Protein AF-A0A8B6EBL1-F1 (afdb_monomer_lite)

Structure (mmCIF, N/CA/C/O backbone):
data_AF-A0A8B6EBL1-F1
#
_entry.id   AF-A0A8B6EBL1-F1
#
loop_
_atom_site.group_PDB
_atom_site.id
_atom_site.type_symbol
_atom_site.label_atom_id
_atom_site.label_alt_id
_atom_site.label_comp_id
_atom_site.label_asym_id
_atom_site.label_entity_id
_atom_site.label_seq_id
_atom_site.pdbx_PDB_ins_code
_atom_site.Cartn_x
_atom_site.Cartn_y
_atom_site.Cartn_z
_atom_site.occupancy
_atom_site.B_iso_or_equiv
_atom_site.auth_seq_id
_atom_site.auth_comp_id
_atom_site.auth_asym_id
_atom_site.auth_atom_id
_atom_site.pdbx_PDB_model_num
ATOM 1 N N . MET A 1 1 ? 23.888 -31.558 3.709 1.00 37.94 1 MET A N 1
ATOM 2 C CA . MET A 1 1 ? 23.393 -31.417 5.093 1.00 37.94 1 MET A CA 1
ATOM 3 C C . MET A 1 1 ? 24.005 -30.156 5.662 1.00 37.94 1 MET A C 1
ATOM 5 O O . MET A 1 1 ? 25.189 -29.948 5.429 1.00 37.94 1 MET A O 1
ATOM 9 N N . VAL A 1 2 ? 23.184 -29.393 6.384 1.00 26.83 2 VAL A N 1
ATOM 10 C CA . VAL A 1 2 ? 23.348 -28.008 6.863 1.00 26.83 2 VAL A CA 1
ATOM 11 C C . VAL A 1 2 ? 22.799 -26.976 5.872 1.00 26.83 2 VAL A C 1
ATOM 13 O O . VAL A 1 2 ? 23.435 -26.617 4.885 1.00 26.83 2 VAL A O 1
ATOM 16 N N . ASP A 1 3 ? 21.554 -26.606 6.165 1.00 26.11 3 ASP A N 1
ATOM 17 C CA . ASP A 1 3 ? 20.715 -25.587 5.545 1.00 26.11 3 ASP A CA 1
ATOM 18 C C . ASP A 1 3 ? 21.094 -24.193 6.077 1.00 26.11 3 ASP A C 1
ATOM 20 O O . ASP A 1 3 ? 21.234 -24.013 7.286 1.00 26.11 3 ASP A O 1
ATOM 24 N N . ASP A 1 4 ? 21.238 -23.217 5.175 1.00 26.72 4 ASP A N 1
ATOM 25 C CA . ASP A 1 4 ? 21.502 -21.801 5.473 1.00 26.72 4 ASP A CA 1
ATOM 26 C C . ASP A 1 4 ? 20.269 -20.960 5.087 1.00 26.72 4 ASP A C 1
ATOM 28 O O . ASP A 1 4 ? 20.143 -20.487 3.955 1.00 26.72 4 ASP A O 1
ATOM 32 N N . ASP A 1 5 ? 19.362 -20.756 6.045 1.00 26.30 5 ASP A N 1
ATOM 33 C CA . ASP A 1 5 ? 18.284 -19.762 5.985 1.00 26.30 5 ASP A CA 1
ATOM 34 C C . ASP A 1 5 ? 18.608 -18.618 6.954 1.00 26.30 5 ASP A C 1
ATOM 36 O O . ASP A 1 5 ? 18.551 -18.777 8.174 1.00 26.30 5 ASP A O 1
ATOM 40 N N . GLY A 1 6 ? 18.947 -17.433 6.433 1.00 27.31 6 GLY A N 1
ATOM 41 C CA . GLY A 1 6 ? 19.261 -16.304 7.311 1.00 27.31 6 GLY A CA 1
ATOM 42 C C . GLY A 1 6 ? 19.694 -15.005 6.643 1.00 27.31 6 GLY A C 1
ATOM 43 O O . GLY A 1 6 ? 20.758 -14.496 6.973 1.00 27.31 6 GLY A O 1
ATOM 44 N N . VAL A 1 7 ? 18.889 -14.407 5.753 1.00 27.42 7 VAL A N 1
ATOM 45 C CA . VAL A 1 7 ? 19.087 -12.991 5.363 1.00 27.42 7 VAL A CA 1
ATOM 46 C C . VAL A 1 7 ? 17.751 -12.297 5.071 1.00 27.42 7 VAL A C 1
ATOM 48 O O . VAL A 1 7 ? 17.291 -12.282 3.932 1.00 27.42 7 VAL A O 1
ATOM 51 N N . LEU A 1 8 ? 17.142 -11.657 6.079 1.00 26.38 8 LEU A N 1
ATOM 52 C CA . LEU A 1 8 ? 16.087 -10.651 5.864 1.00 26.38 8 LEU A CA 1
ATOM 53 C C . LEU A 1 8 ? 15.911 -9.691 7.058 1.00 26.38 8 LEU A C 1
ATOM 55 O O . LEU A 1 8 ? 14.808 -9.484 7.549 1.00 26.38 8 LEU A O 1
ATOM 59 N N . THR A 1 9 ? 16.992 -9.039 7.502 1.00 27.67 9 THR A N 1
ATOM 60 C CA . THR A 1 9 ? 16.885 -7.960 8.507 1.00 27.67 9 THR A CA 1
ATOM 61 C C . THR A 1 9 ? 18.011 -6.931 8.371 1.00 27.67 9 THR A C 1
ATOM 63 O O . THR A 1 9 ? 18.994 -6.982 9.098 1.00 27.67 9 THR A O 1
ATOM 66 N N . SER A 1 10 ? 17.905 -5.975 7.437 1.00 25.36 10 SER A N 1
ATOM 67 C CA . SER A 1 10 ? 18.730 -4.745 7.477 1.00 25.36 10 SER A CA 1
ATOM 68 C C . SER A 1 10 ? 18.298 -3.654 6.482 1.00 25.36 10 SER A C 1
ATOM 70 O O . SER A 1 10 ? 19.047 -3.318 5.575 1.00 25.36 10 SER A O 1
ATOM 72 N N . MET A 1 11 ? 17.124 -3.023 6.637 1.00 25.44 11 MET A N 1
ATOM 73 C CA . MET A 1 11 ? 16.854 -1.720 5.978 1.00 25.44 11 MET A CA 1
ATOM 74 C C . MET A 1 11 ? 15.956 -0.774 6.793 1.00 25.44 11 MET A C 1
ATOM 76 O O . MET A 1 11 ? 15.082 -0.115 6.241 1.00 25.44 11 MET A O 1
ATOM 80 N N . LEU A 1 12 ? 16.209 -0.638 8.098 1.00 26.09 12 LEU A N 1
ATOM 81 C CA . LEU A 1 12 ? 15.683 0.474 8.907 1.00 26.09 12 LEU A CA 1
ATOM 82 C C . LEU A 1 12 ? 16.758 1.008 9.865 1.00 26.09 12 LEU A C 1
ATOM 84 O O . LEU A 1 12 ? 16.642 0.913 11.077 1.00 26.09 12 LEU A O 1
ATOM 88 N N . SER A 1 13 ? 17.841 1.561 9.319 1.00 26.39 13 SER A N 1
ATOM 89 C CA . SER A 1 13 ? 18.749 2.422 10.087 1.00 26.39 13 SER A CA 1
ATOM 90 C C . SER A 1 13 ? 19.555 3.298 9.140 1.00 26.39 13 SER A C 1
ATOM 92 O O . SER A 1 13 ? 20.527 2.840 8.549 1.00 26.39 13 SER A O 1
ATOM 94 N N . THR A 1 14 ? 19.094 4.533 8.924 1.00 24.28 14 THR A N 1
ATOM 95 C CA . THR A 1 14 ? 19.913 5.763 8.870 1.00 24.28 14 THR A CA 1
ATOM 96 C C . THR A 1 14 ? 19.057 6.930 8.386 1.00 24.28 14 THR A C 1
ATOM 98 O O . THR A 1 14 ? 18.872 7.141 7.189 1.00 24.28 14 THR A O 1
ATOM 101 N N . ARG A 1 15 ? 18.570 7.735 9.334 1.00 24.92 15 ARG A N 1
ATOM 102 C CA . ARG A 1 15 ? 18.394 9.185 9.164 1.00 24.92 15 ARG A CA 1
ATOM 103 C C . ARG A 1 15 ? 18.235 9.844 10.533 1.00 24.92 15 ARG A C 1
ATOM 105 O O . ARG A 1 15 ? 17.174 10.328 10.898 1.00 24.92 15 ARG A O 1
ATOM 112 N N . SER A 1 16 ? 19.344 9.890 11.266 1.00 23.70 16 SER A N 1
ATOM 113 C CA . SER A 1 16 ? 19.555 10.913 12.286 1.00 23.70 16 SER A CA 1
ATOM 114 C C . SER A 1 16 ? 19.883 12.222 11.574 1.00 23.70 16 SER A C 1
ATOM 116 O O . SER A 1 16 ? 20.947 12.364 10.972 1.00 23.70 16 SER A O 1
ATOM 118 N N . ARG A 1 17 ? 18.960 13.180 11.620 1.00 24.48 17 ARG A N 1
ATOM 119 C CA . ARG A 1 17 ? 19.306 14.601 11.634 1.00 24.48 17 ARG A CA 1
ATOM 120 C C . ARG A 1 17 ? 18.527 15.251 12.762 1.00 24.48 17 ARG A C 1
ATOM 122 O O . ARG A 1 17 ? 17.302 15.270 12.764 1.00 24.48 17 ARG A O 1
ATOM 129 N N . THR A 1 18 ? 19.318 15.716 13.711 1.00 26.34 18 THR A N 1
ATOM 130 C CA . THR A 1 18 ? 19.029 16.645 14.789 1.00 26.34 18 THR A CA 1
ATOM 131 C C . THR A 1 18 ? 18.097 17.768 14.339 1.00 26.34 18 THR A C 1
ATOM 133 O O . THR A 1 18 ? 18.472 18.620 13.536 1.00 26.34 18 THR A O 1
ATOM 136 N N . LEU A 1 19 ? 16.889 17.772 14.897 1.00 24.67 19 LEU A N 1
ATOM 137 C CA . LEU A 1 19 ? 16.083 18.972 15.070 1.00 24.67 19 LEU A CA 1
ATOM 138 C C . LEU A 1 19 ? 15.938 19.190 16.573 1.00 24.67 19 LEU A C 1
ATOM 140 O O . LEU A 1 19 ? 15.421 18.357 17.314 1.00 24.67 19 LEU A O 1
ATOM 144 N N . SER A 1 20 ? 16.527 20.297 16.987 1.00 22.66 20 SER A N 1
ATOM 145 C CA . SER A 1 20 ? 16.559 20.877 18.315 1.00 22.66 20 SER A CA 1
ATOM 146 C C . SER A 1 20 ? 15.162 21.134 18.883 1.00 22.66 20 SER A C 1
ATOM 148 O O . SER A 1 20 ? 14.322 21.737 18.223 1.00 22.66 20 SER A O 1
ATOM 150 N N . SER A 1 21 ? 14.986 20.703 20.134 1.00 28.84 21 SER A N 1
ATOM 151 C CA . SER A 1 21 ? 14.214 21.345 21.206 1.00 28.84 21 SER A CA 1
ATOM 152 C C . SER A 1 21 ? 12.889 22.027 20.836 1.00 28.84 21 SER A C 1
ATOM 154 O O . SER A 1 21 ? 12.864 23.208 20.505 1.00 28.84 21 SER A O 1
ATOM 156 N N . GLN A 1 22 ? 11.789 21.303 21.047 1.00 24.19 22 GLN A N 1
ATOM 157 C CA . GLN A 1 22 ? 10.636 21.742 21.849 1.00 24.19 22 GLN A CA 1
ATOM 158 C C . GLN A 1 22 ? 9.696 20.539 22.017 1.00 24.19 22 GLN A C 1
ATOM 160 O O . GLN A 1 22 ? 8.677 20.396 21.347 1.00 24.19 22 GLN A O 1
ATOM 165 N N . ALA A 1 23 ? 10.084 19.621 22.904 1.00 24.42 23 ALA A N 1
ATOM 166 C CA . ALA A 1 23 ? 9.181 18.599 23.409 1.00 24.42 23 ALA A CA 1
ATOM 167 C C . ALA A 1 23 ? 8.252 19.269 24.430 1.00 24.42 23 ALA A C 1
ATOM 169 O O . ALA A 1 23 ? 8.632 19.494 25.574 1.00 24.42 23 ALA A O 1
ATOM 170 N N . SER A 1 24 ? 7.041 19.622 24.001 1.00 25.12 24 SER A N 1
ATOM 171 C CA . SER A 1 24 ? 5.927 19.801 24.928 1.00 25.12 24 SER A CA 1
ATOM 172 C C . SER A 1 24 ? 5.400 18.408 25.262 1.00 25.12 24 SER A C 1
ATOM 174 O O . SER A 1 24 ? 4.589 17.830 24.544 1.00 25.12 24 SER A O 1
ATOM 176 N N . SER A 1 25 ? 5.930 17.829 26.335 1.00 30.84 25 SER A N 1
ATOM 177 C CA . SER A 1 25 ? 5.355 16.654 26.978 1.00 30.84 25 SER A CA 1
ATOM 178 C C . SER A 1 25 ? 3.986 17.037 27.542 1.00 30.84 25 SER A C 1
ATOM 180 O O . SER A 1 25 ? 3.883 17.580 28.639 1.00 30.84 25 SER A O 1
ATOM 182 N N . GLN A 1 26 ? 2.926 16.798 26.773 1.00 26.62 26 GLN A N 1
ATOM 183 C CA . GLN A 1 26 ? 1.563 16.793 27.295 1.00 26.62 26 GLN A CA 1
ATOM 184 C C . GLN A 1 26 ? 1.340 15.462 28.014 1.00 26.62 26 GLN A C 1
ATOM 186 O O . GLN A 1 26 ? 0.856 14.493 27.439 1.00 26.62 26 GLN A O 1
ATOM 191 N N . THR A 1 27 ? 1.762 15.400 29.272 1.00 28.92 27 THR A N 1
ATOM 192 C CA . THR A 1 27 ? 1.292 14.395 30.226 1.00 28.92 27 THR A CA 1
ATOM 193 C C . THR A 1 27 ? -0.113 14.784 30.664 1.00 28.92 27 THR A C 1
ATOM 195 O O . THR A 1 27 ? -0.289 15.723 31.437 1.00 28.92 27 THR A O 1
ATOM 198 N N . SER A 1 28 ? -1.115 14.079 30.146 1.00 31.42 28 SER A N 1
ATOM 199 C CA . SER A 1 28 ? -2.476 14.103 30.678 1.00 31.42 28 SER A CA 1
ATOM 200 C C . SER A 1 28 ? -2.452 13.439 32.059 1.00 31.42 28 SER A C 1
ATOM 202 O O . SER A 1 28 ? -2.238 12.233 32.154 1.00 31.42 28 SER A O 1
ATOM 204 N N . CYS A 1 29 ? -2.612 14.218 33.130 1.00 29.70 29 CYS A N 1
ATOM 205 C CA . CYS A 1 29 ? -2.747 13.691 34.488 1.00 29.70 29 CYS A CA 1
ATOM 206 C C . CYS A 1 29 ? -4.229 13.418 34.769 1.00 29.70 29 CYS A C 1
ATOM 208 O O . CYS A 1 29 ? -5.060 14.313 34.616 1.00 29.70 29 CYS A O 1
ATOM 210 N N . VAL A 1 30 ? -4.558 12.191 35.176 1.00 36.91 30 VAL A N 1
ATOM 211 C CA . VAL A 1 30 ? -5.881 11.839 35.707 1.00 36.91 30 VAL A CA 1
ATOM 212 C C . VAL A 1 30 ? -5.778 11.888 37.223 1.00 36.91 30 VAL A C 1
ATOM 214 O O . VAL A 1 30 ? -5.059 11.082 37.810 1.00 36.91 30 VAL A O 1
ATOM 217 N N . THR A 1 31 ? -6.467 12.831 37.858 1.00 31.95 31 THR A N 1
ATOM 218 C CA . THR A 1 31 ? -6.550 12.887 39.321 1.00 31.95 31 THR A CA 1
ATOM 219 C C . THR A 1 31 ? -7.880 12.277 39.740 1.00 31.95 31 THR A C 1
ATOM 221 O O . THR A 1 31 ? -8.944 12.783 39.379 1.00 31.95 31 THR A O 1
ATOM 224 N N . ILE A 1 32 ? -7.820 11.160 40.464 1.00 37.16 32 ILE A N 1
ATOM 225 C CA . ILE A 1 32 ? -8.998 10.451 40.964 1.00 37.16 32 ILE A CA 1
ATOM 226 C C . ILE A 1 32 ? -9.219 10.876 42.417 1.00 37.16 32 ILE A C 1
ATOM 228 O O . ILE A 1 32 ? -8.373 10.597 43.264 1.00 37.16 32 ILE A O 1
ATOM 232 N N . PHE A 1 33 ? -10.323 11.572 42.700 1.00 35.56 33 PHE A N 1
ATOM 233 C CA . PHE A 1 33 ? -10.758 11.863 44.067 1.00 35.56 33 PHE A CA 1
ATOM 234 C C . PHE A 1 33 ? -11.863 10.889 44.481 1.00 35.56 33 PHE A C 1
ATOM 236 O O . PHE A 1 33 ? -12.600 10.372 43.640 1.00 35.56 33 PHE A O 1
ATOM 243 N N . SER A 1 34 ? -12.011 10.683 45.789 1.00 31.97 34 SER A N 1
ATOM 244 C CA . SER A 1 34 ? -13.079 9.878 46.400 1.00 31.97 34 SER A CA 1
ATOM 245 C C . SER A 1 34 ? -14.499 10.370 46.073 1.00 31.97 34 SER A C 1
ATOM 247 O O . SER A 1 34 ? -15.442 9.598 46.205 1.00 31.97 34 SER A O 1
ATOM 249 N N . ASP A 1 35 ? -14.636 11.609 45.583 1.00 30.27 35 ASP A N 1
ATOM 250 C CA . ASP A 1 35 ? -15.909 12.245 45.215 1.00 30.27 35 ASP A CA 1
ATOM 251 C C . ASP A 1 35 ? -16.066 12.481 43.695 1.00 30.27 35 ASP A C 1
ATOM 253 O O . ASP A 1 35 ? -16.985 13.176 43.263 1.00 30.27 35 ASP A O 1
ATOM 257 N N . GLY A 1 36 ? -15.180 11.914 42.864 1.00 37.41 36 GLY A N 1
ATOM 258 C CA . GLY A 1 36 ? -15.255 11.998 41.401 1.00 37.41 36 GLY A CA 1
ATOM 259 C C . GLY A 1 36 ? -13.909 12.233 40.708 1.00 37.41 36 GLY A C 1
ATOM 260 O O . GLY A 1 36 ? -12.932 12.687 41.304 1.00 37.41 36 GLY A O 1
ATOM 261 N N . VAL A 1 37 ? -13.855 11.924 39.409 1.00 40.97 37 VAL A N 1
ATOM 262 C CA . VAL A 1 37 ? -12.663 12.100 38.564 1.00 40.97 37 VAL A CA 1
ATOM 263 C C . VAL A 1 37 ? -12.783 13.388 37.760 1.00 40.97 37 VAL A C 1
ATOM 265 O O . VAL A 1 37 ? -13.635 13.503 36.882 1.00 40.97 37 VAL A O 1
ATOM 268 N N . GLN A 1 38 ? -11.903 14.357 38.023 1.00 40.28 38 GLN A N 1
ATOM 269 C CA . GLN A 1 38 ? -11.749 15.529 37.162 1.00 40.28 38 GLN A CA 1
ATOM 270 C C . GLN A 1 38 ? -10.599 15.300 36.184 1.00 40.28 38 GLN A C 1
ATOM 272 O O . GLN A 1 38 ? -9.424 15.293 36.551 1.00 40.28 38 GLN A O 1
ATOM 277 N N . LEU A 1 39 ? -10.948 15.137 34.911 1.00 40.47 39 LEU A N 1
ATOM 278 C CA . LEU A 1 39 ? -9.988 15.111 33.814 1.00 40.47 39 LEU A CA 1
ATOM 279 C C . LEU A 1 39 ? -9.749 16.523 33.291 1.00 40.47 39 LEU A C 1
ATOM 281 O O . LEU A 1 39 ? -10.609 17.113 32.631 1.00 40.47 39 LEU A O 1
ATOM 285 N N . PHE A 1 40 ? -8.552 17.042 33.557 1.00 35.03 40 PHE A N 1
ATOM 286 C CA . PHE A 1 40 ? -8.037 18.242 32.911 1.00 35.03 40 PHE A CA 1
ATOM 287 C C . PHE A 1 40 ? -7.383 17.858 31.577 1.00 35.03 40 PHE A C 1
ATOM 289 O O . PHE A 1 40 ? -6.188 17.585 31.511 1.00 35.03 40 PHE A O 1
ATOM 296 N N . ASP A 1 41 ? -8.168 17.858 30.497 1.00 36.59 41 ASP A N 1
ATOM 297 C CA . ASP A 1 41 ? -7.632 17.982 29.137 1.00 36.59 41 ASP A CA 1
ATOM 298 C C . ASP A 1 41 ? -8.131 19.298 28.526 1.00 36.59 41 ASP A C 1
ATOM 300 O O . ASP A 1 41 ? -9.310 19.475 28.213 1.00 36.59 41 ASP A O 1
ATOM 304 N N . HIS A 1 42 ? -7.228 20.269 28.397 1.00 33.31 42 HIS A N 1
ATOM 305 C CA . HIS A 1 42 ? -7.560 21.671 28.137 1.00 33.31 42 HIS A CA 1
ATOM 306 C C . HIS A 1 42 ? -8.026 21.995 26.703 1.00 33.31 42 HIS A C 1
ATOM 308 O O . HIS A 1 42 ? -8.095 23.175 26.359 1.00 33.31 42 HIS A O 1
ATOM 314 N N . LYS A 1 43 ? -8.352 21.022 25.834 1.00 32.66 43 LYS A N 1
ATOM 315 C CA . LYS A 1 43 ? -8.707 21.333 24.428 1.00 32.66 43 LYS A CA 1
ATOM 316 C C . LYS A 1 43 ? -9.829 20.526 23.760 1.00 32.66 43 LYS A C 1
ATOM 318 O O . LYS A 1 43 ? -9.960 20.633 22.540 1.00 32.66 43 LYS A O 1
ATOM 323 N N . ARG A 1 44 ? -10.677 19.768 24.470 1.00 40.47 44 ARG A N 1
ATOM 324 C CA . ARG A 1 44 ? -11.826 19.087 23.819 1.00 40.47 44 ARG A CA 1
ATOM 325 C C . ARG A 1 44 ? -13.124 19.127 24.642 1.00 40.47 44 ARG A C 1
ATOM 327 O O . ARG A 1 44 ? -13.349 18.227 25.445 1.00 40.47 44 ARG A O 1
ATOM 334 N N . PRO A 1 45 ? -14.037 20.082 24.376 1.00 33.19 45 PRO A N 1
ATOM 335 C CA . PRO A 1 45 ? -15.302 20.220 25.112 1.00 33.19 45 PRO A CA 1
ATOM 336 C C . PRO A 1 45 ? -16.324 19.078 24.906 1.00 33.19 45 PRO A C 1
ATOM 338 O O . PRO A 1 45 ? -17.390 19.115 25.504 1.00 33.19 45 PRO A O 1
ATOM 341 N N . GLY A 1 46 ? -16.026 18.050 24.097 1.00 37.78 46 GLY A N 1
ATOM 342 C CA . GLY A 1 46 ? -16.917 16.895 23.885 1.00 37.78 46 GLY A CA 1
ATOM 343 C C . GLY A 1 46 ? -16.598 15.643 24.715 1.00 37.78 46 GLY A C 1
ATOM 344 O O . GLY A 1 46 ? -17.451 14.774 24.839 1.00 37.78 46 GLY A O 1
ATOM 345 N N . TYR A 1 47 ? -15.389 15.523 25.278 1.00 40.78 47 TYR A N 1
ATOM 346 C CA . TYR A 1 47 ? -14.960 14.295 25.975 1.00 40.78 47 TYR A CA 1
ATOM 347 C C . TYR A 1 47 ? -15.422 14.251 27.440 1.00 40.78 47 TYR A C 1
ATOM 349 O O . TYR A 1 47 ? -15.717 13.182 27.965 1.00 40.78 47 TYR A O 1
ATOM 357 N N . GLN A 1 48 ? -15.539 15.416 28.087 1.00 39.47 48 GLN A N 1
ATOM 358 C CA . GLN A 1 48 ? -16.032 15.521 29.464 1.00 39.47 48 GLN A CA 1
ATOM 359 C C . GLN A 1 48 ? -17.516 15.147 29.580 1.00 39.47 48 GLN A C 1
ATOM 361 O O . GLN A 1 48 ? -17.884 14.493 30.545 1.00 39.47 48 GLN A O 1
ATOM 366 N N . SER A 1 49 ? -18.361 15.478 28.595 1.00 43.53 49 SER A N 1
ATOM 367 C CA . SER A 1 49 ? -19.802 15.193 28.681 1.00 43.53 49 SER A CA 1
ATOM 368 C C . SER A 1 49 ? -20.132 13.706 28.529 1.00 43.53 49 SER A C 1
ATOM 370 O O . SER A 1 49 ? -20.948 13.187 29.286 1.00 43.53 49 SER A O 1
ATOM 372 N N . VAL A 1 50 ? -19.480 13.003 27.595 1.00 45.00 50 VAL A N 1
ATOM 373 C CA . VAL A 1 50 ? -19.711 11.564 27.380 1.00 45.00 50 VAL A CA 1
ATOM 374 C C . VAL A 1 50 ? -19.192 10.767 28.567 1.00 45.00 50 VAL A C 1
ATOM 376 O O . VAL A 1 50 ? -19.909 9.914 29.084 1.00 45.00 50 VAL A O 1
ATOM 379 N N . MET A 1 51 ? -17.992 11.093 29.054 1.00 48.28 51 MET A N 1
ATOM 380 C CA . MET A 1 51 ? -17.437 10.383 30.196 1.00 48.28 51 MET A CA 1
ATOM 381 C C . MET A 1 51 ? -18.249 10.668 31.466 1.00 48.28 51 MET A C 1
ATOM 383 O O . MET A 1 51 ? -18.694 9.719 32.092 1.00 48.28 51 MET A O 1
ATOM 387 N N . SER A 1 52 ? -18.599 11.920 31.781 1.00 51.25 52 SER A N 1
ATOM 388 C CA . SER A 1 52 ? -19.489 12.213 32.921 1.00 51.25 52 SER A CA 1
ATOM 389 C C . SER A 1 52 ? -20.828 11.467 32.851 1.00 51.25 52 SER A C 1
ATOM 391 O O . SER A 1 52 ? -21.225 10.873 33.846 1.00 51.25 52 SER A O 1
ATOM 393 N N . SER A 1 53 ? -21.471 11.385 31.678 1.00 57.47 53 SER A N 1
ATOM 394 C CA . SER A 1 53 ? -22.754 10.670 31.538 1.00 57.47 53 SER A CA 1
ATOM 395 C C . SER A 1 53 ? -22.667 9.158 31.783 1.00 57.47 53 SER A C 1
ATOM 397 O O . SER A 1 53 ? -23.644 8.533 32.182 1.00 57.47 53 SER A O 1
ATOM 399 N N . MET A 1 54 ? -21.502 8.552 31.538 1.00 58.06 54 MET A N 1
ATOM 400 C CA . MET A 1 54 ? -21.291 7.113 31.719 1.00 58.06 54 MET A CA 1
ATOM 401 C C . MET A 1 54 ? -20.900 6.767 33.151 1.00 58.06 54 MET A C 1
ATOM 403 O O . MET A 1 54 ? -21.270 5.714 33.661 1.00 58.06 54 MET A O 1
ATOM 407 N N . TRP A 1 55 ? -20.177 7.670 33.807 1.00 60.94 55 TRP A N 1
ATOM 408 C CA . TRP A 1 55 ? -19.807 7.529 35.211 1.00 60.94 55 TRP A CA 1
ATOM 409 C C . TRP A 1 55 ? -21.029 7.632 36.127 1.00 60.94 55 TRP A C 1
ATOM 411 O O . TRP A 1 55 ? -21.045 7.007 37.177 1.00 60.94 55 TRP A O 1
ATOM 421 N N . GLU A 1 56 ? -22.069 8.353 35.703 1.00 63.38 56 GLU A N 1
ATOM 422 C CA . GLU A 1 56 ? -23.356 8.435 36.407 1.00 63.38 56 GLU A CA 1
ATOM 423 C C . GLU A 1 56 ? -24.157 7.120 36.395 1.00 63.38 56 GLU A C 1
ATOM 425 O O . GLU A 1 56 ? -25.055 6.951 37.217 1.00 63.38 56 GLU A O 1
ATOM 430 N N . GLN A 1 57 ? -23.855 6.186 35.483 1.00 71.50 57 GLN A N 1
ATOM 431 C CA . GLN A 1 57 ? -24.567 4.904 35.366 1.00 71.50 57 GLN A CA 1
ATOM 432 C C . GLN A 1 57 ? -23.925 3.766 36.167 1.00 71.50 57 GLN A C 1
ATOM 434 O O . GLN A 1 57 ? -24.553 2.721 36.329 1.00 71.50 57 GLN A O 1
ATOM 439 N N . LEU A 1 58 ? -22.689 3.952 36.636 1.00 81.12 58 LEU A N 1
ATOM 440 C CA . LEU A 1 58 ? -21.973 2.979 37.456 1.00 81.12 58 LEU A CA 1
ATOM 441 C C . LEU A 1 58 ? -22.223 3.272 38.933 1.00 81.12 58 LEU A C 1
ATOM 443 O O . LEU A 1 58 ? -22.188 4.429 39.360 1.00 81.12 58 LEU A O 1
ATOM 447 N N . ASP A 1 59 ? -22.454 2.229 39.726 1.00 84.31 59 ASP A N 1
ATOM 448 C CA . ASP A 1 59 ? -22.539 2.403 41.171 1.00 84.31 59 ASP A CA 1
ATOM 449 C C . ASP A 1 59 ? -21.149 2.652 41.795 1.00 84.31 59 ASP A C 1
ATOM 451 O O . ASP A 1 59 ? -20.093 2.521 41.162 1.00 84.31 59 ASP A O 1
ATOM 455 N N . LYS A 1 60 ? -21.142 3.072 43.064 1.00 83.94 60 LYS A N 1
ATOM 456 C CA . LYS A 1 60 ? -19.901 3.409 43.776 1.00 83.94 60 LYS A CA 1
ATOM 457 C C . LYS A 1 60 ? -18.971 2.205 43.930 1.00 83.94 60 LYS A C 1
ATOM 459 O O . LYS A 1 60 ? -17.753 2.389 43.914 1.00 83.94 60 LYS A O 1
ATOM 464 N N . ASP A 1 61 ? -19.526 1.005 44.054 1.00 86.69 61 ASP A N 1
ATOM 465 C CA . ASP A 1 61 ? -18.759 -0.214 44.285 1.00 86.69 61 ASP A CA 1
ATOM 466 C C . ASP A 1 61 ? -18.057 -0.639 42.986 1.00 86.69 61 ASP A C 1
ATOM 468 O O . ASP A 1 61 ? -16.847 -0.873 42.988 1.00 86.69 61 ASP A O 1
ATOM 472 N N . GLN A 1 62 ? -18.755 -0.584 41.850 1.00 86.75 62 GLN A N 1
ATOM 473 C CA . GLN A 1 62 ? -18.220 -0.789 40.501 1.00 86.75 62 GLN A CA 1
ATOM 474 C C . GLN A 1 62 ? -17.108 0.206 40.166 1.00 86.75 62 GLN A C 1
ATOM 476 O O . GLN A 1 62 ? -16.051 -0.179 39.659 1.00 86.75 62 GLN A O 1
ATOM 481 N N . LEU A 1 63 ? -17.310 1.489 40.478 1.00 86.31 63 LEU A N 1
ATOM 482 C CA . LEU A 1 63 ? -16.281 2.512 40.290 1.00 86.31 63 LEU A CA 1
ATOM 483 C C . LEU A 1 63 ? -15.053 2.234 41.158 1.00 86.31 63 LEU A C 1
ATOM 485 O O . LEU A 1 63 ? -13.926 2.320 40.664 1.00 86.31 63 LEU A O 1
ATOM 489 N N . SER A 1 64 ? -15.255 1.859 42.424 1.00 87.38 64 SER A N 1
ATOM 490 C CA . SER A 1 64 ? -14.154 1.500 43.321 1.00 87.38 64 SER A CA 1
ATOM 491 C C . SER A 1 64 ? -13.362 0.301 42.788 1.00 87.38 64 SER A C 1
ATOM 493 O O . SER A 1 64 ? -12.130 0.329 42.787 1.00 87.38 64 SER A O 1
ATOM 495 N N . LEU A 1 65 ? -14.055 -0.696 42.225 1.00 88.06 65 LEU A N 1
ATOM 496 C CA . LEU A 1 65 ? -13.449 -1.880 41.629 1.00 88.06 65 LEU A CA 1
ATOM 497 C C . LEU A 1 65 ? -12.603 -1.519 40.401 1.00 88.06 65 LEU A C 1
ATOM 499 O O . LEU A 1 65 ? -11.460 -1.961 40.298 1.00 88.06 65 LEU A O 1
ATOM 503 N N . ILE A 1 66 ? -13.109 -0.665 39.505 1.00 89.38 66 ILE A N 1
ATOM 504 C CA . ILE A 1 66 ? -12.365 -0.210 38.319 1.00 89.38 66 ILE A CA 1
ATOM 505 C C . ILE A 1 66 ? -11.129 0.597 38.726 1.00 89.38 66 ILE A C 1
ATOM 507 O O . ILE A 1 66 ? -10.037 0.329 38.230 1.00 89.38 66 ILE A O 1
ATOM 511 N N . VAL A 1 67 ? -11.282 1.565 39.634 1.00 89.25 67 VAL A N 1
ATOM 512 C CA . VAL A 1 67 ? -10.197 2.459 40.075 1.00 89.25 67 VAL A CA 1
ATOM 513 C C . VAL A 1 67 ? -9.120 1.714 40.864 1.00 89.25 67 VAL A C 1
ATOM 515 O O . VAL A 1 67 ? -7.952 2.094 40.802 1.00 89.25 67 VAL A O 1
ATOM 518 N N . SER A 1 68 ? -9.482 0.640 41.571 1.00 89.44 68 SER A N 1
ATOM 519 C CA . SER A 1 68 ? -8.523 -0.185 42.316 1.00 89.44 68 SER A CA 1
ATOM 520 C C . SER A 1 68 ? -7.512 -0.913 41.419 1.00 89.44 68 SER A C 1
ATOM 522 O O . SER A 1 68 ? -6.459 -1.341 41.897 1.00 89.44 68 SER A O 1
ATOM 524 N N . ARG A 1 69 ? -7.795 -1.042 40.114 1.00 88.88 69 ARG A N 1
ATOM 525 C CA . ARG A 1 69 ? -6.922 -1.754 39.177 1.00 88.88 69 ARG A CA 1
ATOM 526 C C . ARG A 1 69 ? -5.667 -0.938 38.852 1.00 88.88 69 ARG A C 1
ATOM 528 O O . ARG A 1 69 ? -5.778 0.245 38.525 1.00 88.88 69 ARG A O 1
ATOM 535 N N . PRO A 1 70 ? -4.472 -1.560 38.802 1.00 87.69 70 PRO A N 1
ATOM 536 C CA . PRO A 1 70 ? -3.224 -0.857 38.481 1.00 87.69 70 PRO A CA 1
ATOM 537 C C . PRO A 1 70 ? -3.274 -0.068 37.161 1.00 87.69 70 PRO A C 1
ATOM 539 O O . PRO A 1 70 ? -2.697 1.017 37.041 1.00 87.69 70 PRO A O 1
ATOM 542 N N . CYS A 1 71 ? -4.003 -0.587 36.168 1.00 88.12 71 CYS A N 1
ATOM 543 C CA . CYS A 1 71 ? -4.144 0.027 34.848 1.00 88.12 71 CYS A CA 1
ATOM 544 C C . CYS A 1 71 ? -5.132 1.192 34.777 1.00 88.12 71 CYS A C 1
ATOM 546 O O . CYS A 1 71 ? -5.142 1.883 33.759 1.00 88.12 71 CYS A O 1
ATOM 548 N N . ALA A 1 72 ? -5.902 1.470 35.833 1.00 89.31 72 ALA A N 1
ATOM 549 C CA . ALA A 1 72 ? -6.833 2.599 35.866 1.00 89.31 72 ALA A CA 1
ATOM 550 C C . ALA A 1 72 ? -6.126 3.957 35.719 1.00 89.31 72 ALA A C 1
ATOM 552 O O . ALA A 1 72 ? -6.724 4.933 35.271 1.00 89.31 72 ALA A O 1
ATOM 553 N N . THR A 1 73 ? -4.826 4.007 36.027 1.00 88.81 73 THR A N 1
ATOM 554 C CA . THR A 1 73 ? -3.963 5.175 35.797 1.00 88.81 73 THR A CA 1
ATOM 555 C C . THR A 1 73 ? -3.727 5.474 34.313 1.00 88.81 73 THR A C 1
ATOM 557 O O . THR A 1 73 ? -3.338 6.590 33.972 1.00 88.81 73 THR A O 1
ATOM 560 N N . ASN A 1 74 ? -3.962 4.508 33.417 1.00 88.88 74 ASN A N 1
ATOM 561 C CA . ASN A 1 74 ? -3.803 4.676 31.980 1.00 88.88 74 ASN A CA 1
ATOM 562 C C . ASN A 1 74 ? -5.117 5.179 31.343 1.00 88.88 74 ASN A C 1
ATOM 564 O O . ASN A 1 74 ? -6.090 4.421 31.268 1.00 88.88 74 ASN A O 1
ATOM 568 N N . PRO A 1 75 ? -5.151 6.413 30.796 1.00 90.44 75 PRO A N 1
ATOM 569 C CA . PRO A 1 75 ? -6.368 6.983 30.218 1.00 90.44 75 PRO A CA 1
ATOM 570 C C . PRO A 1 75 ? -6.936 6.171 29.051 1.00 90.44 75 PRO A C 1
ATOM 572 O O . PRO A 1 75 ? -8.151 6.135 28.863 1.00 90.44 75 PRO A O 1
ATOM 575 N N . LEU A 1 76 ? -6.078 5.519 28.256 1.00 90.50 76 LEU A N 1
ATOM 576 C CA . LEU A 1 76 ? -6.518 4.695 27.133 1.00 90.50 76 LEU A CA 1
ATOM 577 C C . LEU A 1 76 ? -7.230 3.441 27.630 1.00 90.50 76 LEU A C 1
ATOM 579 O O . LEU A 1 76 ? -8.310 3.139 27.135 1.00 90.50 76 LEU A O 1
ATOM 583 N N . TRP A 1 77 ? -6.642 2.739 28.604 1.00 93.56 77 TRP A N 1
ATOM 584 C CA . TRP A 1 77 ? -7.261 1.553 29.199 1.00 93.56 77 TRP A CA 1
ATOM 585 C C . TRP A 1 77 ? -8.632 1.904 29.773 1.00 93.56 77 TRP A C 1
ATOM 587 O O . TRP A 1 77 ? -9.617 1.264 29.424 1.00 93.56 77 TRP A O 1
ATOM 597 N N . LEU A 1 78 ? -8.708 2.985 30.555 1.00 91.69 78 LEU A N 1
ATOM 598 C CA . LEU A 1 78 ? -9.953 3.425 31.177 1.00 91.69 78 LEU A CA 1
ATOM 599 C C . LEU A 1 78 ? -11.009 3.808 30.133 1.00 91.69 78 LEU A C 1
ATOM 601 O O . LEU A 1 78 ? -12.149 3.369 30.224 1.00 91.69 78 LEU A O 1
ATOM 605 N N . THR A 1 79 ? -10.627 4.570 29.104 1.00 90.50 79 THR A N 1
ATOM 606 C CA . THR A 1 79 ? -11.549 4.957 28.023 1.00 90.50 79 THR A CA 1
ATOM 607 C C . THR A 1 79 ? -12.079 3.730 27.279 1.00 90.50 79 THR A C 1
ATOM 609 O O . THR A 1 79 ? -13.277 3.631 27.038 1.00 90.50 79 THR A O 1
ATOM 612 N N . MET A 1 80 ? -11.204 2.787 26.918 1.00 91.81 80 MET A N 1
ATOM 613 C CA . MET A 1 80 ? -11.598 1.582 26.180 1.00 91.81 80 MET A CA 1
ATOM 614 C C . MET A 1 80 ? -12.447 0.642 27.029 1.00 91.81 80 MET A C 1
ATOM 616 O O . MET A 1 80 ? -13.412 0.084 26.519 1.00 91.81 80 MET A O 1
ATOM 620 N N . LEU A 1 81 ? -12.134 0.512 28.320 1.00 91.69 81 LEU A N 1
ATOM 62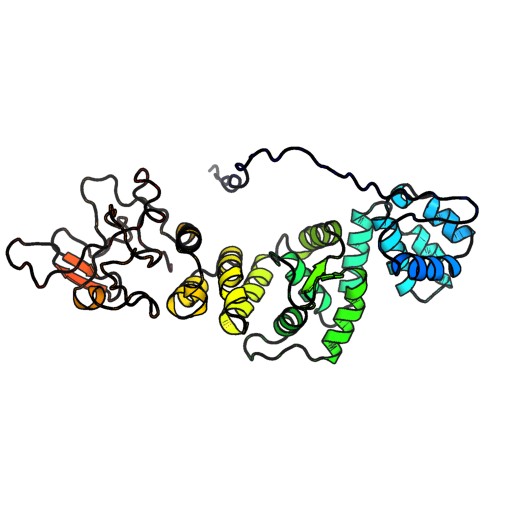1 C CA . LEU A 1 81 ? -12.943 -0.256 29.254 1.00 91.69 81 LEU A CA 1
ATOM 622 C C . LEU A 1 81 ? -14.349 0.332 29.367 1.00 91.69 81 LEU A C 1
ATOM 624 O O . LEU A 1 81 ? -15.326 -0.393 29.244 1.00 91.69 81 LEU A O 1
ATOM 628 N N . LEU A 1 82 ? -14.465 1.640 29.585 1.00 88.88 82 LEU A N 1
ATOM 629 C CA . LEU A 1 82 ? -15.769 2.286 29.719 1.00 88.88 82 LEU A CA 1
ATOM 630 C C . LEU A 1 82 ? -16.600 2.145 28.438 1.00 88.88 82 LEU A C 1
ATOM 632 O O . LEU A 1 82 ? -17.779 1.801 28.512 1.00 88.88 82 LEU A O 1
ATOM 636 N N . GLU A 1 83 ? -15.989 2.350 27.267 1.00 88.50 83 GLU A N 1
ATOM 637 C CA . GLU A 1 83 ? -16.644 2.113 25.973 1.00 88.50 83 GLU A CA 1
ATOM 638 C C . GLU A 1 83 ? -17.133 0.669 25.828 1.00 88.50 83 GLU A C 1
ATOM 640 O O . GLU A 1 83 ? -18.237 0.433 25.343 1.00 88.50 83 GLU A O 1
ATOM 645 N N . GLU A 1 84 ? -16.344 -0.293 26.295 1.00 88.81 84 GLU A N 1
ATOM 646 C CA . GLU A 1 84 ? -16.689 -1.708 26.271 1.00 88.81 84 GLU A CA 1
ATOM 647 C C . GLU A 1 84 ? -17.851 -2.034 27.227 1.00 88.81 84 GLU A C 1
ATOM 649 O O . GLU A 1 84 ? -18.816 -2.689 26.833 1.00 88.81 84 GLU A O 1
ATOM 654 N N . LEU A 1 85 ? -17.828 -1.502 28.454 1.00 88.19 85 LEU A N 1
ATOM 655 C CA . LEU A 1 85 ? -18.916 -1.652 29.428 1.00 88.19 85 LEU A CA 1
ATOM 656 C C . LEU A 1 85 ? -20.238 -1.082 28.896 1.00 88.19 85 LEU A C 1
ATOM 658 O O . LEU A 1 85 ? -21.292 -1.694 29.081 1.00 88.19 85 LEU A O 1
ATOM 662 N N . ARG A 1 86 ? -20.184 0.032 28.154 1.00 83.81 86 ARG A N 1
ATOM 663 C CA . ARG A 1 86 ? -21.362 0.646 27.519 1.00 83.81 86 ARG A CA 1
ATOM 664 C C . ARG A 1 86 ? -22.072 -0.281 26.543 1.00 83.81 86 ARG A C 1
ATOM 666 O O . ARG A 1 86 ? -23.291 -0.211 26.403 1.00 83.81 86 ARG A O 1
ATOM 673 N N . MET A 1 87 ? -21.318 -1.115 25.834 1.00 81.75 87 MET A N 1
ATOM 674 C CA . MET A 1 87 ? -21.868 -1.977 24.789 1.00 81.75 87 MET A CA 1
ATOM 675 C C . MET A 1 87 ? -22.698 -3.130 25.356 1.00 81.75 87 MET A C 1
ATOM 677 O O . MET A 1 87 ? -23.516 -3.697 24.635 1.00 81.75 87 MET A O 1
ATOM 681 N N . PHE A 1 88 ? -22.524 -3.475 26.634 1.00 77.50 88 PHE A N 1
ATOM 682 C CA . PHE A 1 88 ? -23.095 -4.699 27.178 1.00 77.50 88 PHE A CA 1
ATOM 683 C C . PHE A 1 88 ? -24.566 -4.630 27.577 1.00 77.50 88 PHE A C 1
ATOM 685 O O . PHE A 1 88 ? -25.167 -5.697 27.659 1.00 77.50 88 PHE A O 1
ATOM 692 N N . GLY A 1 89 ? -25.155 -3.447 27.778 1.00 69.62 89 GLY A N 1
ATOM 693 C CA . GLY A 1 89 ? -26.605 -3.215 27.944 1.00 69.62 89 GLY A CA 1
ATOM 694 C C . GLY A 1 89 ? -27.320 -3.905 29.124 1.00 69.62 89 GLY A C 1
ATOM 695 O O . GLY A 1 89 ? -28.387 -3.455 29.531 1.00 69.62 89 GLY A O 1
ATOM 696 N N . ASP A 1 90 ? -26.752 -4.971 29.686 1.00 78.38 90 ASP A N 1
ATOM 697 C CA . ASP A 1 90 ? -27.269 -5.754 30.799 1.00 78.38 90 ASP A CA 1
ATOM 698 C C . ASP A 1 90 ? -26.463 -5.465 32.066 1.00 78.38 90 ASP A C 1
ATOM 700 O O . ASP A 1 90 ? -25.371 -5.995 32.285 1.00 78.38 90 ASP A O 1
ATOM 704 N N . PHE A 1 91 ? -27.048 -4.630 32.918 1.00 74.19 91 PHE A N 1
ATOM 705 C CA . PHE A 1 91 ? -26.470 -4.226 34.195 1.00 74.19 91 PHE A CA 1
ATOM 706 C C . PHE A 1 91 ? -26.296 -5.396 35.175 1.00 74.19 91 PHE A C 1
ATOM 708 O O . PHE A 1 91 ? -25.449 -5.323 36.055 1.00 74.19 91 PHE A O 1
ATOM 715 N N . ARG A 1 92 ? -27.039 -6.504 35.020 1.00 78.25 92 ARG A N 1
ATOM 716 C CA . ARG A 1 92 ? -26.972 -7.644 35.956 1.00 78.25 92 ARG A CA 1
ATOM 717 C C . ARG A 1 92 ? -25.685 -8.448 35.829 1.00 78.25 92 ARG A C 1
ATOM 719 O O . ARG A 1 92 ? -25.288 -9.122 36.771 1.00 78.25 92 ARG A O 1
ATOM 726 N N . THR A 1 93 ? -25.058 -8.416 34.655 1.00 82.12 93 THR A N 1
ATOM 727 C CA . THR A 1 93 ? -23.805 -9.133 34.379 1.00 82.12 93 THR A CA 1
ATOM 728 C C . THR A 1 93 ? -22.584 -8.218 34.411 1.00 82.12 93 THR A C 1
ATOM 730 O O . THR A 1 93 ? -21.475 -8.669 34.115 1.00 82.12 93 THR A O 1
ATOM 733 N N . LEU A 1 94 ? -22.773 -6.944 34.773 1.00 83.50 94 LEU A N 1
ATOM 734 C CA . LEU A 1 94 ? -21.742 -5.919 34.701 1.00 83.50 94 LEU A CA 1
ATOM 735 C C . LEU A 1 94 ? -20.602 -6.179 35.689 1.00 83.50 94 LEU A C 1
ATOM 737 O O . LEU A 1 94 ? -19.448 -6.165 35.272 1.00 83.50 94 LEU A O 1
ATOM 741 N N . ASP A 1 95 ? -20.909 -6.536 36.937 1.00 83.38 95 ASP A N 1
ATOM 742 C CA . ASP A 1 95 ? -19.896 -6.817 37.968 1.00 83.38 95 ASP A CA 1
ATOM 743 C C . ASP A 1 95 ? -18.980 -7.972 37.555 1.00 83.38 95 ASP A C 1
ATOM 745 O O . ASP A 1 95 ? -17.759 -7.831 37.520 1.00 83.38 95 ASP A O 1
ATOM 749 N N . SER A 1 96 ? -19.570 -9.085 37.102 1.00 85.62 96 SER A N 1
ATOM 750 C CA . SER A 1 96 ? -18.806 -10.239 36.609 1.00 85.62 96 SER A CA 1
ATOM 751 C C . SER A 1 96 ? -17.917 -9.883 35.415 1.00 85.62 96 SER A C 1
ATOM 753 O O . SER A 1 96 ? -16.855 -10.481 35.230 1.00 85.62 96 SER A O 1
ATOM 755 N N . LYS A 1 97 ? -18.336 -8.927 34.578 1.00 84.69 97 LYS A N 1
ATOM 756 C CA . LYS A 1 97 ? -17.513 -8.442 33.467 1.00 84.69 97 LYS A CA 1
ATOM 757 C C . LYS A 1 97 ? -16.387 -7.562 33.972 1.00 84.69 97 LYS A C 1
ATOM 759 O O . LYS A 1 97 ? -15.256 -7.812 33.577 1.00 84.69 97 LYS A O 1
ATOM 764 N N . ILE A 1 98 ? -16.668 -6.609 34.862 1.00 86.44 98 ILE A N 1
ATOM 765 C CA . ILE A 1 98 ? -15.646 -5.752 35.472 1.00 86.44 98 ILE A CA 1
ATOM 766 C C . ILE A 1 98 ? -14.590 -6.607 36.172 1.00 86.44 98 ILE A C 1
ATOM 768 O O . ILE A 1 98 ? -13.414 -6.295 36.056 1.00 86.44 98 ILE A O 1
ATOM 772 N N . GLU A 1 99 ? -14.955 -7.712 36.823 1.00 87.38 99 GLU A N 1
ATOM 773 C CA . GLU A 1 99 ? -14.003 -8.662 37.417 1.00 87.38 99 GLU A CA 1
ATOM 774 C C . GLU A 1 99 ? -13.141 -9.389 36.371 1.00 87.38 99 GLU A C 1
ATOM 776 O O . GLU A 1 99 ? -11.944 -9.577 36.578 1.00 87.38 99 GLU A O 1
ATOM 781 N N . LYS A 1 100 ? -13.714 -9.756 35.219 1.00 87.56 100 LYS A N 1
ATOM 782 C CA . LYS A 1 100 ? -13.019 -10.474 34.132 1.00 87.56 100 LYS A CA 1
ATOM 783 C C . LYS A 1 100 ? -12.178 -9.587 33.220 1.00 87.56 100 LYS A C 1
ATOM 785 O O . LYS A 1 100 ? -11.479 -10.113 32.358 1.00 87.56 100 LYS A O 1
ATOM 790 N N . VAL A 1 101 ? -12.257 -8.266 33.370 1.00 87.00 101 VAL A N 1
ATOM 791 C CA . VAL A 1 101 ? -11.475 -7.328 32.560 1.00 87.00 101 VAL A CA 1
ATOM 792 C C . VAL A 1 101 ? -9.987 -7.623 32.706 1.00 87.00 101 VAL A C 1
ATOM 794 O O . VAL A 1 101 ? -9.492 -7.960 33.780 1.00 87.00 101 VAL A O 1
ATOM 797 N N . SER A 1 102 ? -9.267 -7.459 31.609 1.00 89.94 102 SER A N 1
ATOM 798 C CA . SER A 1 102 ? -7.824 -7.615 31.550 1.00 89.94 102 SER A CA 1
ATOM 799 C C . SER A 1 102 ? -7.062 -6.490 32.272 1.00 89.94 102 SER A C 1
ATOM 801 O O . SER A 1 102 ? -7.304 -5.305 32.034 1.00 89.94 102 SER A O 1
ATOM 803 N N . ASP A 1 103 ? -6.055 -6.857 33.071 1.00 87.75 103 ASP A N 1
ATOM 804 C CA . ASP A 1 103 ? -5.156 -5.936 33.798 1.00 87.75 103 ASP A CA 1
ATOM 805 C C . ASP A 1 103 ? -4.003 -5.393 32.937 1.00 87.75 103 ASP A C 1
ATOM 807 O O . ASP A 1 103 ? -2.919 -5.086 33.429 1.00 87.75 103 ASP A O 1
ATOM 811 N N . SER A 1 104 ? -4.193 -5.302 31.623 1.00 93.06 104 SER A N 1
ATOM 812 C CA . SER A 1 104 ? -3.242 -4.637 30.738 1.00 93.06 104 SER A CA 1
ATOM 813 C C . SER A 1 104 ? -3.965 -3.991 29.561 1.00 93.06 104 SER A C 1
ATOM 815 O O . SER A 1 104 ? -5.026 -4.451 29.136 1.00 93.06 104 SER A O 1
ATOM 817 N N . VAL A 1 105 ? -3.386 -2.912 29.024 1.00 93.56 105 VAL A N 1
ATOM 818 C CA . VAL A 1 105 ? -3.888 -2.246 27.807 1.00 93.56 105 VAL A CA 1
ATOM 819 C C . VAL A 1 105 ? -3.938 -3.236 26.646 1.00 93.56 105 VAL A C 1
ATOM 821 O O . VAL A 1 105 ? -4.939 -3.307 25.942 1.00 93.56 105 VAL A O 1
ATOM 824 N N . ASP A 1 106 ? -2.874 -4.016 26.472 1.00 95.12 106 ASP A N 1
ATOM 825 C CA . ASP A 1 106 ? -2.714 -4.958 25.366 1.00 95.12 106 ASP A CA 1
ATOM 826 C C . ASP A 1 106 ? -3.762 -6.062 25.401 1.00 95.12 106 ASP A C 1
ATOM 828 O O . ASP A 1 106 ? -4.397 -6.351 24.386 1.00 95.12 106 ASP A O 1
ATOM 832 N N . SER A 1 10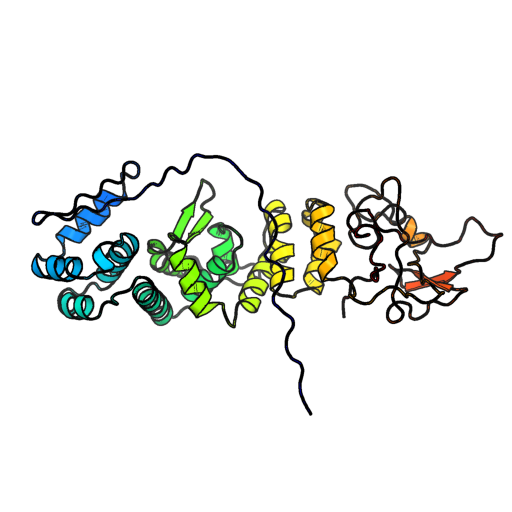7 ? -3.956 -6.658 26.576 1.00 95.00 107 SER A N 1
ATOM 833 C CA . SER A 1 107 ? -4.926 -7.726 26.787 1.00 95.00 107 SER A CA 1
ATOM 834 C C . SER A 1 107 ? -6.351 -7.195 26.621 1.00 95.00 107 SER A C 1
ATOM 836 O O . SER A 1 107 ? -7.108 -7.775 25.854 1.00 95.00 107 SER A O 1
ATOM 838 N N . LEU A 1 108 ? -6.680 -6.027 27.196 1.00 95.12 108 LEU A N 1
ATOM 839 C CA . LEU A 1 108 ? -7.997 -5.404 27.013 1.00 95.12 108 LEU A CA 1
ATOM 840 C C . LEU A 1 108 ? -8.292 -5.111 25.535 1.00 95.12 108 LEU A C 1
ATOM 842 O O . LEU A 1 108 ? -9.356 -5.452 25.031 1.00 95.12 108 LEU A O 1
ATOM 846 N N . LEU A 1 109 ? -7.350 -4.494 24.817 1.00 95.94 109 LEU A N 1
ATOM 847 C CA . LEU A 1 109 ? -7.521 -4.212 23.391 1.00 95.94 109 LEU A CA 1
ATOM 848 C C . LEU A 1 109 ? -7.626 -5.496 22.561 1.00 95.94 109 LEU A C 1
ATOM 850 O O . LEU A 1 109 ? -8.359 -5.523 21.575 1.00 95.94 109 LEU A O 1
ATOM 854 N N . THR A 1 110 ? -6.910 -6.551 22.949 1.00 96.56 110 THR A N 1
ATOM 855 C CA . THR A 1 110 ? -6.998 -7.864 22.302 1.00 96.56 110 THR A CA 1
ATOM 856 C C . THR A 1 110 ? -8.381 -8.478 22.491 1.00 96.56 110 THR A C 1
ATOM 858 O O . THR A 1 110 ? -8.981 -8.919 21.510 1.00 96.56 110 THR A O 1
ATOM 861 N N . ASP A 1 111 ? -8.914 -8.443 23.712 1.00 94.88 111 ASP A N 1
ATOM 862 C CA . ASP A 1 111 ? -10.253 -8.941 24.035 1.00 94.88 111 ASP A CA 1
ATOM 863 C C . ASP A 1 111 ? -11.325 -8.184 23.242 1.00 94.88 111 ASP A C 1
ATOM 865 O O . ASP A 1 111 ? -12.166 -8.802 22.588 1.00 94.88 111 ASP A O 1
ATOM 869 N N . ILE A 1 112 ? -11.227 -6.850 23.206 1.00 95.19 112 ILE A N 1
ATOM 870 C CA . ILE A 1 112 ? -12.121 -5.981 22.431 1.00 95.19 112 ILE A CA 1
ATOM 871 C C . ILE A 1 112 ? -12.081 -6.339 20.942 1.00 95.19 112 ILE A C 1
ATOM 873 O O . ILE A 1 112 ? -13.130 -6.540 20.330 1.00 95.19 112 ILE A O 1
ATOM 877 N N . V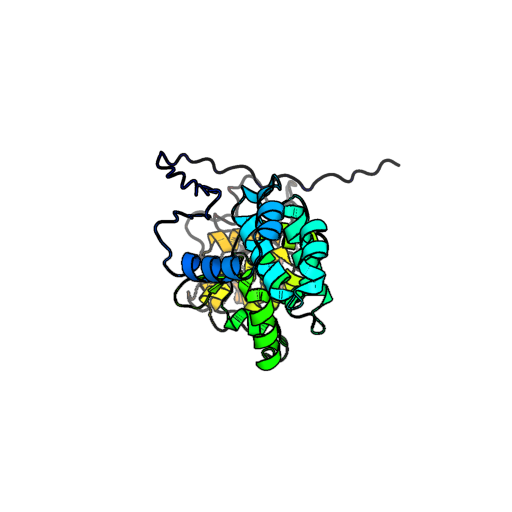AL A 1 113 ? -10.886 -6.432 20.342 1.00 96.12 113 VAL A N 1
ATOM 878 C CA . VAL A 1 113 ? -10.733 -6.744 18.909 1.00 96.12 113 VAL A CA 1
ATOM 879 C C . VAL A 1 113 ? -11.295 -8.131 18.589 1.00 96.12 113 VAL A C 1
ATOM 881 O O . VAL A 1 113 ? -11.987 -8.288 17.584 1.00 96.12 113 VAL A O 1
ATOM 884 N N . ASN A 1 114 ? -11.041 -9.128 19.437 1.00 95.94 114 ASN A N 1
ATOM 885 C CA . ASN A 1 114 ? -11.581 -10.473 19.254 1.00 95.94 114 ASN A CA 1
ATOM 886 C C . ASN A 1 114 ? -13.108 -10.487 19.351 1.00 95.94 114 ASN A C 1
ATOM 888 O O . ASN A 1 114 ? -13.757 -11.105 18.507 1.00 95.94 114 ASN A O 1
ATOM 892 N N . ARG A 1 115 ? -13.686 -9.770 20.321 1.00 94.62 115 ARG A N 1
ATOM 893 C CA . ARG A 1 115 ? -15.138 -9.664 20.483 1.00 94.62 115 ARG A CA 1
ATOM 894 C C . ARG A 1 115 ? -15.800 -9.038 19.259 1.00 94.62 115 ARG A C 1
ATOM 896 O O . ARG A 1 115 ? -16.687 -9.656 18.682 1.00 94.62 115 ARG A O 1
ATOM 903 N N . ILE A 1 116 ? -15.361 -7.852 18.826 1.00 95.50 116 ILE A N 1
ATOM 904 C CA . ILE A 1 116 ? -16.004 -7.157 17.692 1.00 95.50 116 ILE A CA 1
ATOM 905 C C . ILE A 1 116 ? -15.870 -7.921 16.372 1.00 95.50 116 ILE A C 1
ATOM 907 O O . ILE A 1 116 ? -16.660 -7.700 15.462 1.00 95.50 116 ILE A O 1
ATOM 911 N N . ILE A 1 117 ? -14.872 -8.801 16.249 1.00 96.19 117 ILE A N 1
ATOM 912 C CA . ILE A 1 117 ? -14.736 -9.706 15.102 1.00 96.19 117 ILE A CA 1
ATOM 913 C C . ILE A 1 117 ? -15.659 -10.918 15.250 1.00 96.19 117 ILE A C 1
ATOM 915 O O . ILE A 1 117 ? -16.237 -11.348 14.259 1.00 96.19 117 ILE A O 1
ATOM 919 N N . ALA A 1 118 ? -15.794 -11.476 16.455 1.00 95.44 118 ALA A N 1
ATOM 920 C CA . ALA A 1 118 ? -16.666 -12.619 16.717 1.00 95.44 118 ALA A CA 1
ATOM 921 C C . ALA A 1 118 ? -18.159 -12.274 16.582 1.00 95.44 118 ALA A C 1
ATOM 923 O O . ALA A 1 118 ? -18.940 -13.129 16.185 1.00 95.44 118 ALA A O 1
ATOM 924 N N . GLU A 1 119 ? -18.542 -11.033 16.887 1.00 93.88 119 GLU A N 1
ATOM 925 C CA . GLU A 1 119 ? -19.908 -10.515 16.722 1.00 93.88 119 GLU A CA 1
ATOM 926 C C . GLU A 1 119 ? -20.217 -10.044 15.285 1.00 93.88 119 GLU A C 1
ATOM 928 O O . GLU A 1 119 ? -21.350 -9.666 14.989 1.00 93.88 119 GLU A O 1
ATOM 933 N N . ASP A 1 120 ? -19.226 -10.020 14.387 1.00 94.62 120 ASP A N 1
ATOM 934 C CA . ASP A 1 120 ? -19.392 -9.542 13.014 1.00 94.62 120 ASP A CA 1
ATOM 935 C C . ASP A 1 120 ? -19.698 -10.680 12.032 1.00 94.62 120 ASP A C 1
ATOM 937 O O . ASP A 1 120 ? -18.801 -11.266 11.422 1.00 94.62 120 ASP A O 1
ATOM 941 N N . ASP A 1 121 ? -20.987 -10.909 11.789 1.00 92.81 121 ASP A N 1
ATOM 942 C CA . ASP A 1 121 ? -21.466 -11.896 10.811 1.00 92.81 121 ASP A CA 1
ATOM 943 C C . ASP A 1 121 ? -21.113 -11.539 9.354 1.00 92.81 121 ASP A C 1
ATOM 945 O O . ASP A 1 121 ? -21.160 -12.388 8.462 1.00 92.81 121 ASP A O 1
ATOM 949 N N . THR A 1 122 ? -20.769 -10.276 9.077 1.00 94.31 122 THR A N 1
ATOM 950 C CA . THR A 1 122 ? -20.501 -9.796 7.711 1.00 94.31 122 THR A CA 1
ATOM 951 C C . THR A 1 122 ? -19.032 -9.926 7.304 1.00 94.31 122 THR A C 1
ATOM 953 O O . THR A 1 122 ? -18.702 -9.854 6.118 1.00 94.31 122 THR A O 1
ATOM 956 N N . GLY A 1 123 ? -18.128 -10.064 8.279 1.00 95.69 123 GLY A N 1
ATOM 957 C CA . GLY A 1 123 ? -16.676 -10.001 8.091 1.00 95.69 123 GLY A CA 1
ATOM 958 C C . GLY A 1 123 ? -16.132 -8.612 7.709 1.00 95.69 123 GLY A C 1
ATOM 959 O O . GLY A 1 123 ? -14.923 -8.461 7.478 1.00 95.69 123 GLY A O 1
ATOM 960 N N . LEU A 1 124 ? -16.985 -7.586 7.624 1.00 97.06 124 LEU A N 1
ATOM 961 C CA . LEU A 1 124 ? -16.609 -6.230 7.225 1.00 97.06 124 LEU A CA 1
ATOM 962 C C . LEU A 1 124 ? -15.837 -5.479 8.309 1.00 97.06 124 LEU A C 1
ATOM 964 O O . LEU A 1 124 ? -14.982 -4.657 7.971 1.00 97.06 124 LEU A O 1
ATOM 968 N N . VAL A 1 125 ? -16.084 -5.755 9.589 1.00 97.38 125 VAL A N 1
ATOM 969 C CA . VAL A 1 125 ? -15.344 -5.174 10.720 1.00 97.38 125 VAL A CA 1
ATOM 970 C C . VAL A 1 125 ? -13.894 -5.627 10.643 1.00 97.38 125 VAL A C 1
ATOM 972 O O . VAL A 1 125 ? -12.987 -4.792 10.584 1.00 97.38 125 VAL A O 1
ATOM 975 N N . LYS A 1 126 ? -13.668 -6.942 10.521 1.00 96.94 126 LYS A N 1
ATOM 976 C CA . LYS A 1 126 ? -12.325 -7.512 10.345 1.00 96.94 126 LYS A CA 1
ATOM 977 C C . LYS A 1 126 ? -11.631 -6.921 9.119 1.00 96.94 126 LYS A C 1
ATOM 979 O O . LYS A 1 126 ? -10.499 -6.447 9.220 1.00 96.94 126 LYS A O 1
ATOM 984 N N . LYS A 1 127 ? -12.317 -6.899 7.971 1.00 97.31 127 LYS A N 1
ATOM 985 C CA . LYS A 1 127 ? -11.791 -6.329 6.721 1.00 97.31 127 LYS A CA 1
ATOM 986 C C . LYS A 1 127 ? -11.398 -4.856 6.898 1.00 97.31 127 LYS A C 1
ATOM 988 O O . LYS A 1 127 ? -10.297 -4.472 6.511 1.00 97.31 127 LYS A O 1
ATOM 993 N N . SER A 1 128 ? -12.243 -4.048 7.536 1.00 97.62 128 SER A N 1
ATOM 994 C CA . SER A 1 128 ? -11.989 -2.623 7.792 1.00 97.62 128 SER A CA 1
ATOM 995 C C . SER A 1 128 ? -10.765 -2.399 8.677 1.00 97.62 128 SER A C 1
ATOM 997 O O . SER A 1 128 ? -9.899 -1.591 8.338 1.00 97.62 128 SER A O 1
ATOM 999 N N . LEU A 1 129 ? -10.665 -3.135 9.789 1.00 97.50 129 LEU A N 1
ATOM 1000 C CA . LEU A 1 129 ? -9.532 -3.060 10.713 1.00 97.50 129 LEU A CA 1
ATOM 1001 C C . LEU A 1 129 ? -8.218 -3.404 10.012 1.00 97.50 129 LEU A C 1
ATOM 1003 O O . LEU A 1 129 ? -7.237 -2.670 10.146 1.00 97.50 129 LEU A O 1
ATOM 1007 N N . CYS A 1 130 ? -8.207 -4.474 9.216 1.00 97.19 130 CYS A N 1
ATOM 1008 C CA . CYS A 1 130 ? -7.028 -4.876 8.461 1.00 97.19 130 CYS A CA 1
ATOM 1009 C C . CYS A 1 130 ? -6.604 -3.818 7.434 1.00 97.19 130 CYS A C 1
ATOM 1011 O O . CYS A 1 130 ? -5.419 -3.493 7.333 1.00 97.19 130 CYS A O 1
ATOM 1013 N N . LEU A 1 131 ? -7.559 -3.239 6.698 1.00 97.38 131 LEU A N 1
ATOM 1014 C CA . LEU A 1 131 ? -7.271 -2.188 5.720 1.00 97.38 131 LEU A CA 1
ATOM 1015 C C . LEU A 1 131 ? -6.704 -0.935 6.385 1.00 97.38 131 LEU A C 1
ATOM 1017 O O . LEU A 1 131 ? -5.686 -0.419 5.925 1.00 97.38 131 LEU A O 1
ATOM 1021 N N . LEU A 1 132 ? -7.298 -0.490 7.495 1.00 97.19 132 LEU A N 1
ATOM 1022 C CA . LEU A 1 132 ? -6.794 0.641 8.275 1.00 97.19 132 LEU A CA 1
ATOM 1023 C C . LEU A 1 132 ? -5.399 0.363 8.857 1.00 97.19 132 LEU A C 1
ATOM 1025 O O . LEU A 1 132 ? -4.563 1.264 8.906 1.00 97.19 132 LEU A O 1
ATOM 1029 N N . ALA A 1 133 ? -5.115 -0.873 9.280 1.00 96.62 133 ALA A N 1
ATOM 1030 C CA . ALA A 1 133 ? -3.811 -1.247 9.829 1.00 96.62 133 ALA A CA 1
ATOM 1031 C C . ALA A 1 133 ? -2.711 -1.239 8.759 1.00 96.62 133 ALA A C 1
ATOM 1033 O O . ALA A 1 133 ? -1.615 -0.714 8.999 1.00 96.62 133 ALA A O 1
ATOM 1034 N N . CYS A 1 134 ? -3.024 -1.749 7.565 1.00 96.25 134 CYS A N 1
ATOM 1035 C CA . CYS A 1 134 ? -2.134 -1.751 6.406 1.00 96.25 134 CYS A CA 1
ATOM 1036 C C . CYS A 1 134 ? -1.998 -0.377 5.732 1.00 96.25 134 CYS A C 1
ATOM 1038 O O . CYS A 1 134 ? -1.047 -0.164 4.976 1.00 96.25 134 CYS A O 1
ATOM 1040 N N . ALA A 1 135 ? -2.915 0.558 5.980 1.00 95.75 135 ALA A N 1
ATOM 1041 C CA . ALA A 1 135 ? -2.889 1.872 5.358 1.00 95.75 135 ALA A CA 1
ATOM 1042 C C . ALA A 1 135 ? -1.611 2.652 5.712 1.00 95.75 135 ALA A C 1
ATOM 1044 O O . ALA A 1 135 ? -1.193 2.677 6.868 1.00 95.75 135 ALA A O 1
ATOM 1045 N N . ILE A 1 136 ? -0.961 3.299 4.739 1.00 92.50 136 ILE A N 1
ATOM 1046 C CA . ILE A 1 136 ? 0.242 4.104 5.021 1.00 92.50 136 ILE A CA 1
ATOM 1047 C C . ILE A 1 136 ? -0.165 5.348 5.820 1.00 92.50 136 ILE A C 1
ATOM 1049 O O . ILE A 1 136 ? 0.481 5.702 6.804 1.00 92.50 136 ILE A O 1
ATOM 1053 N N . GLU A 1 137 ? -1.290 5.944 5.432 1.00 90.94 137 GLU A N 1
ATOM 1054 C CA . GLU A 1 137 ? -1.905 7.115 6.050 1.00 90.94 137 GLU A CA 1
ATOM 1055 C C . GLU A 1 137 ? -3.395 6.841 6.310 1.00 90.94 137 GLU A C 1
ATOM 1057 O O . GLU A 1 137 ? -3.883 5.733 6.096 1.00 90.94 137 GLU A O 1
ATOM 1062 N N . SER A 1 138 ? -4.128 7.840 6.799 1.00 93.19 138 SER A N 1
ATOM 1063 C CA . SER A 1 138 ? -5.582 7.749 6.953 1.00 93.19 138 SER A CA 1
ATOM 1064 C C . SER A 1 138 ? -6.280 7.511 5.606 1.00 93.19 138 SER A C 1
ATOM 1066 O O . SER A 1 138 ? -5.878 8.096 4.603 1.00 93.19 138 SER A O 1
ATOM 1068 N N . ILE A 1 139 ? -7.349 6.715 5.599 1.00 95.25 139 ILE A N 1
ATOM 1069 C CA . ILE A 1 139 ? -8.144 6.388 4.401 1.00 95.25 139 ILE A CA 1
ATOM 1070 C C . ILE A 1 139 ? -9.398 7.266 4.369 1.00 95.25 139 ILE A C 1
ATOM 1072 O O . ILE A 1 139 ? -10.042 7.431 5.400 1.00 95.25 139 ILE A O 1
ATOM 1076 N N . GLN A 1 140 ? -9.792 7.799 3.212 1.00 94.75 140 GLN A N 1
ATOM 1077 C CA . GLN A 1 140 ? -11.067 8.515 3.083 1.00 94.75 140 GLN A CA 1
ATOM 1078 C C . GLN A 1 140 ? -12.260 7.593 3.383 1.00 94.75 140 GLN A C 1
ATOM 1080 O O . GLN A 1 140 ? -12.303 6.449 2.937 1.00 94.75 140 GLN A O 1
ATOM 1085 N N . LEU A 1 141 ? -13.264 8.094 4.109 1.00 93.25 141 LEU A N 1
ATOM 1086 C CA . LEU A 1 141 ? -14.456 7.323 4.495 1.00 93.25 141 LEU A CA 1
ATOM 1087 C C . LEU A 1 141 ? -15.106 6.590 3.305 1.00 93.25 141 LEU A C 1
ATOM 1089 O O . LEU A 1 141 ? -15.468 5.418 3.415 1.00 93.25 141 LEU A O 1
ATOM 1093 N N . HIS A 1 142 ? -15.231 7.273 2.164 1.00 93.44 142 HIS A N 1
ATOM 1094 C CA . HIS A 1 142 ? -15.826 6.701 0.956 1.00 93.44 142 HIS A CA 1
ATOM 1095 C C . HIS A 1 142 ? -14.912 5.669 0.277 1.00 93.44 142 HIS A C 1
ATOM 1097 O O . HIS A 1 142 ? -15.403 4.652 -0.202 1.00 93.44 142 HIS A O 1
ATOM 1103 N N . ASP A 1 143 ? -13.591 5.875 0.294 1.00 95.75 143 ASP A N 1
ATOM 1104 C CA . ASP A 1 143 ? -12.618 4.909 -0.227 1.00 95.75 143 ASP A CA 1
ATOM 1105 C C . ASP A 1 143 ? -12.673 3.595 0.554 1.00 95.75 143 ASP A C 1
ATOM 1107 O O . ASP A 1 143 ? -12.636 2.515 -0.036 1.00 95.75 143 ASP A O 1
ATOM 1111 N N . LEU A 1 144 ? -12.791 3.674 1.885 1.00 96.44 144 LEU A N 1
ATOM 1112 C CA . LEU A 1 144 ? -12.937 2.489 2.724 1.00 96.44 144 LEU A CA 1
ATOM 1113 C C . LEU A 1 144 ? -14.225 1.734 2.372 1.00 96.44 144 LEU A C 1
ATOM 1115 O O . LEU A 1 144 ? -14.172 0.529 2.152 1.00 96.44 144 LEU A O 1
ATOM 1119 N N . SER A 1 145 ? -15.352 2.436 2.223 1.00 96.38 145 SER A N 1
ATOM 1120 C CA . SER A 1 145 ? -16.619 1.834 1.779 1.00 96.38 145 SER A CA 1
ATOM 1121 C C . SER A 1 145 ? -16.498 1.150 0.406 1.00 96.38 145 SER A C 1
ATOM 1123 O O . SER A 1 145 ? -16.944 0.012 0.238 1.00 96.38 145 SER A O 1
ATOM 1125 N N . ASN A 1 146 ? -15.811 1.777 -0.553 1.00 96.88 146 ASN A N 1
ATOM 1126 C CA . ASN A 1 146 ? -15.537 1.172 -1.858 1.00 96.88 146 ASN A CA 1
ATOM 1127 C C . ASN A 1 146 ? -14.705 -0.114 -1.718 1.00 96.88 146 ASN A C 1
ATOM 1129 O O . ASN A 1 146 ? -15.062 -1.155 -2.259 1.00 96.88 146 ASN A O 1
ATOM 1133 N N . MET A 1 147 ? -13.625 -0.079 -0.933 1.00 96.81 147 MET A N 1
ATOM 1134 C CA . MET A 1 147 ? -12.760 -1.242 -0.690 1.00 96.81 147 MET A CA 1
ATOM 1135 C C . MET A 1 147 ? -13.473 -2.400 0.022 1.00 96.81 147 MET A C 1
ATOM 1137 O O . MET A 1 147 ? -13.096 -3.567 -0.138 1.00 96.81 147 MET A O 1
ATOM 1141 N N . LEU A 1 148 ? -14.495 -2.099 0.822 1.00 96.69 148 LEU A N 1
ATOM 1142 C CA . LEU A 1 148 ? -15.308 -3.108 1.489 1.00 96.69 148 LEU A CA 1
ATOM 1143 C C . LEU A 1 148 ? -16.249 -3.847 0.532 1.00 96.69 148 LEU A C 1
ATOM 1145 O O . LEU A 1 148 ? -16.507 -5.024 0.785 1.00 96.69 148 LEU A O 1
ATOM 1149 N N . GLY A 1 149 ? -16.668 -3.213 -0.565 1.00 95.69 149 GLY A N 1
ATOM 1150 C CA . GLY A 1 149 ? -17.497 -3.812 -1.612 1.00 95.69 149 GLY A CA 1
ATOM 1151 C C . GLY A 1 149 ? -16.726 -4.676 -2.619 1.00 95.69 149 GLY A C 1
ATOM 1152 O O . GLY A 1 149 ? -15.691 -5.274 -2.296 1.00 95.69 149 GLY A O 1
ATOM 1153 N N . ASP A 1 150 ? -17.244 -4.736 -3.849 1.00 95.25 150 ASP A N 1
ATOM 1154 C CA . ASP A 1 150 ? -16.647 -5.459 -4.972 1.00 95.25 150 ASP A CA 1
ATOM 1155 C C . ASP A 1 150 ? -15.820 -4.521 -5.860 1.00 95.25 150 ASP A C 1
ATOM 1157 O O . ASP A 1 150 ? -16.327 -3.753 -6.680 1.00 95.25 150 ASP A O 1
ATOM 1161 N N . ILE A 1 151 ? -14.498 -4.633 -5.731 1.00 94.81 151 ILE A N 1
ATOM 1162 C CA . ILE A 1 151 ? -13.533 -3.831 -6.491 1.00 94.81 151 ILE A CA 1
ATOM 1163 C C . ILE A 1 151 ? -13.544 -4.171 -7.986 1.00 94.81 151 ILE A C 1
ATOM 1165 O O . ILE A 1 151 ? -13.224 -3.312 -8.808 1.00 94.81 151 ILE A O 1
ATOM 1169 N N . SER A 1 152 ? -13.888 -5.408 -8.351 1.00 93.19 152 SER A N 1
ATOM 1170 C CA . SER A 1 152 ? -13.885 -5.858 -9.747 1.00 93.19 152 SER A CA 1
ATOM 1171 C C . SER A 1 152 ? -15.021 -5.203 -10.522 1.00 93.19 152 SER A C 1
ATOM 1173 O O . SER A 1 152 ? -14.798 -4.695 -11.621 1.00 93.19 152 SER A O 1
ATOM 1175 N N . ASN A 1 153 ? -16.204 -5.162 -9.905 1.00 95.50 153 ASN A N 1
ATOM 1176 C CA . ASN A 1 153 ? -17.406 -4.552 -10.469 1.00 95.50 153 ASN A CA 1
ATOM 1177 C C . ASN A 1 153 ? -17.545 -3.058 -10.137 1.00 95.50 153 ASN A C 1
ATOM 1179 O O . ASN A 1 153 ? -18.408 -2.388 -10.695 1.00 95.50 153 ASN A O 1
ATOM 1183 N N . LYS A 1 154 ? -16.650 -2.512 -9.300 1.00 95.94 154 LYS A N 1
ATOM 1184 C CA . LYS A 1 154 ? -16.686 -1.120 -8.822 1.00 95.94 154 LYS A CA 1
ATOM 1185 C C . LYS A 1 154 ? -17.981 -0.799 -8.075 1.00 95.94 154 LYS A C 1
ATOM 1187 O O . LYS A 1 154 ? -18.541 0.289 -8.216 1.00 95.94 154 LYS A O 1
ATOM 1192 N N . GLU A 1 155 ? -18.433 -1.752 -7.269 1.00 96.50 155 GLU A N 1
ATOM 1193 C CA . GLU A 1 155 ? -19.651 -1.639 -6.477 1.00 96.50 155 GLU A CA 1
ATOM 1194 C C . GLU A 1 155 ? -19.294 -1.464 -4.999 1.00 96.50 155 GLU A C 1
ATOM 1196 O O . GLU A 1 155 ? -18.628 -2.330 -4.422 1.00 96.50 155 GLU A O 1
ATOM 1201 N N . PRO A 1 156 ? -19.669 -0.339 -4.364 1.00 96.44 156 PRO A N 1
ATOM 1202 C CA . PRO A 1 156 ? -19.397 -0.134 -2.948 1.00 96.44 156 PRO A CA 1
ATOM 1203 C C . PRO A 1 156 ? -20.213 -1.106 -2.100 1.00 96.44 156 PRO A C 1
ATOM 1205 O O . PRO A 1 156 ? -21.238 -1.636 -2.530 1.00 96.44 156 PRO A O 1
ATOM 1208 N N . VAL A 1 157 ? -19.778 -1.317 -0.859 1.00 96.69 157 VAL A N 1
ATOM 1209 C CA . VAL A 1 157 ? -20.580 -2.086 0.096 1.00 96.69 157 VAL A CA 1
ATOM 1210 C C . VAL A 1 157 ? -21.949 -1.419 0.289 1.00 96.69 157 VAL A C 1
ATOM 1212 O O . VAL A 1 157 ? -22.058 -0.189 0.290 1.00 96.69 157 VAL A O 1
ATOM 1215 N N . ALA A 1 158 ? -23.004 -2.218 0.472 1.00 96.50 158 ALA A N 1
ATOM 1216 C CA . ALA A 1 158 ? -24.342 -1.668 0.660 1.00 96.50 158 ALA A CA 1
ATOM 1217 C C . ALA A 1 158 ? -24.373 -0.703 1.870 1.00 96.50 158 ALA A C 1
ATOM 1219 O O . ALA A 1 158 ? -23.803 -1.026 2.921 1.00 96.50 158 ALA A O 1
ATOM 1220 N N . PRO A 1 159 ? -25.066 0.452 1.774 1.00 95.19 159 PRO A N 1
ATOM 1221 C CA . PRO A 1 159 ? -25.043 1.475 2.822 1.00 95.19 159 PRO A CA 1
ATOM 1222 C C . PRO A 1 159 ? -25.450 0.971 4.210 1.00 95.19 159 PRO A C 1
ATOM 1224 O O . PRO A 1 159 ? -24.886 1.409 5.212 1.00 95.19 159 PRO A O 1
ATOM 1227 N N . LEU A 1 160 ? -26.398 0.027 4.274 1.00 95.69 160 LEU A N 1
ATOM 1228 C CA . LEU A 1 160 ? -26.847 -0.578 5.528 1.00 95.69 160 LEU A CA 1
ATOM 1229 C C . LEU A 1 160 ? -25.699 -1.303 6.241 1.00 95.69 160 LEU A C 1
ATOM 1231 O O . LEU A 1 160 ? -25.390 -0.969 7.384 1.00 95.69 160 LEU A O 1
ATOM 1235 N N . TYR A 1 161 ? -25.018 -2.220 5.551 1.00 96.44 161 TYR A N 1
ATOM 1236 C CA . TYR A 1 161 ? -23.868 -2.926 6.113 1.00 96.44 161 TYR A CA 1
ATOM 1237 C C . TYR A 1 161 ? -22.747 -1.961 6.491 1.00 96.44 161 TYR A C 1
ATOM 1239 O O . TYR A 1 161 ? -22.179 -2.072 7.574 1.00 96.44 161 TYR A O 1
ATOM 1247 N N . TRP A 1 162 ? -22.491 -0.939 5.667 1.00 95.00 162 TRP A N 1
ATOM 1248 C CA . TRP A 1 162 ? -21.493 0.069 6.012 1.00 95.00 162 TRP A CA 1
ATOM 1249 C C . TRP A 1 162 ? -21.821 0.819 7.302 1.00 95.00 162 TRP A C 1
ATOM 1251 O O . TRP A 1 162 ? -20.959 0.989 8.163 1.00 95.00 162 TRP A O 1
ATOM 1261 N N . SER A 1 163 ? -23.070 1.260 7.455 1.00 94.06 163 SER A N 1
ATOM 1262 C CA . SER A 1 163 ? -23.516 1.970 8.654 1.00 94.06 163 SER A CA 1
ATOM 1263 C C . SER A 1 163 ? -23.391 1.116 9.919 1.00 94.06 163 SER A C 1
ATOM 1265 O O . SER A 1 163 ? -22.965 1.630 10.954 1.00 94.06 163 SER A O 1
ATOM 1267 N N . GLN A 1 164 ? -23.680 -0.186 9.824 1.00 95.06 164 GLN A N 1
ATOM 1268 C CA . GLN A 1 164 ? -23.507 -1.143 10.917 1.00 95.06 164 GLN A CA 1
ATOM 1269 C C . GLN A 1 164 ? -22.026 -1.283 11.284 1.00 95.06 164 GLN A C 1
ATOM 1271 O O . GLN A 1 164 ? -21.659 -1.060 12.437 1.00 95.06 164 GLN A O 1
ATOM 1276 N N . THR A 1 165 ? -21.160 -1.535 10.297 1.00 95.75 165 THR A N 1
ATOM 1277 C CA . THR A 1 165 ? -19.708 -1.630 10.503 1.00 95.75 165 THR A CA 1
ATOM 1278 C C . THR A 1 165 ? -19.137 -0.350 11.115 1.00 95.75 165 THR A C 1
ATOM 1280 O O . THR A 1 165 ? -18.386 -0.405 12.087 1.00 95.75 165 THR A O 1
ATOM 1283 N N . ARG A 1 166 ? -19.522 0.825 10.601 1.00 94.44 166 ARG A N 1
ATOM 1284 C CA . ARG A 1 166 ? -19.057 2.118 11.122 1.00 94.44 166 ARG A CA 1
ATOM 1285 C C . ARG A 1 166 ? -19.508 2.348 12.560 1.00 94.44 166 ARG A C 1
ATOM 1287 O O . ARG A 1 166 ? -18.729 2.881 13.341 1.00 94.44 166 ARG A O 1
ATOM 1294 N N . ARG A 1 167 ? -20.727 1.940 12.928 1.00 93.25 167 ARG A N 1
ATOM 1295 C CA . ARG A 1 167 ? -21.222 2.058 14.306 1.00 93.25 167 ARG A CA 1
ATOM 1296 C C . ARG A 1 167 ? -20.380 1.229 15.275 1.00 93.25 167 ARG A C 1
ATOM 1298 O O . ARG A 1 167 ? -20.007 1.751 16.319 1.00 93.25 167 ARG A O 1
ATOM 1305 N N . VAL A 1 168 ? -20.046 -0.009 14.905 1.00 94.31 168 VAL A N 1
ATOM 1306 C CA . VAL A 1 168 ? -19.184 -0.892 15.711 1.00 94.31 168 VAL A CA 1
ATOM 1307 C C . VAL A 1 168 ? -17.768 -0.325 15.826 1.00 94.31 168 VAL A C 1
ATOM 1309 O O . VAL A 1 168 ? -17.184 -0.328 16.903 1.00 94.31 168 VAL A O 1
ATOM 1312 N N . LEU A 1 169 ? -17.215 0.205 14.731 1.00 94.94 169 LEU A N 1
ATOM 1313 C CA . LEU A 1 169 ? -15.847 0.729 14.711 1.00 94.94 169 LEU A CA 1
ATOM 1314 C C . LEU A 1 169 ? -15.696 2.118 15.336 1.00 94.94 169 LEU A C 1
ATOM 1316 O O . LEU A 1 169 ? -14.582 2.480 15.707 1.00 94.94 169 LEU A O 1
ATOM 1320 N N . SER A 1 170 ? -16.780 2.894 15.438 1.00 93.56 170 SER A N 1
ATOM 1321 C CA . SER A 1 170 ? -16.763 4.306 15.839 1.00 93.56 170 SER A CA 1
ATOM 1322 C C . SER A 1 170 ? -15.955 4.615 17.108 1.00 93.56 170 SER A C 1
ATOM 1324 O O . SER A 1 170 ? -15.293 5.650 17.101 1.00 93.56 170 SER A O 1
ATOM 1326 N N . PRO A 1 171 ? -15.960 3.788 18.175 1.00 92.31 171 PRO A N 1
ATOM 1327 C CA . PRO A 1 171 ? -15.163 4.062 19.377 1.00 92.31 171 PRO A CA 1
ATOM 1328 C C . PRO A 1 171 ? -13.646 3.924 19.163 1.00 92.31 171 PRO A C 1
ATOM 1330 O O . PRO A 1 171 ? -12.847 4.513 19.888 1.00 92.31 171 PRO A O 1
ATOM 1333 N N . TYR A 1 172 ? -13.232 3.148 18.159 1.00 94.19 172 TYR A N 1
ATOM 1334 C CA . TYR A 1 172 ? -11.837 2.750 17.938 1.00 94.19 172 TYR A CA 1
ATOM 1335 C C . TYR A 1 172 ? -11.163 3.527 16.803 1.00 94.19 172 TYR A C 1
ATOM 1337 O O . TYR A 1 172 ? -9.944 3.444 16.605 1.00 94.19 172 TYR A O 1
ATOM 1345 N N . ILE A 1 173 ? -11.948 4.299 16.055 1.00 95.00 173 ILE A N 1
ATOM 1346 C CA . ILE A 1 173 ? -11.503 5.100 14.920 1.00 95.00 173 ILE A CA 1
ATOM 1347 C C . ILE A 1 173 ? -11.805 6.578 15.157 1.00 95.00 173 ILE A C 1
ATOM 1349 O O . ILE A 1 173 ? -12.669 6.944 15.945 1.00 95.00 173 ILE A O 1
ATOM 1353 N N . LYS A 1 174 ? -11.092 7.448 14.451 1.00 93.69 174 LYS A N 1
ATOM 1354 C CA . LYS A 1 174 ? -11.353 8.886 14.436 1.00 93.69 174 LYS A CA 1
ATOM 1355 C C . LYS A 1 174 ? -11.374 9.408 13.017 1.00 93.69 174 LYS A C 1
ATOM 1357 O O . LYS A 1 174 ? -10.609 8.948 12.168 1.00 93.69 174 LYS A O 1
ATOM 1362 N N . GLU A 1 175 ? -12.203 10.417 12.801 1.00 93.69 175 GLU A N 1
ATOM 1363 C CA . GLU A 1 175 ? -12.169 11.216 11.586 1.00 93.69 175 GLU A CA 1
ATOM 1364 C C . GLU A 1 175 ? -11.172 12.369 11.740 1.00 93.69 175 GLU A C 1
ATOM 1366 O O . GLU A 1 175 ? -11.092 13.024 12.781 1.00 93.69 175 GLU A O 1
ATOM 1371 N N . ILE A 1 176 ? -10.371 12.589 10.703 1.00 90.88 176 ILE A N 1
ATOM 1372 C CA . ILE A 1 176 ? -9.305 13.579 10.637 1.00 90.88 176 ILE A CA 1
ATOM 1373 C C . ILE A 1 176 ? -9.568 14.492 9.443 1.00 90.88 176 ILE A C 1
ATOM 1375 O O . ILE A 1 176 ? -9.657 14.050 8.297 1.00 90.88 176 ILE A O 1
ATOM 1379 N N . GLY A 1 177 ? -9.589 15.794 9.718 1.00 86.06 177 GLY A N 1
ATOM 1380 C CA . GLY A 1 177 ? -9.654 16.831 8.696 1.00 86.06 177 GLY A CA 1
ATOM 1381 C C . GLY A 1 177 ? -11.020 16.955 8.019 1.00 86.06 177 GLY A C 1
ATOM 1382 O O . GLY A 1 177 ? -12.008 16.356 8.425 1.00 86.06 177 GLY A O 1
ATOM 1383 N N . VAL A 1 178 ? -11.059 17.780 6.973 1.00 81.88 178 VAL A N 1
ATOM 1384 C CA . VAL A 1 178 ? -12.296 18.170 6.269 1.00 81.88 178 VAL A CA 1
ATOM 1385 C C . VAL A 1 178 ? -12.797 17.075 5.320 1.00 81.88 178 VAL A C 1
ATOM 1387 O O . VAL A 1 178 ? -13.969 17.038 4.973 1.00 81.88 178 VAL A O 1
ATOM 1390 N N . GLN A 1 179 ? -11.916 16.165 4.901 1.00 81.06 179 GLN A N 1
ATOM 1391 C CA . GLN A 1 179 ? -12.212 15.135 3.898 1.00 81.06 179 GLN A CA 1
ATOM 1392 C C . GLN A 1 179 ? -12.735 13.822 4.501 1.00 81.06 179 GLN A C 1
ATOM 1394 O O . GLN A 1 179 ? -12.751 12.803 3.814 1.00 81.06 179 GLN A O 1
ATOM 1399 N N . SER A 1 180 ? -13.139 13.832 5.777 1.00 89.44 180 SER A N 1
ATOM 1400 C CA . SER A 1 180 ? -13.587 12.638 6.507 1.00 89.44 180 SER A CA 1
ATOM 1401 C C . SER A 1 180 ? -12.601 11.471 6.367 1.00 89.44 180 SER A C 1
ATOM 1403 O O . SER A 1 180 ? -12.979 10.343 6.044 1.00 89.44 180 SER A O 1
ATOM 1405 N N . ASN A 1 181 ? -11.309 11.741 6.574 1.00 93.44 181 ASN A N 1
ATOM 1406 C CA . ASN A 1 181 ? -10.301 10.686 6.583 1.00 93.44 181 ASN A CA 1
ATOM 1407 C C . ASN A 1 181 ? -10.393 9.913 7.893 1.00 93.44 181 ASN A C 1
ATOM 1409 O O . ASN A 1 181 ? -10.377 10.514 8.958 1.00 93.44 181 ASN A O 1
ATOM 1413 N N . ILE A 1 182 ? -10.411 8.593 7.839 1.00 95.44 182 ILE A N 1
ATOM 1414 C CA . ILE A 1 182 ? -10.433 7.734 9.014 1.00 95.44 182 ILE A CA 1
ATOM 14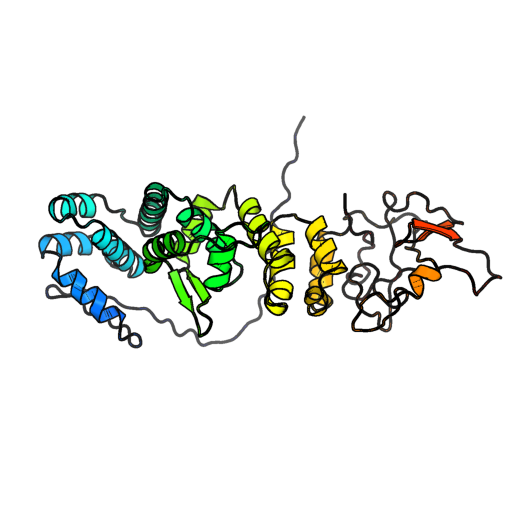15 C C . ILE A 1 182 ? -9.031 7.225 9.319 1.00 95.44 182 ILE A C 1
ATOM 1417 O O . ILE A 1 182 ? -8.300 6.759 8.440 1.00 95.44 182 ILE A O 1
ATOM 1421 N N . SER A 1 183 ? -8.677 7.246 10.599 1.00 95.75 183 SER A N 1
ATOM 1422 C CA . SER A 1 183 ? -7.581 6.445 11.136 1.00 95.75 183 SER A CA 1
ATOM 1423 C C . SER A 1 183 ? -7.939 5.877 12.505 1.00 95.75 183 SER A C 1
ATOM 1425 O O . SER A 1 183 ? -8.986 6.195 13.070 1.00 95.75 183 SER A O 1
ATOM 1427 N N . PHE A 1 184 ? -7.072 5.029 13.056 1.00 96.31 184 PHE A N 1
ATOM 1428 C CA . PHE A 1 184 ? -7.233 4.576 14.432 1.00 96.31 184 PHE A CA 1
ATOM 1429 C C . PHE A 1 184 ? -7.219 5.750 15.407 1.00 96.31 184 PHE A C 1
ATOM 1431 O O . PHE A 1 184 ? -6.418 6.686 15.286 1.00 96.31 184 PHE A O 1
ATOM 1438 N N . TYR A 1 185 ? -8.081 5.660 16.416 1.00 93.06 185 TYR A N 1
ATOM 1439 C CA . TYR A 1 185 ? -8.132 6.634 17.494 1.00 93.06 185 TYR A CA 1
ATOM 1440 C C . TYR A 1 185 ? -6.762 6.753 18.180 1.00 93.06 185 TYR A C 1
ATOM 1442 O O . TYR A 1 185 ? -6.212 7.858 18.290 1.00 93.06 185 TYR A O 1
ATOM 1450 N N . HIS A 1 186 ? -6.164 5.601 18.508 1.00 94.25 186 HIS A N 1
ATOM 1451 C CA . HIS A 1 186 ? -4.868 5.470 19.166 1.00 94.25 186 HIS A CA 1
ATOM 1452 C C . HIS A 1 186 ? -3.930 4.498 18.423 1.00 94.25 186 HIS A C 1
ATOM 1454 O O . HIS A 1 186 ? -4.376 3.495 17.863 1.00 94.25 186 HIS A O 1
ATOM 1460 N N . MET A 1 187 ? -2.618 4.770 18.437 1.00 94.25 187 MET A N 1
ATOM 1461 C CA . MET A 1 187 ? -1.610 3.929 17.760 1.00 94.25 187 MET A CA 1
ATOM 1462 C C . MET A 1 187 ? -1.523 2.513 18.340 1.00 94.25 187 MET A C 1
ATOM 1464 O O . MET A 1 187 ? -1.225 1.573 17.610 1.00 94.25 187 MET A O 1
ATOM 1468 N N . GLU A 1 188 ? -1.842 2.354 19.622 1.00 95.25 188 GLU A N 1
ATOM 1469 C CA . GLU A 1 188 ? -1.853 1.048 20.288 1.00 95.25 188 GLU A CA 1
ATOM 1470 C C . GLU A 1 188 ? -2.887 0.094 19.694 1.00 95.25 188 GLU A C 1
ATOM 1472 O O . GLU A 1 188 ? -2.581 -1.065 19.436 1.00 95.25 188 GLU A O 1
ATOM 1477 N N . ILE A 1 189 ? -4.074 0.606 19.354 1.00 95.88 189 ILE A N 1
ATOM 1478 C CA . ILE A 1 189 ? -5.119 -0.180 18.685 1.00 95.88 189 ILE A CA 1
ATOM 1479 C C . ILE A 1 189 ? -4.587 -0.679 17.339 1.00 95.88 189 ILE A C 1
ATOM 1481 O O . ILE A 1 189 ? -4.675 -1.864 17.030 1.00 95.88 189 ILE A O 1
ATOM 1485 N N . ARG A 1 190 ? -3.946 0.207 16.563 1.00 96.19 190 ARG A N 1
ATOM 1486 C CA . ARG A 1 190 ? -3.301 -0.167 15.298 1.00 96.19 190 ARG A CA 1
ATOM 1487 C C . ARG A 1 190 ? -2.249 -1.259 15.502 1.00 96.19 190 ARG A C 1
ATOM 1489 O O . ARG A 1 190 ? -2.178 -2.182 14.690 1.00 96.19 190 ARG A O 1
ATOM 1496 N N . ARG A 1 191 ? -1.423 -1.149 16.547 1.00 96.31 191 ARG A N 1
ATOM 1497 C CA . ARG A 1 191 ? -0.374 -2.126 16.870 1.00 96.31 191 ARG A CA 1
ATOM 1498 C C . ARG A 1 191 ? -0.977 -3.496 17.181 1.00 96.31 191 ARG A C 1
ATOM 1500 O O . ARG A 1 191 ? -0.560 -4.472 16.564 1.00 96.31 191 ARG A O 1
ATOM 1507 N N . ILE A 1 192 ? -1.980 -3.550 18.056 1.00 96.88 192 ILE A N 1
ATOM 1508 C CA . ILE A 1 192 ? -2.680 -4.784 18.438 1.00 96.88 192 ILE A CA 1
ATOM 1509 C C . ILE A 1 192 ? -3.373 -5.419 17.229 1.00 96.88 192 ILE A C 1
ATOM 1511 O O . ILE A 1 192 ? -3.139 -6.587 16.935 1.00 96.88 192 ILE A O 1
ATOM 1515 N N . VAL A 1 193 ? -4.123 -4.643 16.440 1.00 96.56 193 VAL A N 1
ATOM 1516 C CA . VAL A 1 193 ? -4.750 -5.131 15.197 1.00 96.56 193 VAL A CA 1
ATOM 1517 C C . VAL A 1 193 ? -3.704 -5.693 14.230 1.00 96.56 193 VAL A C 1
ATOM 1519 O O . VAL A 1 193 ? -3.919 -6.736 13.614 1.00 96.56 193 VAL A O 1
ATOM 1522 N N . SER A 1 194 ? -2.547 -5.037 14.110 1.00 95.56 194 SER A N 1
ATOM 1523 C CA . SER A 1 194 ? -1.463 -5.513 13.245 1.00 95.56 194 SER A CA 1
ATOM 1524 C C . SER A 1 194 ? -0.892 -6.847 13.734 1.00 95.56 194 SER A C 1
ATOM 1526 O O . SER A 1 194 ? -0.691 -7.761 12.936 1.00 95.56 194 SER A O 1
ATOM 1528 N N . GLN A 1 195 ? -0.674 -6.987 15.042 1.00 95.31 195 GLN A N 1
ATOM 1529 C CA . GLN A 1 195 ? -0.162 -8.223 15.633 1.00 95.31 195 GLN A CA 1
ATOM 1530 C C . GLN A 1 195 ? -1.147 -9.385 15.484 1.00 95.31 195 GLN A C 1
ATOM 1532 O O . GLN A 1 195 ? -0.738 -10.471 15.071 1.00 95.31 195 GLN A O 1
ATOM 1537 N N . LEU A 1 196 ? -2.431 -9.140 15.754 1.00 94.50 196 LEU A N 1
ATOM 1538 C CA . LEU A 1 196 ? -3.476 -10.163 15.735 1.00 94.50 196 LEU A CA 1
ATOM 1539 C C . LEU A 1 196 ? -3.881 -10.579 14.315 1.00 94.50 196 LEU A C 1
ATOM 1541 O O . LEU A 1 196 ? -4.069 -11.765 14.056 1.00 94.50 196 LEU A O 1
ATOM 1545 N N . LEU A 1 197 ? -4.031 -9.625 13.387 1.00 94.00 197 LEU A N 1
ATOM 1546 C CA . LEU A 1 197 ? -4.691 -9.876 12.096 1.00 94.00 197 LEU A CA 1
ATOM 1547 C C . LEU A 1 197 ? -3.759 -9.804 10.877 1.00 94.00 197 LEU A C 1
ATOM 1549 O O . LEU A 1 197 ? -4.088 -10.365 9.830 1.00 94.00 197 LEU A O 1
ATOM 1553 N N . ILE A 1 198 ? -2.615 -9.112 10.970 1.00 93.12 198 ILE A N 1
ATOM 1554 C CA . ILE A 1 198 ? -1.761 -8.807 9.805 1.00 93.12 198 ILE A CA 1
ATOM 1555 C C . ILE A 1 198 ? -0.523 -9.700 9.717 1.00 93.12 198 ILE A C 1
ATOM 1557 O O . ILE A 1 198 ? -0.122 -10.021 8.598 1.00 93.12 198 ILE A O 1
ATOM 1561 N N . THR A 1 199 ? 0.058 -10.138 10.840 1.00 85.81 199 THR A N 1
ATOM 1562 C CA . THR A 1 199 ? 1.356 -10.849 10.899 1.00 85.81 199 THR A CA 1
ATOM 1563 C C . THR A 1 199 ? 1.510 -11.966 9.853 1.00 85.81 199 THR A C 1
ATOM 1565 O O . THR A 1 199 ? 2.572 -12.084 9.247 1.00 85.81 199 THR A O 1
ATOM 1568 N N . ASN A 1 200 ? 0.435 -12.705 9.547 1.00 77.12 200 ASN A N 1
ATOM 1569 C CA . ASN A 1 200 ? 0.443 -13.768 8.531 1.00 77.12 200 ASN A CA 1
ATOM 1570 C C . ASN A 1 200 ? -0.280 -13.401 7.215 1.00 77.12 200 ASN A C 1
ATOM 1572 O O . ASN A 1 200 ? 0.062 -13.929 6.157 1.00 77.12 200 ASN A O 1
ATOM 1576 N N . HIS A 1 201 ? -1.239 -12.468 7.251 1.00 82.62 201 HIS A N 1
ATOM 1577 C CA . HIS A 1 201 ? -2.165 -12.182 6.141 1.00 82.62 201 HIS A CA 1
ATOM 1578 C C . HIS A 1 201 ? -1.984 -10.798 5.498 1.00 82.62 201 HIS A C 1
ATOM 1580 O O . HIS A 1 201 ? -2.742 -10.414 4.611 1.00 82.62 201 HIS A O 1
ATOM 1586 N N . GLY A 1 202 ? -0.961 -10.029 5.886 1.00 88.00 202 GLY A N 1
ATOM 1587 C CA . GLY A 1 202 ? -0.775 -8.651 5.416 1.00 88.00 202 GLY A CA 1
ATOM 1588 C C . GLY A 1 202 ? -0.737 -8.491 3.895 1.00 88.00 202 GLY A C 1
ATOM 1589 O O . GLY A 1 202 ? -1.255 -7.511 3.361 1.00 88.00 202 GLY A O 1
ATOM 1590 N N . ARG A 1 203 ? -0.190 -9.478 3.173 1.00 92.88 203 ARG A N 1
ATOM 1591 C CA . ARG A 1 203 ? -0.105 -9.448 1.702 1.00 92.88 203 ARG A CA 1
ATOM 1592 C C . ARG A 1 203 ? -1.473 -9.401 1.020 1.00 92.88 203 ARG A C 1
ATOM 1594 O O . ARG A 1 203 ? -1.604 -8.729 0.000 1.00 92.88 203 ARG A O 1
ATOM 1601 N N . GLU A 1 204 ? -2.482 -10.066 1.574 1.00 95.12 204 GLU A N 1
ATOM 1602 C CA . GLU A 1 204 ? -3.840 -10.091 1.012 1.00 95.12 204 GLU A CA 1
ATOM 1603 C C . GLU A 1 204 ? -4.501 -8.713 1.117 1.00 95.12 204 GLU A C 1
ATOM 1605 O O . GLU A 1 204 ? -5.076 -8.209 0.149 1.00 95.12 204 GLU A O 1
ATOM 1610 N N . TRP A 1 205 ? -4.324 -8.046 2.257 1.00 96.19 205 TRP A N 1
ATOM 1611 C CA . TRP A 1 205 ? -4.844 -6.700 2.490 1.00 96.19 205 TRP A CA 1
ATOM 1612 C C . TRP A 1 205 ? -4.117 -5.646 1.653 1.00 96.19 205 TRP A C 1
ATOM 1614 O O . TRP A 1 205 ? -4.760 -4.780 1.057 1.00 96.19 205 TRP A O 1
ATOM 1624 N N . TYR A 1 206 ? -2.790 -5.757 1.512 1.00 96.88 206 TYR A N 1
ATOM 1625 C CA . TYR A 1 206 ? -2.038 -4.912 0.583 1.00 96.88 206 TYR A CA 1
ATOM 1626 C C . TYR A 1 206 ? -2.457 -5.131 -0.869 1.00 96.88 206 TYR A C 1
ATOM 1628 O O . TYR A 1 206 ? -2.518 -4.164 -1.625 1.00 96.88 206 TYR A O 1
ATOM 1636 N N . LYS A 1 207 ? -2.780 -6.369 -1.264 1.00 96.94 207 LYS A N 1
ATOM 1637 C CA . LYS A 1 207 ? -3.311 -6.663 -2.600 1.00 96.94 207 LYS A CA 1
ATOM 1638 C C . LYS A 1 207 ? -4.648 -5.964 -2.820 1.00 96.94 207 LYS A C 1
ATOM 1640 O O . LYS A 1 207 ? -4.840 -5.375 -3.878 1.00 96.94 207 LYS A O 1
ATOM 1645 N N . LEU A 1 208 ? -5.541 -5.974 -1.833 1.00 96.81 208 LEU A N 1
ATOM 1646 C CA . LEU A 1 208 ? -6.829 -5.287 -1.924 1.00 96.81 208 LEU A CA 1
ATOM 1647 C C . LEU A 1 208 ? -6.657 -3.767 -2.066 1.00 96.81 208 LEU A C 1
ATOM 1649 O O . LEU A 1 208 ? -7.217 -3.173 -2.987 1.00 96.81 208 LEU A O 1
ATOM 1653 N N . LEU A 1 209 ? -5.809 -3.159 -1.229 1.00 97.56 209 LEU A N 1
ATOM 1654 C CA . LEU A 1 209 ? -5.442 -1.741 -1.333 1.00 97.56 209 LEU A CA 1
ATOM 1655 C C . LEU A 1 209 ? -4.849 -1.421 -2.713 1.00 97.56 209 LEU A C 1
ATOM 1657 O O . LEU A 1 209 ? -5.288 -0.489 -3.383 1.00 97.56 209 LEU A O 1
ATOM 1661 N N . ALA A 1 210 ? -3.890 -2.221 -3.178 1.00 97.56 210 ALA A N 1
ATOM 1662 C CA . ALA A 1 210 ? -3.265 -2.045 -4.484 1.00 97.56 210 ALA A CA 1
ATOM 1663 C C . ALA A 1 210 ? -4.289 -2.118 -5.625 1.00 97.56 210 ALA A C 1
ATOM 1665 O O . ALA A 1 210 ? -4.278 -1.268 -6.513 1.00 97.56 210 ALA A O 1
ATOM 1666 N N . LEU A 1 211 ? -5.199 -3.095 -5.597 1.00 96.56 211 LEU A N 1
ATOM 1667 C CA . LEU A 1 211 ? -6.252 -3.238 -6.603 1.00 96.56 211 LEU A CA 1
ATOM 1668 C C . LEU A 1 211 ? -7.192 -2.031 -6.614 1.00 96.56 211 LEU A C 1
ATOM 1670 O O . LEU A 1 211 ? -7.510 -1.531 -7.692 1.00 96.56 211 LEU A O 1
ATOM 1674 N N . TYR A 1 212 ? -7.579 -1.517 -5.445 1.00 97.88 212 TYR A N 1
ATOM 1675 C CA . TYR A 1 212 ? -8.405 -0.314 -5.360 1.00 97.88 212 TYR A CA 1
ATOM 1676 C C . TYR A 1 212 ? -7.721 0.895 -6.007 1.00 97.88 212 TYR A C 1
ATOM 1678 O O . TYR A 1 212 ? -8.267 1.499 -6.935 1.00 97.88 212 TYR A O 1
ATOM 1686 N N . TYR A 1 213 ? -6.496 1.213 -5.578 1.00 97.62 213 TYR A N 1
ATOM 1687 C CA . TYR A 1 213 ? -5.770 2.380 -6.083 1.00 97.62 213 TYR A CA 1
ATOM 1688 C C . TYR A 1 213 ? -5.313 2.235 -7.539 1.00 97.62 213 TYR A C 1
ATOM 1690 O O . TYR A 1 213 ? -5.096 3.239 -8.203 1.00 97.62 213 TYR A O 1
ATOM 1698 N N . TH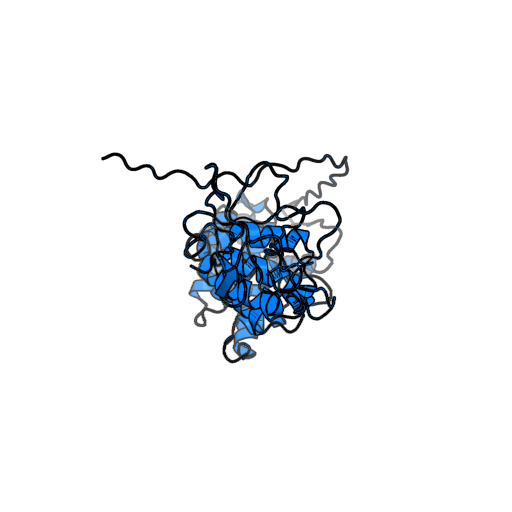R A 1 214 ? -5.177 1.024 -8.077 1.00 96.38 214 THR A N 1
ATOM 1699 C CA . THR A 1 214 ? -4.827 0.845 -9.497 1.00 96.38 214 THR A CA 1
ATOM 1700 C C . THR A 1 214 ? -6.045 0.828 -10.419 1.00 96.38 214 THR A C 1
ATOM 1702 O O . THR A 1 214 ? -5.935 1.271 -11.558 1.00 96.38 214 THR A O 1
ATOM 1705 N N . LYS A 1 215 ? -7.205 0.329 -9.965 1.00 95.38 215 LYS A N 1
ATOM 1706 C CA . LYS A 1 215 ? -8.351 0.053 -10.854 1.00 95.38 215 LYS A CA 1
ATOM 1707 C C . LYS A 1 215 ? -9.572 0.948 -10.650 1.00 95.38 215 LYS A C 1
ATOM 1709 O O . LYS A 1 215 ? -10.346 1.120 -11.598 1.00 95.38 215 LYS A O 1
ATOM 1714 N N . TRP A 1 216 ? -9.785 1.486 -9.449 1.00 96.81 216 TRP A N 1
ATOM 1715 C CA . TRP A 1 216 ? -11.049 2.146 -9.101 1.00 96.81 216 TRP A CA 1
ATOM 1716 C C . TRP A 1 216 ? -10.896 3.546 -8.502 1.00 96.81 216 TRP A C 1
ATOM 1718 O O . TRP A 1 216 ? -11.709 4.406 -8.828 1.00 96.81 216 TRP A O 1
ATOM 1728 N N . CYS A 1 217 ? -9.860 3.814 -7.706 1.00 96.88 217 CYS A N 1
ATOM 1729 C CA . CYS A 1 217 ? -9.679 5.125 -7.076 1.00 96.88 217 CYS A CA 1
ATOM 1730 C C . CYS A 1 217 ? -9.735 6.272 -8.116 1.00 96.88 217 CYS A C 1
ATOM 1732 O O . CYS A 1 217 ? -8.937 6.277 -9.061 1.00 96.88 217 CYS A O 1
ATOM 1734 N N . PRO A 1 218 ? -10.662 7.238 -7.972 1.00 95.06 218 PRO A N 1
ATOM 1735 C CA . PRO A 1 218 ? -10.835 8.308 -8.953 1.00 95.06 218 PRO A CA 1
ATOM 1736 C C . PRO A 1 218 ? -9.739 9.377 -8.858 1.00 95.06 218 PRO A C 1
ATOM 1738 O O . PRO A 1 218 ? -9.375 9.974 -9.870 1.00 95.06 218 PRO A O 1
ATOM 1741 N N . ASP A 1 219 ? -9.187 9.613 -7.664 1.00 95.56 219 ASP A N 1
ATOM 1742 C CA . ASP A 1 219 ? -8.198 10.666 -7.444 1.00 95.56 219 ASP A CA 1
ATOM 1743 C C . ASP A 1 219 ? -6.802 10.263 -7.939 1.00 95.56 219 ASP A C 1
ATOM 1745 O O . ASP A 1 219 ? -6.123 9.403 -7.371 1.00 95.56 219 ASP A O 1
ATOM 1749 N N . GLU A 1 220 ? -6.329 10.932 -8.991 1.00 96.25 220 GLU A N 1
ATOM 1750 C CA . GLU A 1 220 ? -4.999 10.706 -9.563 1.00 96.25 220 GLU A CA 1
ATOM 1751 C C . GLU A 1 220 ? -3.876 10.922 -8.548 1.00 96.25 220 GLU A C 1
ATOM 1753 O O . GLU A 1 220 ? -2.877 10.197 -8.563 1.00 96.25 220 GLU A O 1
ATOM 1758 N N . ARG A 1 221 ? -4.024 11.896 -7.643 1.00 95.31 221 ARG A N 1
ATOM 1759 C CA . ARG A 1 221 ? -2.989 12.181 -6.650 1.00 95.31 221 ARG A CA 1
ATOM 1760 C C . ARG A 1 221 ? -2.832 11.006 -5.690 1.00 95.31 221 ARG A C 1
ATOM 1762 O O . ARG A 1 221 ? -1.709 10.530 -5.514 1.00 95.31 221 ARG A O 1
ATOM 1769 N N . SER A 1 222 ? -3.933 10.502 -5.144 1.00 95.25 222 SER A N 1
ATOM 1770 C CA . SER A 1 222 ? -3.948 9.333 -4.263 1.00 95.25 222 SER A CA 1
ATOM 1771 C C . SER A 1 222 ? -3.404 8.091 -4.966 1.00 95.25 222 SER A C 1
ATOM 1773 O O . SER A 1 222 ? -2.528 7.415 -4.423 1.00 95.25 222 SER A O 1
ATOM 1775 N N . ARG A 1 223 ? -3.799 7.836 -6.221 1.00 96.88 223 ARG A N 1
ATOM 1776 C CA . ARG A 1 223 ? -3.223 6.739 -7.021 1.00 96.88 223 ARG A CA 1
ATOM 1777 C C . ARG A 1 223 ? -1.709 6.859 -7.174 1.00 96.88 223 ARG A C 1
ATOM 1779 O O . ARG A 1 223 ? -0.989 5.892 -6.938 1.00 96.88 223 ARG A O 1
ATOM 1786 N N . SER A 1 224 ? -1.211 8.049 -7.516 1.00 96.81 224 SER A N 1
ATOM 1787 C CA . SER A 1 224 ? 0.226 8.300 -7.690 1.00 96.81 224 SER A CA 1
ATOM 1788 C C . SER A 1 224 ? 1.037 8.083 -6.407 1.00 96.81 224 SER A C 1
ATOM 1790 O O . SER A 1 224 ? 2.176 7.613 -6.464 1.00 96.81 224 SER A O 1
ATOM 1792 N N . LEU A 1 225 ? 0.451 8.403 -5.251 1.00 95.44 225 LEU A N 1
ATOM 1793 C CA . LEU A 1 225 ? 1.109 8.313 -3.954 1.00 95.44 225 LEU A CA 1
ATOM 1794 C C . LEU A 1 225 ? 1.092 6.882 -3.406 1.00 95.44 225 LEU A C 1
ATOM 1796 O O . LEU A 1 225 ? 2.104 6.392 -2.903 1.00 95.44 225 LEU A O 1
ATOM 1800 N N . PHE A 1 226 ? -0.050 6.208 -3.522 1.00 96.69 226 PHE A N 1
ATOM 1801 C CA . PHE A 1 226 ? -0.320 4.988 -2.773 1.00 96.69 226 PHE A CA 1
ATOM 1802 C C . PHE A 1 226 ? -0.211 3.704 -3.598 1.00 96.69 226 PHE A C 1
ATOM 1804 O O . PHE A 1 226 ? 0.333 2.717 -3.094 1.00 96.69 226 PHE A O 1
ATOM 1811 N N . ALA A 1 227 ? -0.657 3.701 -4.862 1.00 97.31 227 ALA A N 1
ATOM 1812 C CA . ALA A 1 227 ? -0.688 2.486 -5.682 1.00 97.31 227 ALA A CA 1
ATOM 1813 C C . ALA A 1 227 ? 0.682 1.783 -5.764 1.00 97.31 227 ALA A C 1
ATOM 1815 O O . ALA A 1 227 ? 0.740 0.578 -5.502 1.00 97.31 227 ALA A O 1
ATOM 1816 N N . PRO A 1 228 ? 1.807 2.490 -6.017 1.00 97.25 228 PRO A N 1
ATOM 1817 C CA . PRO A 1 228 ? 3.105 1.834 -6.120 1.00 97.25 228 PRO A CA 1
ATOM 1818 C C . PRO A 1 228 ? 3.541 1.128 -4.841 1.00 97.25 228 PRO A C 1
ATOM 1820 O O . PRO A 1 228 ? 4.035 0.002 -4.885 1.00 97.25 228 PRO A O 1
ATOM 1823 N N . THR A 1 229 ? 3.350 1.788 -3.700 1.00 96.25 229 THR A N 1
ATOM 1824 C CA . THR A 1 229 ? 3.775 1.266 -2.403 1.00 96.25 229 THR A CA 1
ATOM 1825 C C . THR A 1 229 ? 2.958 0.035 -2.028 1.00 96.25 229 THR A C 1
ATOM 1827 O O . THR A 1 229 ? 3.525 -0.967 -1.596 1.00 96.25 229 THR A O 1
ATOM 1830 N N . TYR A 1 230 ? 1.644 0.059 -2.265 1.00 97.25 230 TYR A N 1
ATOM 1831 C CA . TYR A 1 230 ? 0.797 -1.105 -2.013 1.00 97.25 230 TYR A CA 1
ATOM 1832 C C . TYR A 1 230 ? 1.097 -2.270 -2.955 1.00 97.25 230 TYR A C 1
ATOM 1834 O O . TYR A 1 230 ? 1.183 -3.403 -2.482 1.00 97.25 230 TYR A O 1
ATOM 1842 N N . CYS A 1 231 ? 1.355 -2.023 -4.244 1.00 96.94 231 CYS A N 1
ATOM 1843 C CA . CYS A 1 231 ? 1.801 -3.081 -5.152 1.00 96.94 231 CYS A CA 1
ATOM 1844 C C . CYS A 1 231 ? 3.125 -3.710 -4.691 1.00 96.94 231 CYS A C 1
ATOM 1846 O O . CYS A 1 231 ? 3.260 -4.931 -4.727 1.00 96.94 231 CYS A O 1
ATOM 1848 N N . LEU A 1 232 ? 4.092 -2.908 -4.227 1.00 94.94 232 LEU A N 1
ATOM 1849 C CA . LEU A 1 232 ? 5.362 -3.423 -3.703 1.00 94.94 232 LEU A CA 1
ATOM 1850 C C . LEU A 1 232 ? 5.157 -4.278 -2.446 1.00 94.94 232 LEU A C 1
ATOM 1852 O O . LEU A 1 232 ? 5.691 -5.384 -2.383 1.00 94.94 232 LEU A O 1
ATOM 1856 N N . ASN A 1 233 ? 4.352 -3.813 -1.487 1.00 94.31 233 ASN A N 1
ATOM 1857 C CA . ASN A 1 233 ? 4.061 -4.554 -0.254 1.00 94.31 233 ASN A CA 1
ATOM 1858 C C . ASN A 1 233 ? 3.272 -5.850 -0.516 1.00 94.31 233 ASN A C 1
ATOM 1860 O O . ASN A 1 233 ? 3.457 -6.845 0.181 1.00 94.31 233 ASN A O 1
ATOM 1864 N N . ALA A 1 234 ? 2.425 -5.857 -1.546 1.00 95.38 234 ALA A N 1
ATOM 1865 C CA . ALA A 1 234 ? 1.689 -7.033 -2.002 1.00 95.38 234 ALA A CA 1
ATOM 1866 C C . ALA A 1 234 ? 2.504 -7.954 -2.935 1.00 95.38 234 ALA A C 1
ATOM 1868 O O . ALA A 1 234 ? 2.010 -9.009 -3.326 1.00 95.38 234 ALA A O 1
ATOM 1869 N N . ASN A 1 235 ? 3.733 -7.571 -3.310 1.00 93.94 235 ASN A N 1
ATOM 1870 C CA . ASN A 1 235 ? 4.558 -8.242 -4.324 1.00 93.94 235 ASN A CA 1
ATOM 1871 C C . ASN A 1 235 ? 3.874 -8.373 -5.710 1.00 93.94 235 ASN A C 1
ATOM 1873 O O . ASN A 1 235 ? 4.129 -9.310 -6.465 1.00 93.94 235 ASN A O 1
ATOM 1877 N N . LEU A 1 236 ? 3.025 -7.406 -6.065 1.00 94.88 236 LEU A N 1
ATOM 1878 C CA . LEU A 1 236 ? 2.305 -7.309 -7.340 1.00 94.88 236 LEU A CA 1
ATOM 1879 C C . LEU A 1 236 ? 3.146 -6.566 -8.382 1.00 94.88 236 LEU A C 1
ATOM 1881 O O . LEU A 1 236 ? 2.912 -5.399 -8.713 1.00 94.88 236 LEU A O 1
ATOM 1885 N N . LYS A 1 237 ? 4.207 -7.227 -8.852 1.00 94.31 237 LYS A N 1
ATOM 1886 C CA . LYS A 1 237 ? 5.176 -6.616 -9.774 1.00 94.31 237 LYS A CA 1
ATOM 1887 C C . LYS A 1 237 ? 4.548 -6.274 -11.124 1.00 94.31 237 LYS A C 1
ATOM 1889 O O . LYS A 1 237 ? 4.850 -5.219 -11.671 1.00 94.31 237 LYS A O 1
ATOM 1894 N N . VAL A 1 238 ? 3.690 -7.146 -11.653 1.00 93.88 238 VAL A N 1
ATOM 1895 C CA . VAL A 1 238 ? 3.076 -6.980 -12.979 1.00 93.88 238 VAL A CA 1
ATOM 1896 C C . VAL A 1 238 ? 2.117 -5.794 -12.976 1.00 93.88 238 VAL A C 1
ATOM 1898 O O . VAL A 1 238 ? 2.220 -4.922 -13.833 1.00 93.88 238 VAL A O 1
ATOM 1901 N N . GLU A 1 239 ? 1.259 -5.708 -11.965 1.00 95.50 239 GLU A N 1
ATOM 1902 C CA . GLU A 1 239 ? 0.294 -4.626 -11.784 1.00 95.50 239 GLU A CA 1
ATOM 1903 C C . GLU A 1 239 ? 0.997 -3.280 -11.588 1.00 95.50 239 GLU A C 1
ATOM 1905 O O . GLU A 1 239 ? 0.552 -2.263 -12.116 1.00 95.50 239 GLU A O 1
ATOM 1910 N N . LEU A 1 240 ? 2.137 -3.265 -10.889 1.00 95.94 240 LEU A N 1
ATOM 1911 C CA . LEU A 1 240 ? 2.947 -2.058 -10.742 1.00 95.94 240 LEU A CA 1
ATOM 1912 C C . LEU A 1 240 ? 3.523 -1.572 -12.077 1.00 95.94 240 LEU A C 1
ATOM 1914 O O . LEU A 1 240 ? 3.547 -0.370 -12.348 1.00 95.94 240 LEU A O 1
ATOM 1918 N N . LEU A 1 241 ? 4.002 -2.494 -12.913 1.00 93.56 241 LEU A N 1
ATOM 1919 C CA . LEU A 1 241 ? 4.499 -2.156 -14.247 1.00 93.56 241 LEU A CA 1
ATOM 1920 C C . LEU A 1 241 ? 3.371 -1.659 -15.145 1.00 93.56 241 LEU A C 1
ATOM 1922 O O . LEU A 1 241 ? 3.530 -0.639 -15.810 1.00 93.56 241 LEU A O 1
ATOM 1926 N N . GLU A 1 242 ? 2.220 -2.327 -15.103 1.00 94.56 242 GLU A N 1
ATOM 1927 C CA . GLU A 1 242 ? 1.034 -1.909 -15.838 1.00 94.56 242 GLU A CA 1
ATOM 1928 C C . GLU A 1 242 ? 0.570 -0.509 -15.418 1.00 94.56 242 GLU A C 1
ATOM 1930 O O . GLU A 1 242 ? 0.299 0.325 -16.282 1.00 94.56 242 GLU A O 1
ATOM 1935 N N . PHE A 1 243 ? 0.567 -0.216 -14.115 1.00 95.81 243 PHE A N 1
ATOM 1936 C CA . PHE A 1 243 ? 0.282 1.116 -13.587 1.00 95.81 243 PHE A CA 1
ATOM 1937 C C . PHE A 1 243 ? 1.255 2.162 -14.151 1.00 95.81 243 PHE A C 1
ATOM 1939 O O . PHE A 1 243 ? 0.824 3.182 -14.682 1.00 95.81 243 PHE A O 1
ATOM 1946 N N . TYR A 1 244 ? 2.566 1.900 -14.129 1.00 93.94 244 TYR A N 1
ATOM 1947 C CA . TYR A 1 244 ? 3.557 2.829 -14.690 1.00 93.94 244 TYR A CA 1
ATOM 1948 C C . TYR A 1 244 ? 3.471 3.020 -16.207 1.00 93.94 244 TYR A C 1
ATOM 1950 O O . TYR A 1 244 ? 3.929 4.049 -16.715 1.00 93.94 244 TYR A O 1
ATOM 1958 N N . ASP A 1 245 ? 2.945 2.031 -16.924 1.00 90.75 245 ASP A N 1
ATOM 1959 C CA . ASP A 1 245 ? 2.859 2.039 -18.380 1.00 90.75 245 ASP A CA 1
ATOM 1960 C C . ASP A 1 245 ? 1.565 2.668 -18.896 1.00 90.75 245 ASP A C 1
ATOM 1962 O O . ASP A 1 245 ? 1.592 3.364 -19.916 1.00 90.75 245 ASP A O 1
ATOM 1966 N N . LYS A 1 246 ? 0.441 2.419 -18.217 1.00 92.62 246 LYS A N 1
ATOM 1967 C CA . LYS A 1 246 ? -0.899 2.762 -18.709 1.00 92.62 246 LYS A CA 1
ATOM 1968 C C . LYS A 1 246 ? -1.568 3.894 -17.932 1.00 92.62 246 LYS A C 1
ATOM 1970 O O . LYS A 1 246 ? -2.349 4.629 -18.537 1.00 92.62 246 LYS A O 1
ATOM 1975 N N . ASP A 1 247 ? -1.286 4.046 -16.639 1.00 95.38 247 ASP A N 1
ATOM 1976 C CA . ASP A 1 247 ? -2.012 4.979 -15.775 1.00 95.38 247 ASP A CA 1
ATOM 1977 C C . ASP A 1 247 ? -1.444 6.413 -15.874 1.00 95.38 247 ASP A C 1
ATOM 1979 O O . ASP A 1 247 ? -0.247 6.617 -15.644 1.00 95.38 247 ASP A O 1
ATOM 1983 N N . PRO A 1 248 ? -2.263 7.436 -16.192 1.00 94.00 248 PRO A N 1
ATOM 1984 C CA . PRO A 1 248 ? -1.807 8.828 -16.223 1.00 94.00 248 PRO A CA 1
ATOM 1985 C C . PRO A 1 248 ? -1.317 9.336 -14.857 1.00 94.00 248 PRO A C 1
ATOM 1987 O O . PRO A 1 248 ? -0.378 10.133 -14.811 1.00 94.00 248 PRO A O 1
ATOM 1990 N N . ALA A 1 249 ? -1.864 8.836 -13.743 1.00 96.06 249 ALA A N 1
ATOM 1991 C CA . ALA A 1 249 ? -1.438 9.218 -12.397 1.00 96.06 249 ALA A CA 1
ATOM 1992 C C . ALA A 1 249 ? 0.038 8.878 -12.146 1.00 96.06 249 ALA A C 1
ATOM 1994 O O . ALA A 1 249 ? 0.734 9.572 -11.399 1.00 96.06 249 ALA A O 1
ATOM 1995 N N . ALA A 1 250 ? 0.563 7.850 -12.820 1.00 95.19 250 ALA A N 1
ATOM 1996 C CA . ALA A 1 250 ? 1.968 7.496 -12.729 1.00 95.19 250 ALA A CA 1
ATOM 1997 C C . ALA A 1 250 ? 2.888 8.624 -13.222 1.00 95.19 250 ALA A C 1
ATOM 1999 O O . ALA A 1 250 ? 4.046 8.678 -12.811 1.00 95.19 250 ALA A O 1
ATOM 2000 N N . GLU A 1 251 ? 2.423 9.553 -14.066 1.00 92.38 251 GLU A N 1
ATOM 2001 C CA . GLU A 1 251 ? 3.206 10.711 -14.514 1.00 92.38 251 GLU A CA 1
ATOM 2002 C C . GLU A 1 251 ? 3.457 11.739 -13.399 1.00 92.38 251 GLU A C 1
ATOM 2004 O O . GLU A 1 251 ? 4.474 12.432 -13.450 1.00 92.38 251 GLU A O 1
ATOM 2009 N N . LEU A 1 252 ? 2.603 11.789 -12.368 1.00 94.38 252 LEU A N 1
ATOM 2010 C CA . LEU A 1 252 ? 2.769 12.669 -11.201 1.00 94.38 252 LEU A CA 1
ATOM 2011 C C . LEU A 1 252 ? 3.905 12.206 -10.274 1.00 94.38 252 LEU A C 1
ATOM 2013 O O . LEU A 1 252 ? 4.423 12.981 -9.471 1.00 94.38 252 LEU A O 1
ATOM 2017 N N . ILE A 1 253 ? 4.333 10.947 -10.398 1.00 95.44 253 ILE A N 1
ATOM 2018 C CA . ILE A 1 253 ? 5.371 10.369 -9.545 1.00 95.44 253 ILE A CA 1
ATOM 2019 C C . ILE A 1 253 ? 6.742 10.901 -9.944 1.00 95.44 253 ILE A C 1
ATOM 2021 O O . ILE A 1 253 ? 7.243 10.616 -11.039 1.00 95.44 253 ILE A O 1
ATOM 2025 N N . HIS A 1 254 ? 7.398 11.577 -9.004 1.00 94.06 254 HIS A N 1
ATOM 2026 C CA . HIS A 1 254 ? 8.745 12.103 -9.184 1.00 94.06 254 HIS A CA 1
ATOM 2027 C C . HIS A 1 254 ? 9.760 11.006 -9.564 1.00 94.06 254 HIS A C 1
ATOM 2029 O O . HIS A 1 254 ? 9.770 9.904 -9.006 1.00 94.06 254 HIS A O 1
ATOM 2035 N N . ASP A 1 255 ? 10.678 11.327 -10.478 1.00 91.19 255 ASP A N 1
ATOM 2036 C CA . ASP A 1 255 ? 11.614 10.367 -11.081 1.00 91.19 255 ASP A CA 1
ATOM 2037 C C . ASP A 1 255 ? 12.512 9.650 -10.063 1.00 91.19 255 ASP A C 1
ATOM 2039 O O . ASP A 1 255 ? 12.850 8.476 -10.238 1.00 91.19 255 ASP A O 1
ATOM 2043 N N . ARG A 1 256 ? 12.872 10.332 -8.968 1.00 92.94 256 ARG A N 1
ATOM 2044 C CA . ARG A 1 256 ? 13.620 9.732 -7.850 1.00 92.94 256 ARG A CA 1
ATOM 2045 C C . ARG A 1 256 ? 12.839 8.601 -7.179 1.00 92.94 256 ARG A C 1
ATOM 2047 O O . ARG A 1 256 ? 13.402 7.531 -6.972 1.00 92.94 256 ARG A O 1
ATOM 2054 N N . LEU A 1 257 ? 11.568 8.837 -6.855 1.00 93.81 257 LEU A N 1
ATOM 2055 C CA . LEU A 1 257 ? 10.717 7.860 -6.173 1.00 93.81 257 LEU A CA 1
ATOM 2056 C C . LEU A 1 257 ? 10.424 6.677 -7.100 1.00 93.81 257 LEU A C 1
ATOM 2058 O O . LEU A 1 257 ? 10.602 5.520 -6.737 1.00 93.81 257 LEU A O 1
ATOM 2062 N N . ARG A 1 258 ? 10.133 6.973 -8.367 1.00 93.75 258 ARG A N 1
ATOM 2063 C CA . ARG A 1 258 ? 9.991 5.967 -9.418 1.00 93.75 258 ARG A CA 1
ATOM 2064 C C . ARG A 1 258 ? 11.225 5.069 -9.529 1.00 93.75 258 ARG A C 1
ATOM 2066 O O . ARG A 1 258 ? 11.112 3.849 -9.528 1.00 93.75 258 ARG A O 1
ATOM 2073 N N . SER A 1 259 ? 12.419 5.662 -9.562 1.00 92.69 259 SER A N 1
ATOM 2074 C CA . SER A 1 259 ? 13.682 4.916 -9.566 1.00 92.69 259 SER A CA 1
ATOM 2075 C C . SER A 1 259 ? 13.853 4.020 -8.335 1.00 92.69 259 SER A C 1
ATOM 2077 O O . SER A 1 259 ? 14.468 2.960 -8.448 1.00 92.69 259 SER A O 1
ATOM 2079 N N . GLN A 1 260 ? 13.342 4.425 -7.168 1.00 93.19 260 GLN A N 1
ATOM 2080 C CA . GLN A 1 260 ? 13.354 3.592 -5.964 1.00 93.19 260 GLN A CA 1
ATOM 2081 C C . GLN A 1 260 ? 12.410 2.397 -6.105 1.00 93.19 260 GLN A C 1
ATOM 2083 O O . GLN A 1 260 ? 12.827 1.283 -5.809 1.00 93.19 260 GLN A O 1
ATOM 2088 N N . HIS A 1 261 ? 11.199 2.589 -6.635 1.00 94.00 261 HIS A N 1
ATOM 2089 C CA . HIS A 1 261 ? 10.264 1.482 -6.867 1.00 94.00 261 HIS A CA 1
ATOM 2090 C C . HIS A 1 261 ? 10.840 0.455 -7.851 1.00 94.00 261 HIS A C 1
ATOM 2092 O O . HIS A 1 261 ? 10.892 -0.739 -7.557 1.00 94.00 261 HIS A O 1
ATOM 2098 N N . PHE A 1 262 ? 11.397 0.919 -8.975 1.00 92.44 262 PHE A N 1
ATOM 2099 C CA . PHE A 1 262 ? 12.029 0.034 -9.956 1.00 92.44 262 PHE A CA 1
ATOM 2100 C C . PHE A 1 262 ? 13.300 -0.650 -9.442 1.00 92.44 262 PHE A C 1
ATOM 2102 O O . PHE A 1 262 ? 13.667 -1.701 -9.962 1.00 92.44 262 PHE A O 1
ATOM 2109 N N . LYS A 1 263 ? 13.977 -0.111 -8.419 1.00 89.19 263 LYS A N 1
ATOM 2110 C CA . LYS A 1 263 ? 15.166 -0.748 -7.825 1.00 89.19 263 LYS A CA 1
ATOM 2111 C C . LYS A 1 263 ? 14.869 -2.171 -7.357 1.00 89.19 263 LYS A C 1
ATOM 2113 O O . LYS A 1 263 ? 15.698 -3.051 -7.568 1.00 89.19 263 LYS A O 1
ATOM 2118 N N . ASN A 1 264 ? 13.699 -2.372 -6.757 1.00 85.56 264 ASN A N 1
ATOM 2119 C CA . ASN A 1 264 ? 13.284 -3.656 -6.197 1.00 85.56 264 ASN A CA 1
ATOM 2120 C C . ASN A 1 264 ? 12.729 -4.606 -7.272 1.00 85.56 264 ASN A C 1
ATOM 2122 O O . ASN A 1 264 ? 12.728 -5.817 -7.078 1.00 85.56 264 ASN A O 1
ATOM 2126 N N . LEU A 1 265 ? 12.300 -4.063 -8.417 1.00 90.75 265 LEU A N 1
ATOM 2127 C CA . LEU A 1 265 ? 11.811 -4.833 -9.564 1.00 90.75 265 LEU A CA 1
ATOM 2128 C C . LEU A 1 265 ? 12.925 -5.250 -10.534 1.00 90.75 265 LEU A C 1
ATOM 2130 O O . LEU A 1 265 ? 12.743 -6.147 -11.357 1.00 90.75 265 LEU A O 1
ATOM 2134 N N . ARG A 1 266 ? 14.079 -4.581 -10.487 1.00 91.38 266 ARG A N 1
ATOM 2135 C CA . ARG A 1 266 ? 15.213 -4.903 -11.355 1.00 91.38 266 ARG A CA 1
ATOM 2136 C C . ARG A 1 266 ? 15.799 -6.263 -11.025 1.00 91.38 266 ARG A C 1
ATOM 2138 O O . ARG A 1 266 ? 15.876 -6.672 -9.869 1.00 91.38 266 ARG A O 1
ATOM 2145 N N . CYS A 1 267 ? 16.297 -6.918 -12.066 1.00 91.69 267 CYS A N 1
ATOM 2146 C CA . CYS A 1 267 ? 17.143 -8.086 -11.913 1.00 91.69 267 CYS A CA 1
ATOM 2147 C C . CYS A 1 267 ? 18.318 -7.754 -10.975 1.00 91.69 267 CYS A C 1
ATOM 2149 O O . CYS A 1 267 ? 19.048 -6.780 -11.185 1.00 91.69 267 CYS A O 1
ATOM 2151 N N . GLN A 1 268 ? 18.481 -8.564 -9.927 1.00 90.50 268 GLN A N 1
ATOM 2152 C CA . GLN A 1 268 ? 19.523 -8.358 -8.920 1.00 90.50 268 GLN A CA 1
ATOM 2153 C C . GLN A 1 268 ? 20.906 -8.837 -9.382 1.00 90.50 268 GLN A C 1
ATOM 2155 O O . GLN A 1 268 ? 21.910 -8.461 -8.777 1.00 90.50 268 GLN A O 1
ATOM 2160 N N . SER A 1 269 ? 20.979 -9.604 -10.475 1.00 91.00 269 SER A N 1
ATOM 2161 C CA . SER A 1 269 ? 22.241 -10.056 -11.058 1.00 91.00 269 SER A CA 1
ATOM 2162 C C . SER A 1 269 ? 23.092 -8.881 -11.543 1.00 91.00 269 SER A C 1
ATOM 2164 O O . SER A 1 269 ? 22.596 -7.872 -12.065 1.00 91.00 269 SER A O 1
ATOM 2166 N N . GLN A 1 270 ? 24.406 -9.039 -11.424 1.00 89.88 270 GLN A N 1
ATOM 2167 C CA . GLN A 1 270 ? 25.362 -8.092 -11.979 1.00 89.88 270 GLN A CA 1
ATOM 2168 C C . GLN A 1 270 ? 25.349 -8.172 -13.514 1.00 89.88 270 GLN A C 1
ATOM 2170 O O . GLN A 1 270 ? 25.326 -9.252 -14.106 1.00 89.88 270 GLN A O 1
ATOM 2175 N N . ALA A 1 271 ? 25.338 -7.014 -14.165 1.00 83.94 271 ALA A N 1
ATOM 2176 C CA . ALA A 1 271 ? 25.702 -6.874 -15.563 1.00 83.94 271 ALA A CA 1
ATOM 2177 C C . ALA A 1 271 ? 27.219 -7.087 -15.650 1.00 83.94 271 ALA A C 1
ATOM 2179 O O . ALA A 1 271 ? 27.974 -6.195 -15.277 1.00 83.94 271 ALA A O 1
ATOM 2180 N N . THR A 1 272 ? 27.591 -8.321 -15.995 1.00 70.00 272 THR A N 1
ATOM 2181 C CA . THR A 1 272 ? 28.932 -8.894 -16.212 1.00 70.00 272 THR A CA 1
ATOM 2182 C C . THR A 1 272 ? 30.166 -8.110 -15.745 1.00 70.00 272 THR A C 1
ATOM 2184 O O . THR A 1 272 ? 30.453 -6.997 -16.180 1.00 70.00 272 THR A O 1
ATOM 2187 N N . VAL A 1 273 ? 30.976 -8.786 -14.922 1.00 57.97 273 VAL A N 1
ATOM 2188 C CA . VAL A 1 273 ? 32.354 -8.392 -14.566 1.00 57.97 273 VAL A CA 1
ATOM 2189 C C . VAL A 1 273 ? 33.367 -8.860 -15.627 1.00 57.97 273 VAL A C 1
ATOM 2191 O O . VAL A 1 273 ? 34.471 -8.332 -15.705 1.00 57.97 273 VAL A O 1
ATOM 2194 N N . THR A 1 274 ? 32.989 -9.821 -16.474 1.00 61.28 274 THR A N 1
ATOM 2195 C CA . THR A 1 274 ? 33.800 -10.299 -17.602 1.00 61.28 274 THR A CA 1
ATOM 2196 C C . THR A 1 274 ? 33.938 -9.226 -18.687 1.00 61.28 274 THR A C 1
ATOM 2198 O O . THR A 1 274 ? 33.116 -8.317 -18.786 1.00 61.28 274 THR A O 1
ATOM 2201 N N . SER A 1 275 ? 34.968 -9.341 -19.526 1.00 66.25 275 SER A N 1
ATOM 2202 C CA . SER A 1 275 ? 35.347 -8.382 -20.581 1.00 66.25 275 SER A CA 1
ATOM 2203 C C . SER A 1 275 ? 34.235 -8.001 -21.575 1.00 66.25 275 SER A C 1
ATOM 2205 O O . SER A 1 275 ? 34.371 -7.003 -22.277 1.00 66.25 275 SER A O 1
ATOM 2207 N N . GLN A 1 276 ? 33.121 -8.739 -21.618 1.00 77.94 276 GLN A N 1
ATOM 2208 C CA . GLN A 1 276 ? 31.976 -8.463 -22.485 1.00 77.94 276 GLN A CA 1
ATOM 2209 C C . GLN A 1 276 ? 30.801 -7.858 -21.699 1.00 77.94 276 GLN A C 1
ATOM 2211 O O . GLN A 1 276 ? 30.125 -8.522 -20.907 1.00 77.94 276 GLN A O 1
ATOM 2216 N N . LEU A 1 277 ? 30.542 -6.572 -21.943 1.00 83.50 277 LEU A N 1
ATOM 2217 C CA . LEU A 1 277 ? 29.332 -5.881 -21.498 1.00 83.50 277 LEU A CA 1
ATOM 2218 C C . LEU A 1 277 ? 28.253 -6.005 -22.577 1.00 83.50 277 LEU A C 1
ATOM 2220 O O . LEU A 1 277 ? 28.517 -5.777 -23.756 1.00 83.50 277 LEU A O 1
ATOM 2224 N N . PHE A 1 278 ? 27.022 -6.316 -22.173 1.00 89.56 278 PHE A N 1
ATOM 2225 C CA . PHE A 1 278 ? 25.876 -6.383 -23.081 1.00 89.56 278 PHE A CA 1
ATOM 2226 C C . PHE A 1 278 ? 25.029 -5.113 -22.953 1.00 89.56 278 PHE A C 1
ATOM 2228 O O . PHE A 1 278 ? 24.127 -5.080 -22.108 1.00 89.56 278 PHE A O 1
ATOM 2235 N N . PRO A 1 279 ? 25.280 -4.061 -23.755 1.00 91.06 279 PRO A N 1
ATOM 2236 C CA . PRO A 1 279 ? 24.475 -2.853 -23.691 1.00 91.06 279 PRO A CA 1
ATOM 2237 C C . PRO A 1 279 ? 23.030 -3.152 -24.094 1.00 91.06 279 PRO A C 1
ATOM 2239 O O . PRO A 1 279 ? 22.758 -3.949 -25.000 1.00 91.06 279 PRO A O 1
ATOM 2242 N N . VAL A 1 280 ? 22.098 -2.482 -23.424 1.00 91.88 280 VAL A N 1
ATOM 2243 C CA . VAL A 1 280 ? 20.695 -2.426 -23.834 1.00 91.88 280 VAL A CA 1
ATOM 2244 C C . VAL A 1 280 ? 20.627 -1.696 -25.172 1.00 91.88 280 VAL A C 1
ATOM 2246 O O . VAL A 1 280 ? 21.203 -0.620 -25.321 1.00 91.88 280 VAL A O 1
ATOM 2249 N N . VAL A 1 281 ? 19.902 -2.257 -26.137 1.00 92.31 281 VAL A N 1
ATOM 2250 C CA . VAL A 1 281 ? 19.740 -1.667 -27.471 1.00 92.31 281 VAL A CA 1
ATOM 2251 C C . VAL A 1 281 ? 18.271 -1.322 -27.702 1.00 92.31 281 VAL A C 1
ATOM 2253 O O . VAL A 1 281 ? 17.372 -2.035 -27.260 1.00 92.31 281 VAL A O 1
ATOM 2256 N N . ILE A 1 282 ? 18.015 -0.214 -28.395 1.00 92.56 282 ILE A N 1
ATOM 2257 C CA . ILE A 1 282 ? 16.683 0.253 -28.786 1.00 92.56 282 ILE A CA 1
ATOM 2258 C C . ILE A 1 282 ? 16.684 0.453 -30.305 1.00 92.56 282 ILE A C 1
ATOM 2260 O O . ILE A 1 282 ? 17.481 1.234 -30.815 1.00 92.56 282 ILE A O 1
ATOM 2264 N N . CYS A 1 283 ? 15.810 -0.218 -31.060 1.00 93.38 283 CYS A N 1
ATOM 2265 C CA . CYS A 1 283 ? 15.746 -0.027 -32.517 1.00 93.38 283 CYS A CA 1
ATOM 2266 C C . CYS A 1 283 ? 15.332 1.410 -32.886 1.00 93.38 283 CYS A C 1
ATOM 2268 O O . CYS A 1 283 ? 14.689 2.094 -32.092 1.00 93.38 283 CYS A O 1
ATOM 2270 N N . GLN A 1 284 ? 15.650 1.860 -34.103 1.00 92.31 284 GLN A N 1
ATOM 2271 C CA . GLN A 1 284 ? 15.395 3.240 -34.544 1.00 92.31 284 GLN A CA 1
ATOM 2272 C C . GLN A 1 284 ? 13.907 3.643 -34.506 1.00 92.31 284 GLN A C 1
ATOM 2274 O O . GLN A 1 284 ? 13.557 4.777 -34.179 1.00 92.31 284 GLN A O 1
ATOM 2279 N N . PHE A 1 285 ? 13.005 2.696 -34.774 1.00 93.75 285 PHE A N 1
ATOM 2280 C CA . PHE A 1 285 ? 11.565 2.937 -34.666 1.00 93.75 285 PHE A CA 1
ATOM 2281 C C . PHE A 1 285 ? 11.117 3.112 -33.216 1.00 93.75 285 PHE A C 1
ATOM 2283 O O . PHE A 1 285 ? 10.305 3.978 -32.916 1.00 93.75 285 PHE A O 1
ATOM 2290 N N . CYS A 1 286 ? 11.635 2.305 -32.289 1.00 94.12 286 CYS A N 1
ATOM 2291 C CA . CYS A 1 286 ? 11.301 2.449 -30.875 1.00 94.12 286 CYS A CA 1
ATOM 2292 C C . CYS A 1 286 ? 12.004 3.651 -30.247 1.00 94.12 286 CYS A C 1
ATOM 2294 O O . CYS A 1 286 ? 11.446 4.241 -29.333 1.00 94.12 286 CYS A O 1
ATOM 2296 N N . SER A 1 287 ? 13.190 4.026 -30.724 1.00 93.81 287 SER A N 1
ATOM 2297 C CA . SER A 1 287 ? 14.003 5.102 -30.153 1.00 93.81 287 SER A CA 1
ATOM 2298 C C . SER A 1 287 ? 13.352 6.475 -30.309 1.00 93.81 287 SER A C 1
ATOM 2300 O O . SER A 1 287 ? 13.480 7.303 -29.412 1.00 93.81 287 SER A O 1
ATOM 2302 N N . THR A 1 288 ? 12.620 6.680 -31.407 1.00 93.56 288 THR A N 1
ATOM 2303 C CA . THR A 1 288 ? 11.910 7.921 -31.751 1.00 93.56 288 THR A CA 1
ATOM 2304 C C . THR A 1 288 ? 10.507 8.007 -31.149 1.00 93.56 288 THR A C 1
ATOM 2306 O O . THR A 1 288 ? 9.951 9.102 -31.064 1.00 93.56 288 THR A O 1
ATOM 2309 N N . LYS A 1 289 ? 9.935 6.887 -30.680 1.00 93.75 289 LYS A N 1
ATOM 2310 C CA . LYS A 1 289 ? 8.653 6.889 -29.956 1.00 93.75 289 LYS A CA 1
ATOM 2311 C C . LYS A 1 289 ? 8.775 7.652 -28.639 1.00 93.75 289 LYS A C 1
ATOM 2313 O O . LYS A 1 289 ? 9.809 7.602 -27.973 1.00 93.75 289 LYS A O 1
ATOM 2318 N N . THR A 1 290 ? 7.698 8.324 -28.245 1.00 91.19 290 THR A N 1
ATOM 2319 C CA . THR A 1 290 ? 7.639 9.082 -26.992 1.00 91.19 290 THR A CA 1
ATOM 2320 C C . THR A 1 290 ? 7.468 8.160 -25.786 1.00 91.19 290 THR A C 1
ATOM 2322 O O . THR A 1 290 ? 6.541 7.350 -25.762 1.00 91.19 290 THR A O 1
ATOM 2325 N N . CYS A 1 291 ? 8.325 8.307 -24.773 1.00 82.00 291 CYS A N 1
ATOM 2326 C CA . CYS A 1 291 ? 8.345 7.456 -23.578 1.00 82.00 291 CYS A CA 1
ATOM 2327 C C . CYS A 1 291 ? 7.273 7.837 -22.538 1.00 82.00 291 CYS A C 1
ATOM 2329 O O . CYS A 1 291 ? 6.840 6.991 -21.756 1.00 82.00 291 CYS A O 1
ATOM 2331 N N . ARG A 1 292 ? 6.840 9.108 -22.536 1.00 77.00 292 ARG A N 1
ATOM 2332 C CA . ARG A 1 292 ? 5.763 9.664 -21.697 1.00 77.00 292 ARG A CA 1
ATOM 2333 C C . ARG A 1 292 ? 4.888 10.589 -22.533 1.00 77.00 292 ARG A C 1
ATOM 2335 O O . ARG A 1 292 ? 5.423 11.384 -23.311 1.00 77.00 292 ARG A O 1
ATOM 2342 N N . LYS A 1 293 ? 3.567 10.516 -22.353 1.00 73.00 293 LYS A N 1
ATOM 2343 C CA . LYS A 1 293 ? 2.609 11.281 -23.166 1.00 73.00 293 LYS A CA 1
ATOM 2344 C C . LYS A 1 293 ? 2.769 12.784 -22.928 1.00 73.00 293 LYS A C 1
ATOM 2346 O O . LYS A 1 293 ? 2.767 13.553 -23.886 1.00 73.00 293 LYS A O 1
ATOM 2351 N N . LYS A 1 294 ? 3.001 13.194 -21.677 1.00 75.19 294 LYS A N 1
ATOM 2352 C CA . LYS A 1 294 ? 3.045 14.615 -21.294 1.00 75.19 294 LYS A CA 1
ATOM 2353 C C . LYS A 1 294 ? 4.301 15.373 -21.723 1.00 75.19 294 LYS A C 1
ATOM 2355 O O . LYS A 1 294 ? 4.205 16.537 -22.089 1.00 75.19 294 LYS A O 1
ATOM 2360 N N . PHE A 1 295 ? 5.471 14.733 -21.718 1.00 76.31 295 PHE A N 1
ATOM 2361 C CA . PHE A 1 295 ? 6.745 15.432 -21.952 1.00 76.31 295 PHE A CA 1
ATOM 2362 C C . PHE A 1 295 ? 7.275 15.321 -23.389 1.00 76.31 295 PHE A C 1
ATOM 2364 O O . PHE A 1 295 ? 8.274 15.957 -23.709 1.00 76.31 295 PHE A O 1
ATOM 2371 N N . ARG A 1 296 ? 6.633 14.520 -24.258 1.00 86.44 296 ARG A N 1
ATOM 2372 C CA . ARG A 1 296 ? 7.054 14.285 -25.659 1.00 86.44 296 ARG A CA 1
ATOM 2373 C C . ARG A 1 296 ? 8.544 13.917 -25.816 1.00 86.44 296 ARG A C 1
ATOM 2375 O O . ARG A 1 296 ? 9.147 14.181 -26.851 1.00 86.44 296 ARG A O 1
ATOM 2382 N N . ILE A 1 297 ? 9.139 13.284 -24.804 1.00 90.44 297 ILE A N 1
ATOM 2383 C CA . ILE A 1 297 ? 10.551 12.874 -24.818 1.00 90.44 297 ILE A CA 1
ATOM 2384 C C . ILE A 1 297 ? 10.668 11.541 -25.549 1.00 90.44 297 ILE A C 1
ATOM 2386 O O . ILE A 1 297 ? 9.904 10.614 -25.272 1.00 90.44 297 ILE A O 1
ATOM 2390 N N . GLN A 1 298 ? 11.617 11.442 -26.476 1.00 94.25 298 GLN A N 1
ATOM 2391 C CA . GLN A 1 298 ? 11.891 10.220 -27.228 1.00 94.25 298 GLN A CA 1
ATOM 2392 C C . GLN A 1 298 ? 12.547 9.158 -26.334 1.00 94.25 298 GLN A C 1
ATOM 2394 O O . GLN A 1 298 ? 13.336 9.481 -25.450 1.00 94.25 298 GLN A O 1
ATOM 2399 N N . ASN A 1 299 ? 12.274 7.874 -26.575 1.00 93.62 299 ASN A N 1
ATOM 2400 C CA . ASN A 1 299 ? 12.820 6.770 -25.775 1.00 93.62 299 ASN A CA 1
ATOM 2401 C C . ASN A 1 299 ? 14.356 6.765 -25.693 1.00 93.62 299 ASN A C 1
ATOM 2403 O O . ASN A 1 299 ? 14.900 6.365 -24.667 1.00 93.62 299 ASN A O 1
ATOM 2407 N N . LYS A 1 300 ? 15.065 7.219 -26.737 1.00 93.50 300 LYS A N 1
ATOM 2408 C CA . LYS A 1 300 ? 16.540 7.334 -26.722 1.00 93.50 300 LYS A CA 1
ATOM 2409 C C . LYS A 1 300 ? 17.073 8.346 -25.697 1.00 93.50 300 LYS A C 1
ATOM 2411 O O . LYS A 1 300 ? 18.214 8.225 -25.254 1.00 93.50 300 LYS A O 1
ATOM 2416 N N . ASP A 1 301 ? 16.235 9.313 -25.331 1.00 94.44 301 ASP A N 1
ATOM 2417 C CA . ASP A 1 301 ? 16.528 10.400 -24.398 1.00 94.44 301 ASP A CA 1
ATOM 2418 C C . ASP A 1 301 ? 15.894 10.146 -23.017 1.00 94.44 301 ASP A C 1
ATOM 2420 O O . ASP A 1 301 ? 15.944 11.004 -22.135 1.00 94.44 301 ASP A O 1
ATOM 2424 N N . CYS A 1 302 ? 15.319 8.956 -22.802 1.00 94.81 302 CYS A N 1
ATOM 2425 C CA . CYS A 1 302 ? 14.752 8.529 -21.528 1.00 94.81 302 CYS A CA 1
ATOM 2426 C C . CYS A 1 302 ? 15.605 7.433 -20.872 1.00 94.81 302 CYS A C 1
ATOM 2428 O O . CYS A 1 302 ? 16.226 6.594 -21.524 1.00 94.81 302 CYS A O 1
ATOM 2430 N N . CYS A 1 303 ? 15.596 7.401 -19.541 1.00 94.88 303 CYS A N 1
ATOM 2431 C CA . CYS A 1 303 ? 16.147 6.293 -18.772 1.00 94.88 303 CYS A CA 1
ATOM 2432 C C . CYS A 1 303 ? 15.397 5.001 -19.105 1.00 94.88 303 CYS A C 1
ATOM 2434 O O . CYS A 1 303 ? 14.180 4.942 -18.938 1.00 94.88 303 CYS A O 1
ATOM 2436 N N . VAL A 1 304 ? 16.107 3.938 -19.483 1.00 93.88 304 VAL A N 1
ATOM 2437 C CA . VAL A 1 304 ? 15.459 2.667 -19.863 1.00 93.88 304 VAL A CA 1
ATOM 2438 C C . VAL A 1 304 ? 14.736 1.963 -18.711 1.00 93.88 304 VAL A C 1
ATOM 2440 O O . VAL A 1 304 ? 13.915 1.089 -18.956 1.00 93.88 304 VAL A O 1
ATOM 2443 N N . VAL A 1 305 ? 15.021 2.347 -17.462 1.00 93.56 305 VAL A N 1
ATOM 2444 C CA . VAL A 1 305 ? 14.383 1.788 -16.260 1.00 93.56 305 VAL A CA 1
ATOM 2445 C C . VAL A 1 305 ? 13.177 2.629 -15.845 1.00 93.56 305 VAL A C 1
ATOM 2447 O O . VAL A 1 305 ? 12.045 2.174 -15.922 1.00 93.56 305 VAL A O 1
ATOM 2450 N N . CYS A 1 306 ? 13.397 3.869 -15.395 1.00 93.12 306 CYS A N 1
ATOM 2451 C CA . CYS A 1 306 ? 12.324 4.698 -14.834 1.00 93.12 306 CYS A CA 1
ATOM 2452 C C . CYS A 1 306 ? 11.664 5.637 -15.856 1.00 93.12 306 CYS A C 1
ATOM 2454 O O . CYS A 1 306 ? 10.767 6.405 -15.501 1.00 93.12 306 CYS A O 1
ATOM 2456 N N . LYS A 1 307 ? 12.109 5.634 -17.118 1.00 92.88 307 LYS A N 1
ATOM 2457 C CA . LYS A 1 307 ? 11.610 6.518 -18.185 1.00 92.88 307 LYS A CA 1
ATOM 2458 C C . LYS A 1 307 ? 11.738 8.017 -17.869 1.00 92.88 307 LYS A C 1
ATOM 2460 O O . LYS A 1 307 ? 10.999 8.816 -18.431 1.00 92.88 307 LYS A O 1
ATOM 2465 N N . SER A 1 308 ? 12.604 8.406 -16.929 1.00 92.00 308 SER A N 1
ATOM 2466 C CA . SER A 1 308 ? 12.900 9.818 -16.653 1.00 92.00 308 SER A CA 1
ATOM 2467 C C . SER A 1 308 ? 13.673 10.432 -17.811 1.00 92.00 308 SER A C 1
ATOM 2469 O O . SER A 1 308 ? 14.446 9.723 -18.456 1.00 92.00 308 SER A O 1
ATOM 2471 N N . SER A 1 309 ? 13.545 11.743 -18.009 1.00 93.25 309 SER A N 1
ATOM 2472 C CA . SER A 1 309 ? 14.419 12.466 -18.935 1.00 93.25 309 SER A CA 1
ATOM 2473 C C . SER A 1 309 ? 15.886 12.274 -18.549 1.00 93.25 309 SER A C 1
ATOM 2475 O O . SER A 1 309 ? 16.228 12.234 -17.360 1.00 93.25 309 SER A O 1
ATOM 2477 N N . LEU A 1 310 ? 16.749 12.123 -19.544 1.00 92.50 310 LEU A N 1
ATOM 2478 C CA . LEU A 1 310 ? 18.188 12.068 -19.353 1.00 92.50 310 LEU A CA 1
ATOM 2479 C C . LEU A 1 310 ? 18.780 13.478 -19.448 1.00 92.50 310 LEU A C 1
ATOM 2481 O O . LEU A 1 310 ? 18.548 14.197 -20.415 1.00 92.50 310 LEU A O 1
ATOM 2485 N N . THR A 1 311 ? 19.578 13.862 -18.456 1.00 86.12 311 THR A N 1
ATOM 2486 C CA . THR A 1 311 ? 20.371 15.100 -18.465 1.00 86.12 311 THR A CA 1
ATOM 2487 C C . THR A 1 311 ? 21.844 14.781 -18.756 1.00 86.12 311 THR A C 1
ATOM 2489 O O . THR A 1 311 ? 22.195 13.638 -19.050 1.00 86.12 311 THR A O 1
ATOM 2492 N N . PHE A 1 312 ? 22.727 15.780 -18.765 1.00 73.56 312 PHE A N 1
ATOM 2493 C CA . PHE A 1 312 ? 24.155 15.586 -19.046 1.00 73.56 312 PHE A CA 1
ATOM 2494 C C . PHE A 1 312 ? 24.798 14.553 -18.084 1.00 73.56 312 PHE A C 1
ATOM 2496 O O . PHE A 1 312 ? 24.529 14.584 -16.887 1.00 73.56 312 PHE A O 1
ATOM 2503 N N . LYS A 1 313 ? 25.682 13.681 -18.610 1.00 76.12 313 LYS A N 1
ATOM 2504 C CA . LYS A 1 313 ? 26.353 12.523 -17.949 1.00 76.12 313 LYS A CA 1
ATOM 2505 C C . LYS A 1 313 ? 25.468 11.282 -17.728 1.00 76.12 313 LYS A C 1
ATOM 2507 O O . LYS A 1 313 ? 25.090 10.948 -16.610 1.00 76.12 313 LYS A O 1
ATOM 2512 N N . ASN A 1 314 ? 25.212 10.542 -18.807 1.00 84.75 314 ASN A N 1
ATOM 2513 C CA . ASN A 1 314 ? 24.424 9.306 -18.766 1.00 84.75 314 ASN A CA 1
ATOM 2514 C C . ASN A 1 314 ? 25.295 8.053 -18.807 1.00 84.75 314 ASN A C 1
ATOM 2516 O O . ASN A 1 314 ? 26.306 8.008 -19.504 1.00 84.75 314 ASN A O 1
ATOM 2520 N N . VAL A 1 315 ? 24.851 7.015 -18.101 1.00 91.44 315 VAL A N 1
ATOM 2521 C CA . VAL A 1 315 ? 25.537 5.718 -18.046 1.00 91.44 315 VAL A CA 1
ATOM 2522 C C . VAL A 1 315 ? 24.889 4.771 -19.038 1.00 91.44 315 VAL A C 1
ATOM 2524 O O . VAL A 1 315 ? 23.663 4.691 -19.089 1.00 91.44 315 VAL A O 1
ATOM 2527 N N . VAL A 1 316 ? 25.686 4.028 -19.802 1.00 91.75 316 VAL A N 1
ATOM 2528 C CA . VAL A 1 316 ? 25.160 2.957 -20.656 1.00 91.75 316 VAL A CA 1
ATOM 2529 C C . VAL A 1 316 ? 24.490 1.895 -19.782 1.00 91.75 316 VAL A C 1
ATOM 2531 O O . VAL A 1 316 ? 25.071 1.404 -18.812 1.00 91.75 316 VAL A O 1
ATOM 2534 N N . ALA A 1 317 ? 23.245 1.561 -20.112 1.00 92.81 317 ALA A N 1
ATOM 2535 C CA . ALA A 1 317 ? 22.501 0.500 -19.456 1.00 92.81 317 ALA A CA 1
ATOM 2536 C C . ALA A 1 317 ? 22.998 -0.857 -19.965 1.00 92.81 317 ALA A C 1
ATOM 2538 O O . ALA A 1 317 ? 23.067 -1.062 -21.173 1.00 92.81 317 ALA A O 1
ATOM 2539 N N . ASN A 1 318 ? 23.298 -1.790 -19.061 1.00 92.81 318 ASN A N 1
ATOM 2540 C CA . ASN A 1 318 ? 23.801 -3.118 -19.419 1.00 92.81 318 ASN A CA 1
ATOM 2541 C C . ASN A 1 318 ? 22.890 -4.232 -18.889 1.00 92.81 318 ASN A C 1
ATOM 2543 O O . ASN A 1 318 ? 22.234 -4.086 -17.853 1.00 92.81 318 ASN A O 1
ATOM 2547 N N . LEU A 1 319 ? 22.864 -5.355 -19.597 1.00 92.00 319 LEU A N 1
ATOM 2548 C CA . LEU A 1 319 ? 22.155 -6.578 -19.232 1.00 92.00 319 LEU A CA 1
ATOM 2549 C C . LEU A 1 319 ? 23.111 -7.568 -18.543 1.00 92.00 319 LEU A C 1
ATOM 2551 O O . LEU A 1 319 ? 24.319 -7.521 -18.757 1.00 92.00 319 LEU A O 1
ATOM 2555 N N . CYS A 1 320 ? 22.577 -8.452 -17.694 1.00 92.31 320 CYS A N 1
ATOM 2556 C CA . CYS A 1 320 ? 23.332 -9.605 -17.190 1.00 92.31 320 CYS A CA 1
ATOM 2557 C C . CYS A 1 320 ? 23.288 -10.750 -18.207 1.00 92.31 320 CYS A C 1
ATOM 2559 O O . CYS A 1 320 ? 22.446 -10.731 -19.103 1.00 92.31 320 CYS A O 1
ATOM 2561 N N . ASN A 1 321 ? 24.123 -11.776 -18.027 1.00 90.50 321 ASN A N 1
ATOM 2562 C CA . ASN A 1 321 ? 24.184 -12.937 -18.928 1.00 90.50 321 ASN A CA 1
ATOM 2563 C C . ASN A 1 321 ? 22.818 -13.598 -19.168 1.00 90.50 321 ASN A C 1
ATOM 2565 O O . ASN A 1 321 ? 22.493 -13.938 -20.300 1.00 90.50 321 ASN A O 1
ATOM 2569 N N . PHE A 1 322 ? 21.979 -13.702 -18.133 1.00 90.12 322 PHE A N 1
ATOM 2570 C CA . PHE A 1 322 ? 20.638 -14.290 -18.249 1.00 90.12 322 PHE A CA 1
ATOM 2571 C C . PHE A 1 322 ? 19.682 -13.460 -19.114 1.00 90.12 322 PHE A C 1
ATOM 2573 O O . PHE A 1 322 ? 18.840 -14.010 -19.819 1.00 90.12 322 PHE A O 1
ATOM 2580 N N . HIS A 1 323 ? 19.807 -12.132 -19.070 1.00 91.69 323 HIS A N 1
ATOM 2581 C CA . HIS A 1 323 ? 18.954 -11.218 -19.833 1.00 91.69 323 HIS A CA 1
ATOM 2582 C C . HIS A 1 323 ? 19.569 -10.797 -21.169 1.00 91.69 323 HIS A C 1
ATOM 2584 O O . HIS A 1 323 ? 18.872 -10.243 -22.011 1.00 91.69 323 HIS A O 1
ATOM 2590 N N . ALA A 1 324 ? 20.846 -11.098 -21.396 1.00 87.88 324 ALA A N 1
ATOM 2591 C CA . ALA A 1 324 ? 21.534 -10.883 -22.659 1.00 87.88 324 ALA A CA 1
ATOM 2592 C C . ALA A 1 324 ? 21.207 -11.964 -23.710 1.00 87.88 324 ALA A C 1
ATOM 2594 O O . ALA A 1 324 ? 21.858 -12.024 -24.747 1.00 87.88 324 ALA A O 1
ATOM 2595 N N . PHE A 1 325 ? 20.212 -12.832 -23.491 1.00 78.81 325 PHE A N 1
ATOM 2596 C CA . PHE A 1 325 ? 19.926 -13.935 -24.409 1.00 78.81 325 PHE A CA 1
ATOM 2597 C C . PHE A 1 325 ? 19.541 -13.458 -25.824 1.00 78.81 325 PHE A C 1
ATOM 2599 O O . PHE A 1 325 ? 18.515 -12.803 -26.051 1.00 78.81 325 PHE A O 1
ATOM 2606 N N . GLY A 1 326 ? 20.356 -13.840 -26.809 1.00 78.25 326 GLY A N 1
ATOM 2607 C CA . GLY A 1 326 ? 20.247 -13.378 -28.196 1.00 78.25 326 GLY A CA 1
ATOM 2608 C C . GLY A 1 326 ? 20.974 -12.059 -28.475 1.00 78.25 326 GLY A C 1
ATOM 2609 O O . GLY A 1 326 ? 20.826 -11.509 -29.563 1.00 78.25 326 GLY A O 1
ATOM 2610 N N . HIS A 1 327 ? 21.755 -11.553 -27.518 1.00 78.00 327 HIS A N 1
ATOM 2611 C CA . HIS A 1 327 ? 22.815 -10.592 -27.777 1.00 78.00 327 HIS A CA 1
ATOM 2612 C C . HIS A 1 327 ? 24.100 -11.365 -28.084 1.00 78.00 327 HIS A C 1
ATOM 2614 O O . HIS A 1 327 ? 24.536 -12.193 -27.293 1.00 78.00 327 HIS A O 1
ATOM 2620 N N . ASN A 1 328 ? 24.721 -11.065 -29.216 1.00 82.88 328 ASN A N 1
ATOM 2621 C CA . ASN A 1 328 ? 26.099 -11.447 -29.515 1.00 82.88 328 ASN A CA 1
ATOM 2622 C C . ASN A 1 328 ? 26.899 -10.174 -29.830 1.00 82.88 328 ASN A C 1
ATOM 2624 O O . ASN A 1 328 ? 26.388 -9.064 -29.646 1.00 82.88 328 ASN A O 1
ATOM 2628 N N . ASP A 1 329 ? 28.139 -10.304 -30.284 1.00 79.56 329 ASP A N 1
ATOM 2629 C CA . ASP A 1 329 ? 28.975 -9.134 -30.583 1.00 79.56 329 ASP A CA 1
ATOM 2630 C C . ASP A 1 329 ? 28.420 -8.299 -31.750 1.00 79.56 329 ASP A C 1
ATOM 2632 O O . ASP A 1 329 ? 28.578 -7.084 -31.780 1.00 79.56 329 ASP A O 1
ATOM 2636 N N . LYS A 1 330 ? 27.682 -8.929 -32.675 1.00 83.00 330 LYS A N 1
ATOM 2637 C CA . LYS A 1 330 ? 27.177 -8.299 -33.907 1.00 83.00 330 LYS A CA 1
ATOM 2638 C C . LYS A 1 330 ? 25.730 -7.820 -33.828 1.00 83.00 330 LYS A C 1
ATOM 2640 O O . LYS A 1 330 ? 25.340 -6.954 -34.602 1.00 83.00 330 LYS A O 1
ATOM 2645 N N . TYR A 1 331 ? 24.927 -8.361 -32.921 1.00 87.00 331 TYR A N 1
ATOM 2646 C CA . TYR A 1 331 ? 23.484 -8.158 -32.842 1.00 87.00 331 TYR A CA 1
ATOM 2647 C C . TYR A 1 331 ? 23.019 -8.089 -31.382 1.00 87.00 331 TYR A C 1
ATOM 2649 O O . TYR A 1 331 ? 23.577 -8.714 -30.479 1.00 87.00 331 TYR A O 1
ATOM 2657 N N . GLY A 1 332 ? 21.974 -7.313 -31.131 1.00 88.94 332 GLY A N 1
ATOM 2658 C CA . GLY A 1 332 ? 21.220 -7.280 -29.881 1.00 88.94 332 GLY A CA 1
ATOM 2659 C C . GLY A 1 332 ? 19.724 -7.325 -30.157 1.00 88.94 332 GLY A C 1
ATOM 2660 O O . GLY A 1 332 ? 19.304 -7.273 -31.308 1.00 88.94 332 GLY A O 1
ATOM 2661 N N . LYS A 1 333 ? 18.903 -7.399 -29.112 1.00 91.88 333 LYS A N 1
ATOM 2662 C CA . LYS A 1 333 ? 17.448 -7.266 -29.232 1.00 91.88 333 LYS A CA 1
ATOM 2663 C C . LYS A 1 333 ? 17.010 -5.891 -28.749 1.00 91.88 333 LYS A C 1
ATOM 2665 O O . LYS A 1 333 ? 17.526 -5.374 -27.759 1.00 91.88 333 LYS A O 1
ATOM 2670 N N . CYS A 1 334 ? 16.058 -5.292 -29.457 1.00 92.75 334 CYS A N 1
ATOM 2671 C CA . CYS A 1 334 ? 15.413 -4.063 -29.023 1.00 92.75 334 CYS A CA 1
ATOM 2672 C C . CYS A 1 334 ? 14.648 -4.312 -27.721 1.00 92.75 334 CYS A C 1
ATOM 2674 O O . CYS A 1 334 ? 13.774 -5.175 -27.697 1.00 92.75 334 CYS A O 1
ATOM 2676 N N . LEU A 1 335 ? 14.900 -3.505 -26.688 1.00 91.94 335 LEU A N 1
ATOM 2677 C CA . LEU A 1 335 ? 14.235 -3.624 -25.385 1.00 91.94 335 LEU A CA 1
ATOM 2678 C C . LEU A 1 335 ? 12.698 -3.610 -25.472 1.00 91.94 335 LEU A C 1
ATOM 2680 O O . LEU A 1 335 ? 12.035 -4.268 -24.680 1.00 91.94 335 LEU A O 1
ATOM 2684 N N . TYR A 1 336 ? 12.129 -2.846 -26.410 1.00 91.06 336 TYR A N 1
ATOM 2685 C CA . TYR A 1 336 ? 10.682 -2.610 -26.466 1.00 91.06 336 TYR A CA 1
ATOM 2686 C C . TYR A 1 336 ? 9.926 -3.534 -27.422 1.00 91.06 336 TYR A C 1
ATOM 2688 O O . TYR A 1 336 ? 8.779 -3.868 -27.154 1.00 91.06 336 TYR A O 1
ATOM 2696 N N . CYS A 1 337 ? 10.521 -3.902 -28.560 1.00 93.12 337 CYS A N 1
ATOM 2697 C CA . CYS A 1 337 ? 9.839 -4.700 -29.588 1.00 93.12 337 CYS A CA 1
ATOM 2698 C C . CYS A 1 337 ? 10.498 -6.053 -29.860 1.00 93.12 337 CYS A C 1
ATOM 2700 O O . CYS A 1 337 ? 10.055 -6.764 -30.755 1.00 93.12 337 CYS A O 1
ATOM 2702 N N . ASN A 1 338 ? 11.575 -6.391 -29.147 1.00 92.50 338 ASN A N 1
ATOM 2703 C CA . ASN A 1 338 ? 12.355 -7.618 -29.319 1.00 92.50 338 ASN A CA 1
ATOM 2704 C C . ASN A 1 338 ? 12.942 -7.851 -30.726 1.00 92.50 338 ASN A C 1
ATOM 2706 O O . ASN A 1 338 ? 13.561 -8.891 -30.949 1.00 92.50 338 ASN A O 1
ATOM 2710 N N . MET A 1 339 ? 12.819 -6.898 -31.662 1.00 92.31 339 MET A N 1
ATOM 2711 C CA . MET A 1 339 ? 13.454 -7.002 -32.979 1.00 92.31 339 MET A CA 1
ATOM 2712 C C . MET A 1 339 ? 14.975 -7.046 -32.854 1.00 92.31 339 MET A C 1
ATOM 2714 O O . MET A 1 339 ? 15.556 -6.355 -32.014 1.00 92.31 339 MET A O 1
ATOM 2718 N N . ILE A 1 340 ? 15.611 -7.828 -33.721 1.00 91.12 340 ILE A N 1
ATOM 2719 C CA . ILE A 1 340 ? 17.067 -7.931 -33.800 1.00 91.12 340 ILE A CA 1
ATOM 2720 C C . ILE A 1 340 ? 17.627 -6.614 -34.354 1.00 91.12 340 ILE A C 1
ATOM 2722 O O . ILE A 1 340 ? 17.155 -6.098 -35.363 1.00 91.12 340 ILE A O 1
ATOM 2726 N N . VAL A 1 341 ? 18.629 -6.062 -33.675 1.00 89.81 341 VAL A N 1
ATOM 2727 C CA . VAL A 1 341 ? 19.302 -4.807 -34.012 1.00 89.81 341 VAL A CA 1
ATOM 2728 C C . VAL A 1 341 ? 20.801 -5.078 -34.165 1.00 89.81 341 VAL A C 1
ATOM 2730 O O . VAL A 1 341 ? 21.416 -5.543 -33.205 1.00 89.81 341 VAL A O 1
ATOM 2733 N N . PRO A 1 342 ? 21.415 -4.801 -35.325 1.00 85.88 342 PRO A N 1
ATOM 2734 C CA . PRO A 1 342 ? 22.862 -4.923 -35.495 1.00 85.88 342 PRO A CA 1
ATOM 2735 C C . PRO A 1 342 ? 23.613 -3.907 -34.613 1.00 85.88 342 PRO A C 1
ATOM 2737 O O . PRO A 1 342 ? 23.183 -2.759 -34.492 1.00 85.88 342 PRO A O 1
ATOM 2740 N N . LYS A 1 343 ? 24.708 -4.343 -33.977 1.00 75.19 343 LYS A N 1
ATOM 2741 C CA . LYS A 1 343 ? 25.509 -3.578 -33.007 1.00 75.19 343 LYS A CA 1
ATOM 2742 C C . LYS A 1 343 ? 26.668 -2.803 -33.631 1.00 75.19 343 LYS A C 1
ATOM 2744 O O . LYS A 1 343 ? 26.993 -1.761 -33.083 1.00 75.19 343 LYS A O 1
ATOM 2749 N N . GLU A 1 344 ? 27.241 -3.245 -34.755 1.00 68.12 344 GLU A N 1
ATOM 2750 C CA . GLU A 1 344 ? 28.234 -2.456 -35.500 1.00 68.12 344 GLU A CA 1
ATOM 2751 C C . GLU A 1 344 ? 28.588 -3.033 -36.883 1.00 68.12 344 GLU A C 1
ATOM 2753 O O . GLU A 1 344 ? 28.689 -4.246 -37.065 1.00 68.12 344 GLU A O 1
ATOM 2758 N N . ASN A 1 345 ? 28.790 -2.121 -37.844 1.00 46.56 345 ASN A N 1
ATOM 2759 C CA . ASN A 1 345 ? 30.080 -1.914 -38.518 1.00 46.56 345 ASN A CA 1
ATOM 2760 C C . ASN A 1 345 ? 30.091 -0.489 -39.122 1.00 46.56 345 ASN A C 1
ATOM 2762 O O . ASN A 1 345 ? 29.410 -0.229 -40.113 1.00 46.56 345 ASN A O 1
ATOM 2766 N N . SER A 1 346 ? 30.791 0.423 -38.436 1.00 50.22 346 SER A N 1
ATOM 2767 C CA . SER A 1 346 ? 31.442 1.706 -38.811 1.00 50.22 346 SER A CA 1
ATOM 2768 C C . SER A 1 346 ? 30.979 2.622 -39.971 1.00 50.22 346 SER A C 1
ATOM 2770 O O . SER A 1 346 ? 31.291 3.809 -39.903 1.00 50.22 346 SER A O 1
ATOM 2772 N N . ASN A 1 347 ? 30.223 2.191 -40.984 1.00 48.25 347 ASN A N 1
ATOM 2773 C CA . ASN A 1 347 ? 29.982 2.993 -42.199 1.00 48.25 347 ASN A CA 1
ATOM 2774 C C . ASN A 1 347 ? 28.514 3.339 -42.502 1.00 48.25 347 ASN A C 1
ATOM 2776 O O . ASN A 1 347 ? 28.255 4.127 -43.407 1.00 48.25 347 ASN A O 1
ATOM 2780 N N . VAL A 1 348 ? 27.540 2.843 -41.730 1.00 46.75 348 VAL A N 1
ATOM 2781 C CA . VAL A 1 348 ? 26.110 3.164 -41.933 1.00 46.75 348 VAL A CA 1
ATOM 2782 C C . VAL A 1 348 ? 25.554 3.897 -40.709 1.00 46.75 348 VAL A C 1
ATOM 2784 O O . VAL A 1 348 ? 24.753 3.369 -39.940 1.00 46.75 348 VAL A O 1
ATOM 2787 N N . LYS A 1 349 ? 26.000 5.145 -40.515 1.00 48.66 349 LYS A N 1
ATOM 2788 C CA . LYS A 1 349 ? 25.697 5.997 -39.343 1.00 48.66 349 LYS A CA 1
ATOM 2789 C C . LYS A 1 349 ? 24.206 6.301 -39.096 1.00 48.66 349 LYS A C 1
ATOM 2791 O O . LYS A 1 349 ? 23.885 6.832 -38.040 1.00 48.66 349 LYS A O 1
ATOM 2796 N N . ASN A 1 350 ? 23.293 5.951 -40.008 1.00 52.91 350 ASN A N 1
ATOM 2797 C CA . ASN A 1 350 ? 21.919 6.477 -39.989 1.00 52.91 350 ASN A CA 1
ATOM 2798 C C . ASN A 1 350 ? 20.792 5.441 -39.792 1.00 52.91 350 ASN A C 1
ATOM 2800 O O . ASN A 1 350 ? 19.646 5.847 -39.615 1.00 52.91 350 ASN A O 1
ATOM 2804 N N . MET A 1 351 ? 21.071 4.129 -39.778 1.00 51.66 351 MET A N 1
ATOM 2805 C CA . MET A 1 351 ? 20.026 3.088 -39.618 1.00 51.66 351 MET A CA 1
ATOM 2806 C C . MET A 1 351 ? 20.115 2.270 -38.321 1.00 51.66 351 MET A C 1
ATOM 2808 O O . MET A 1 351 ? 19.284 1.394 -38.081 1.00 51.66 351 MET A O 1
ATOM 2812 N N . MET A 1 352 ? 21.107 2.532 -37.473 1.00 64.62 352 MET A N 1
ATOM 2813 C CA . MET A 1 352 ? 21.447 1.645 -36.359 1.00 64.62 352 MET A CA 1
ATOM 2814 C C . MET A 1 352 ? 20.787 2.088 -35.047 1.00 64.62 352 MET A C 1
ATOM 2816 O O . MET A 1 352 ? 20.574 3.275 -34.805 1.00 64.62 352 MET A O 1
ATOM 2820 N N . GLY A 1 353 ? 20.385 1.115 -34.224 1.00 76.94 353 GLY A N 1
ATOM 2821 C CA . GLY A 1 353 ? 19.655 1.375 -32.983 1.00 76.94 353 GLY A CA 1
ATOM 2822 C C . GLY A 1 353 ? 20.431 2.238 -31.987 1.00 76.94 353 GLY A C 1
ATOM 2823 O O . GLY A 1 353 ? 21.646 2.378 -32.046 1.00 76.94 353 GLY A O 1
ATOM 2824 N N . ASN A 1 354 ? 19.707 2.817 -31.037 1.00 89.75 354 ASN A N 1
ATOM 2825 C CA . ASN A 1 354 ? 20.270 3.657 -29.993 1.00 89.75 354 ASN A CA 1
ATOM 2826 C C . ASN A 1 354 ? 20.646 2.805 -28.776 1.00 89.75 354 ASN A C 1
ATOM 2828 O O . ASN A 1 354 ? 19.912 1.889 -28.393 1.00 89.75 354 ASN A O 1
ATOM 2832 N N . VAL A 1 355 ? 21.770 3.133 -28.142 1.00 91.56 355 VAL A N 1
ATOM 2833 C CA . VAL A 1 355 ? 22.176 2.510 -26.879 1.00 91.56 355 VAL A CA 1
ATOM 2834 C C . VAL A 1 355 ? 21.295 3.040 -25.750 1.00 91.56 355 VAL A C 1
ATOM 2836 O O . VAL A 1 355 ? 21.170 4.250 -25.555 1.00 91.56 355 VAL A O 1
ATOM 2839 N N . GLY A 1 356 ? 20.696 2.123 -24.996 1.00 92.69 356 GLY A N 1
ATOM 2840 C CA . GLY A 1 356 ? 19.913 2.428 -23.810 1.00 92.69 356 GLY A CA 1
ATOM 2841 C C . GLY A 1 356 ? 20.781 3.033 -22.709 1.00 92.69 356 GLY A C 1
ATOM 2842 O O . GLY A 1 356 ? 21.898 2.585 -22.449 1.00 92.69 356 GLY A O 1
ATOM 2843 N N . LYS A 1 357 ? 20.257 4.054 -22.036 1.00 94.75 357 LYS A N 1
ATOM 2844 C CA . LYS A 1 357 ? 20.970 4.806 -21.000 1.00 94.75 357 LYS A CA 1
ATOM 2845 C C . LYS A 1 357 ? 20.204 4.783 -19.677 1.00 94.75 357 LYS A C 1
ATOM 2847 O O . LYS A 1 357 ? 18.983 4.632 -19.649 1.00 94.75 357 LYS A O 1
ATOM 2852 N N . LEU A 1 358 ? 20.928 4.936 -18.574 1.00 93.88 358 LEU A N 1
ATOM 2853 C CA . LEU A 1 358 ? 20.389 5.097 -17.226 1.00 93.88 358 LEU A CA 1
ATOM 2854 C C . LEU A 1 358 ? 20.548 6.548 -16.774 1.00 93.88 358 LEU A C 1
ATOM 2856 O O . LEU A 1 358 ? 21.605 7.148 -16.976 1.00 93.88 358 LEU A O 1
ATOM 2860 N N . CYS A 1 359 ? 19.523 7.079 -16.103 1.00 93.38 359 CYS A N 1
ATOM 2861 C CA . CYS A 1 359 ? 19.643 8.339 -15.376 1.00 93.38 359 CYS A CA 1
ATOM 2862 C C . CYS A 1 359 ? 20.470 8.164 -14.096 1.00 93.38 359 CYS A C 1
ATOM 2864 O O . CYS A 1 359 ? 20.656 7.046 -13.606 1.00 93.38 359 CYS A O 1
ATOM 2866 N N . MET A 1 360 ? 20.874 9.287 -13.502 1.00 91.69 360 MET A N 1
ATOM 2867 C CA . MET A 1 360 ? 21.657 9.328 -12.261 1.00 91.69 360 MET A CA 1
ATOM 2868 C C . MET A 1 360 ? 21.024 8.553 -11.094 1.00 91.69 360 MET A C 1
ATOM 2870 O O . MET A 1 360 ? 21.729 7.902 -10.327 1.00 91.69 360 MET A O 1
ATOM 2874 N N . ASN A 1 361 ? 19.692 8.568 -10.967 1.00 91.56 361 ASN A N 1
ATOM 2875 C CA . ASN A 1 361 ? 19.004 7.843 -9.891 1.00 91.56 361 ASN A CA 1
ATOM 2876 C C . ASN A 1 361 ? 19.015 6.319 -10.113 1.00 91.56 361 ASN A C 1
ATOM 2878 O O . ASN A 1 361 ? 19.112 5.554 -9.156 1.00 91.5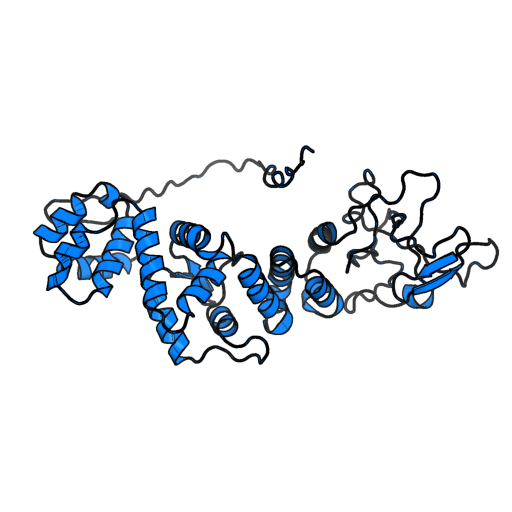6 361 ASN A O 1
ATOM 2882 N N . CYS A 1 362 ? 18.937 5.874 -11.373 1.00 92.00 362 CYS A N 1
ATOM 2883 C CA . CYS A 1 362 ? 18.929 4.454 -11.739 1.00 92.00 362 CYS A CA 1
ATOM 2884 C C . CYS A 1 362 ? 20.336 3.856 -11.888 1.00 92.00 362 CYS A C 1
ATOM 2886 O O . CYS A 1 362 ? 20.473 2.629 -11.884 1.00 92.00 362 CYS A O 1
ATOM 2888 N N . SER A 1 363 ? 21.370 4.685 -12.046 1.00 89.19 363 SER A N 1
ATOM 2889 C CA . SER A 1 363 ? 22.760 4.241 -12.182 1.00 89.19 363 SER A CA 1
ATOM 2890 C C . SER A 1 363 ? 23.458 3.968 -10.842 1.00 89.19 363 SER A C 1
ATOM 2892 O O . SER A 1 363 ? 24.539 3.385 -10.848 1.00 89.19 363 SER A O 1
ATOM 2894 N N . PHE A 1 364 ? 22.853 4.352 -9.706 1.00 72.94 364 PHE A N 1
ATOM 2895 C CA . PHE A 1 364 ? 23.365 4.124 -8.342 1.00 72.94 364 PHE A CA 1
ATOM 2896 C C . PHE A 1 364 ? 24.845 4.501 -8.150 1.00 72.94 364 PHE A C 1
ATOM 2898 O O . PHE A 1 364 ? 25.592 3.781 -7.493 1.00 72.94 364 PHE A O 1
ATOM 2905 N N . GLY A 1 365 ? 25.285 5.618 -8.736 1.00 65.25 365 GLY A N 1
ATOM 2906 C CA . GLY A 1 365 ? 26.645 6.119 -8.519 1.00 65.25 365 GLY A CA 1
ATOM 2907 C C . GLY A 1 365 ? 27.754 5.236 -9.102 1.00 65.25 365 GLY A C 1
ATOM 2908 O O . GLY A 1 365 ? 28.847 5.226 -8.558 1.00 65.25 365 GLY A O 1
ATOM 2909 N N . HIS A 1 366 ? 27.498 4.513 -10.198 1.00 59.91 366 HIS A N 1
ATOM 2910 C CA . HIS A 1 366 ? 28.482 3.749 -10.992 1.00 59.91 366 HIS A CA 1
ATOM 2911 C C . HIS A 1 366 ? 29.172 2.550 -10.318 1.00 59.91 366 HIS A C 1
ATOM 2913 O O . HIS A 1 366 ? 29.709 1.709 -11.037 1.00 59.91 366 HIS A O 1
ATOM 2919 N N . VAL A 1 367 ? 29.135 2.417 -8.989 1.00 61.84 367 VAL A N 1
ATOM 2920 C CA . VAL A 1 367 ? 29.885 1.364 -8.276 1.00 61.84 367 VAL A CA 1
ATOM 2921 C C . VAL A 1 367 ? 29.315 -0.035 -8.540 1.00 61.84 367 VAL A C 1
ATOM 2923 O O . VAL A 1 367 ? 30.053 -1.016 -8.569 1.00 61.84 367 VAL A O 1
ATOM 2926 N N . HIS A 1 368 ? 28.012 -0.148 -8.816 1.00 65.75 368 HIS A N 1
ATOM 2927 C CA . HIS A 1 368 ? 27.373 -1.437 -9.075 1.00 65.75 368 HIS A CA 1
ATOM 2928 C C . HIS A 1 368 ? 26.730 -1.473 -10.461 1.00 65.75 368 HIS A C 1
ATOM 2930 O O . HIS A 1 368 ? 25.639 -0.938 -10.676 1.00 65.75 368 HIS A O 1
ATOM 2936 N N . LYS A 1 369 ? 27.381 -2.171 -11.401 1.00 82.88 369 LYS A N 1
ATOM 2937 C CA . LYS A 1 369 ? 26.821 -2.519 -12.714 1.00 82.88 369 LYS A CA 1
ATOM 2938 C C . LYS A 1 369 ? 25.692 -3.543 -12.534 1.00 82.88 369 LYS A C 1
ATOM 2940 O O . LYS A 1 369 ? 25.877 -4.725 -12.777 1.00 82.88 369 LYS A O 1
ATOM 2945 N N . LYS A 1 370 ? 24.520 -3.131 -12.043 1.00 89.88 370 LYS A N 1
ATOM 2946 C CA . LYS A 1 370 ? 23.336 -4.006 -11.965 1.00 89.88 370 LYS A CA 1
ATOM 2947 C C . LYS A 1 370 ? 22.664 -4.123 -13.326 1.00 89.88 370 LYS A C 1
ATOM 2949 O O . LYS A 1 370 ? 22.613 -3.142 -14.072 1.00 89.88 370 LYS A O 1
ATOM 2954 N N . CYS A 1 371 ? 22.074 -5.281 -13.609 1.00 92.94 371 CYS A N 1
ATOM 2955 C CA . CYS A 1 371 ? 21.263 -5.482 -14.804 1.00 92.94 371 CYS A CA 1
ATOM 2956 C C . CYS A 1 371 ? 20.164 -4.409 -14.919 1.00 92.94 371 CYS A C 1
ATOM 2958 O O . CYS A 1 371 ? 19.494 -4.068 -13.941 1.00 92.94 371 CYS A O 1
ATOM 2960 N N . ALA A 1 372 ? 20.008 -3.819 -16.103 1.00 92.88 372 ALA A N 1
ATOM 2961 C CA . ALA A 1 372 ? 18.986 -2.813 -16.384 1.00 92.88 372 ALA A CA 1
ATOM 2962 C C . ALA A 1 372 ? 17.593 -3.414 -16.628 1.00 92.88 372 ALA A C 1
ATOM 2964 O O . ALA A 1 372 ? 16.616 -2.672 -16.636 1.00 92.88 372 ALA A O 1
ATOM 2965 N N . MET A 1 373 ? 17.494 -4.737 -16.797 1.00 93.06 373 MET A N 1
ATOM 2966 C CA . MET A 1 373 ? 16.215 -5.403 -17.010 1.00 93.06 373 MET A CA 1
ATOM 2967 C C . MET A 1 373 ? 15.353 -5.328 -15.750 1.00 93.06 373 MET A C 1
ATOM 2969 O O . MET A 1 373 ? 15.805 -5.649 -14.646 1.00 93.06 373 MET A O 1
ATOM 2973 N N . VAL A 1 374 ? 14.102 -4.921 -15.930 1.00 90.31 374 VAL A N 1
ATOM 2974 C CA . VAL A 1 374 ? 13.066 -4.987 -14.901 1.00 90.31 374 VAL A CA 1
ATOM 2975 C C . VAL A 1 374 ? 12.396 -6.353 -15.039 1.00 90.31 374 VAL A C 1
ATOM 2977 O O . VAL A 1 374 ? 11.850 -6.659 -16.097 1.00 90.31 374 VAL A O 1
ATOM 2980 N N . SER A 1 375 ? 12.549 -7.222 -14.034 1.00 72.06 375 SER A N 1
ATOM 2981 C CA . SER A 1 375 ? 12.084 -8.611 -14.119 1.00 72.06 375 SER A CA 1
ATOM 2982 C C . SER A 1 375 ? 10.563 -8.652 -14.047 1.00 72.06 375 SER A C 1
ATOM 2984 O O . SER A 1 375 ? 9.987 -8.233 -13.045 1.00 72.06 375 SER A O 1
ATOM 2986 N N . ILE A 1 376 ? 9.933 -9.177 -15.099 1.00 61.66 376 ILE A N 1
ATOM 2987 C CA . ILE A 1 376 ? 8.508 -9.557 -15.114 1.00 61.66 376 ILE A CA 1
ATOM 2988 C C . ILE A 1 376 ? 8.343 -11.034 -14.705 1.00 61.66 376 ILE A C 1
ATOM 2990 O O . ILE A 1 376 ? 7.230 -11.484 -14.470 1.00 61.66 376 ILE A O 1
ATOM 2994 N N . LYS A 1 377 ? 9.449 -11.786 -14.618 1.00 45.69 377 LYS A N 1
ATOM 2995 C CA . LYS A 1 377 ? 9.442 -13.214 -14.292 1.00 45.69 377 LYS A CA 1
ATOM 2996 C C . LYS A 1 377 ? 9.297 -13.465 -12.804 1.00 45.69 377 LYS A C 1
ATOM 2998 O O . LYS A 1 377 ? 10.038 -12.799 -12.034 1.00 45.69 377 LYS A O 1
#

InterPro domains:
  IPR051191 DDB1-CUL4-associated factor 12 [PTHR19860] (56-306)

Radius of gyration: 28.58 Å; chains: 1; bounding box: 63×53×89 Å

Organism: Mytilus galloprovincialis (NCBI:txid29158)

pLDDT: mean 81.12, std 22.1, range [22.66, 97.88]

Secondary structure (DSSP, 8-state):
-----------------------------EEEETTEEEE--TT-TTHHHHHHHHHTTS-HHHHHHHHTSGGGG-HHHHHHHHHHHHHT--GGGHHHHHHHS-SSHHHHHHHHHHHHHHT-TTSHHHHHHHHHHH-SSPEEHHHHHHHHSBTTTTBPPPHHHHHHHHHHHTTTEEEETTTTEEEESSHHHHHHHIIIIITTTHHHHHHHHHHHHHHT---HHHHHHHHHHHHHHTT-HHHHHHHHHH-GGGGGS-HHHHHHHHHHHB--SBS-SSS--EE-EE-HHHHHSBSSTTT--BGGGBBTTT-PBP-SSPEEPEE-TTT-TT--SSEEEBTTT--EEE---TT-TTSSPEEPEE-TTTTGGGS--B---B---

Foldseek 3Di:
DDDDDDDDDDDPDDDDDDDDDDPPPPDFFWDQDLVGIDGPDPPDPPPVVVVVVLVVVDDSVLVVLLCPQPCNRPPLLVLLVSVVLVVPPDPVCSVVVSVVADSDPLVNLLVLLVVLCVPDPPNLLLLLLLLLLLDPDFAQLVLSQQLSDDLVVSDGDDVVSSVVSCVSCVSQWDQDDDRRTIHGPDVSSSVSSCVPRCPPPVLVSLVSQLSCLLRPDPDLQCSCVRNLVSCVSNVVLVSNVCCCQPPPSVVVHDLLVLLVSLVVQFDQDFQDPDPDWAFAWAFPVQQCDALDPPPSDGQLQAALRSRHGADPDWDGATAHPVRQVPDDPQWGAHPPPRDIFGDDDDDCVPGGTHTHTHHPSNCVNVPTRGHSDRDPD

Sequence (377 aa):
MVDDDGVLTSMLSTRSRTLSSQASSQTSCVTIFSDGVQLFDHKRPGYQSVMSSMWEQLDKDQLSLIVSRPCATNPLWLTMLLEELRMFGDFRTLDSKIEKVSDSVDSLLTDIVNRIIAEDDTGLVKKSLCLLACAIESIQLHDLSNMLGDISNKEPVAPLYWSQTRRVLSPYIKEIGVQSNISFYHMEIRRIVSQLLITNHGREWYKLLALYYTKWCPDERSRSLFAPTYCLNANLKVELLEFYDKDPAAELIHDRLRSQHFKNLRCQSQATVTSQLFPVVICQFCSTKTCRKKFRIQNKDCCVVCKSSLTFKNVVANLCNFHAFGHNDKYGKCLYCNMIVPKENSNVKNMMGNVGKLCMNCSFGHVHKKCAMVSIK